Protein AF-A0A843B058-F1 (afdb_monomer)

Structure (mmCIF, N/CA/C/O backbone):
data_AF-A0A843B058-F1
#
_entry.id   AF-A0A843B058-F1
#
loop_
_atom_site.group_PDB
_atom_site.id
_atom_site.type_symbol
_atom_site.label_atom_id
_atom_site.label_alt_id
_atom_site.label_comp_id
_atom_site.label_asym_id
_atom_site.label_entity_id
_atom_site.label_seq_id
_atom_site.pdbx_PDB_ins_code
_atom_site.Cartn_x
_atom_site.Cartn_y
_atom_site.Cartn_z
_atom_site.occupancy
_atom_site.B_iso_or_equiv
_atom_site.auth_seq_id
_atom_site.auth_comp_id
_atom_site.auth_asym_id
_atom_site.auth_atom_id
_atom_site.pdbx_PDB_model_num
ATOM 1 N N . MET A 1 1 ? 20.732 -17.973 43.701 1.00 37.78 1 MET A N 1
ATOM 2 C CA . MET A 1 1 ? 19.652 -16.962 43.756 1.00 37.78 1 MET A CA 1
ATOM 3 C C . MET A 1 1 ? 18.628 -17.320 42.679 1.00 37.78 1 MET A C 1
ATOM 5 O O . MET A 1 1 ? 18.814 -16.982 41.520 1.00 37.78 1 MET A O 1
ATOM 9 N N . ALA A 1 2 ? 17.636 -18.146 43.020 1.00 30.83 2 ALA A N 1
ATOM 10 C CA . ALA A 1 2 ? 16.636 -18.644 42.074 1.00 30.83 2 ALA A CA 1
ATOM 11 C C . ALA A 1 2 ? 15.428 -17.695 42.064 1.00 30.83 2 ALA A C 1
ATOM 13 O O . ALA A 1 2 ? 14.747 -17.548 43.079 1.00 30.83 2 ALA A O 1
ATOM 14 N N . LEU A 1 3 ? 15.179 -17.025 40.937 1.00 30.27 3 LEU A N 1
ATOM 15 C CA . LEU A 1 3 ? 14.015 -16.157 40.757 1.00 30.27 3 LEU A CA 1
ATOM 16 C C . LEU A 1 3 ? 12.768 -17.015 40.505 1.00 30.27 3 LEU A C 1
ATOM 18 O O . LEU A 1 3 ? 12.606 -17.637 39.458 1.00 30.27 3 LEU A O 1
ATOM 22 N N . LYS A 1 4 ? 11.895 -17.051 41.512 1.00 29.11 4 LYS A N 1
ATOM 23 C CA . LYS A 1 4 ? 10.604 -17.743 41.533 1.00 29.11 4 LYS A CA 1
ATOM 24 C C . LYS A 1 4 ? 9.594 -16.925 40.712 1.00 29.11 4 LYS A C 1
ATOM 26 O O . LYS A 1 4 ? 9.182 -15.852 41.142 1.00 29.11 4 LYS A O 1
ATOM 31 N N . MET A 1 5 ? 9.208 -17.401 39.526 1.00 30.97 5 MET A N 1
ATOM 32 C CA . MET A 1 5 ? 8.118 -16.790 38.752 1.00 30.97 5 MET A CA 1
ATOM 33 C C . MET A 1 5 ? 6.757 -17.077 39.419 1.00 30.97 5 MET A C 1
ATOM 35 O O . MET A 1 5 ? 6.505 -18.220 39.808 1.00 30.97 5 MET A O 1
ATOM 39 N N . PRO A 1 6 ? 5.854 -16.087 39.544 1.00 30.77 6 PRO A N 1
ATOM 40 C CA . PRO A 1 6 ? 4.521 -16.306 40.089 1.00 30.77 6 PRO A CA 1
ATOM 41 C C . PRO A 1 6 ? 3.609 -17.002 39.067 1.00 30.77 6 PRO A C 1
ATOM 43 O O . PRO A 1 6 ? 3.379 -16.515 37.960 1.00 30.77 6 PRO A O 1
ATOM 46 N N . SER A 1 7 ? 3.049 -18.142 39.474 1.00 36.59 7 SER A N 1
ATOM 47 C CA . SER A 1 7 ? 1.992 -18.861 38.759 1.00 36.59 7 SER A CA 1
ATOM 48 C C . SER A 1 7 ? 0.708 -18.022 38.778 1.00 36.59 7 SER A C 1
ATOM 50 O O . SER A 1 7 ? 0.020 -17.949 39.798 1.00 36.59 7 SER A O 1
ATOM 52 N N . THR A 1 8 ? 0.359 -17.410 37.650 1.00 32.38 8 THR A N 1
ATOM 53 C CA . THR A 1 8 ? -0.983 -16.863 37.422 1.00 32.38 8 THR A CA 1
ATOM 54 C C . THR A 1 8 ? -1.744 -17.827 36.517 1.00 32.38 8 THR A C 1
ATOM 56 O O . THR A 1 8 ? -1.399 -18.039 35.357 1.00 32.38 8 THR A O 1
ATOM 59 N N . LYS A 1 9 ? -2.767 -18.477 37.083 1.00 32.38 9 LYS A N 1
ATOM 60 C CA . LYS A 1 9 ? -3.688 -19.356 36.354 1.00 32.38 9 LYS A CA 1
ATOM 61 C C . LYS A 1 9 ? -4.374 -18.543 35.249 1.00 32.38 9 LYS A C 1
ATOM 63 O O . LYS A 1 9 ? -5.150 -17.639 35.552 1.00 32.38 9 LYS A O 1
ATOM 68 N N . LEU A 1 10 ? -4.109 -18.863 33.979 1.00 31.98 10 LEU A N 1
ATOM 69 C CA . LEU A 1 10 ? -4.914 -18.354 32.867 1.00 31.98 10 LEU A CA 1
ATOM 70 C C . LEU A 1 10 ? -6.336 -18.933 32.973 1.00 31.98 10 LEU A C 1
ATOM 72 O O . LEU A 1 10 ? -6.476 -20.156 33.052 1.00 31.98 10 LEU A O 1
ATOM 76 N N . PRO A 1 11 ? -7.400 -18.112 32.926 1.00 30.22 11 PRO A N 1
ATOM 77 C CA . PRO A 1 11 ? -8.748 -18.629 32.764 1.00 30.22 11 PRO A CA 1
ATOM 78 C C . PRO A 1 11 ? -8.888 -19.250 31.369 1.00 30.22 11 PRO A C 1
ATOM 80 O O . PRO A 1 11 ? -8.609 -18.619 30.346 1.00 30.22 11 PRO A O 1
ATOM 83 N N . SER A 1 12 ? -9.329 -20.504 31.338 1.00 32.91 12 SER A N 1
ATOM 84 C CA . SER A 1 12 ? -9.649 -21.283 30.145 1.00 32.91 12 SER A CA 1
ATOM 85 C C . SER A 1 12 ? -10.877 -20.698 29.438 1.00 32.91 12 SER A C 1
ATOM 87 O O . SER A 1 12 ? -12.007 -21.160 29.583 1.00 32.91 12 SER A O 1
ATOM 89 N N . LEU A 1 13 ? -10.664 -19.645 28.652 1.00 34.12 13 LEU A N 1
ATOM 90 C CA . LEU A 1 13 ? -11.695 -19.073 27.792 1.00 34.12 13 LEU A CA 1
ATOM 91 C C . LEU A 1 13 ? -11.947 -20.012 26.606 1.00 34.12 13 LEU A C 1
ATOM 93 O O . LEU A 1 13 ? -11.223 -19.992 25.609 1.00 34.12 13 LEU A O 1
ATOM 97 N N . LYS A 1 14 ? -13.003 -20.827 26.729 1.00 30.38 14 LYS A N 1
ATOM 98 C CA . LYS A 1 14 ? -13.666 -21.494 25.603 1.00 30.38 14 LYS A CA 1
ATOM 99 C C . LYS A 1 14 ? -13.937 -20.444 24.520 1.00 30.38 14 LYS A C 1
ATOM 101 O O . LYS A 1 14 ? -14.676 -19.486 24.735 1.00 30.38 14 LYS A O 1
ATOM 106 N N . LEU A 1 15 ? -13.290 -20.607 23.369 1.00 36.03 15 LEU A N 1
ATOM 107 C CA . LEU A 1 15 ? -13.546 -19.820 22.168 1.00 36.03 15 LEU A CA 1
ATOM 108 C C . LEU A 1 15 ? -14.943 -20.185 21.655 1.00 36.03 15 LEU A C 1
ATOM 110 O O . LEU A 1 15 ? -15.109 -21.162 20.931 1.00 36.03 15 LEU A O 1
ATOM 114 N N . GLU A 1 16 ? -15.942 -19.410 22.076 1.00 33.72 16 GLU A N 1
ATOM 115 C CA . GLU A 1 16 ? -17.298 -19.432 21.528 1.00 33.72 16 GLU A CA 1
ATOM 116 C C . GLU A 1 16 ? -17.229 -19.305 19.995 1.00 33.72 16 GLU A C 1
ATOM 118 O O . GLU A 1 16 ? -16.531 -18.441 19.450 1.00 33.72 16 GLU A O 1
ATOM 123 N N . ASN A 1 17 ? -17.932 -20.204 19.307 1.00 34.47 17 ASN A N 1
ATOM 124 C CA . ASN A 1 17 ? -17.961 -20.341 17.856 1.00 34.47 17 ASN A CA 1
ATOM 125 C C . ASN A 1 17 ? -18.239 -19.002 17.152 1.00 34.47 17 ASN A C 1
ATOM 127 O O . ASN A 1 17 ? -19.355 -18.484 17.159 1.00 34.47 17 ASN A O 1
ATOM 131 N N . ILE A 1 18 ? -17.226 -18.462 16.472 1.00 42.47 18 ILE A N 1
ATOM 132 C CA . ILE A 1 18 ? -17.398 -17.330 15.559 1.00 42.47 18 ILE A CA 1
ATOM 133 C C . ILE A 1 18 ? -18.214 -17.836 14.357 1.00 42.47 18 ILE A C 1
ATOM 135 O O . ILE A 1 18 ? -17.800 -18.815 13.727 1.00 42.47 18 ILE A O 1
ATOM 139 N N . PRO A 1 19 ? -19.348 -17.203 14.000 1.00 32.72 19 PRO A N 1
ATOM 140 C CA . PRO A 1 19 ? -20.155 -17.650 12.874 1.00 32.72 19 PRO A CA 1
ATOM 141 C C . PRO A 1 19 ? -19.333 -17.593 11.581 1.00 32.72 19 PRO A C 1
ATOM 143 O O . PRO A 1 19 ? -18.819 -16.541 11.189 1.00 32.72 19 PRO A O 1
ATOM 146 N N . ARG A 1 20 ? -19.198 -18.760 10.942 1.00 43.31 20 ARG A N 1
ATOM 147 C CA . ARG A 1 20 ? -18.582 -18.942 9.623 1.00 43.31 20 ARG A CA 1
ATOM 148 C C . ARG A 1 20 ? -19.364 -18.114 8.590 1.00 43.31 20 ARG A C 1
ATOM 150 O O . ARG A 1 20 ? -20.591 -18.064 8.682 1.00 43.31 20 ARG A O 1
ATOM 157 N N . PRO A 1 21 ? -18.727 -17.504 7.577 1.00 40.53 21 PRO A N 1
ATOM 158 C CA . PRO A 1 21 ? -19.438 -17.249 6.334 1.00 40.53 21 PRO A CA 1
ATOM 159 C C . PRO A 1 21 ? -19.817 -18.618 5.758 1.00 40.53 21 PRO A C 1
ATOM 161 O O . PRO A 1 21 ? -18.942 -19.410 5.409 1.00 40.53 21 PRO A O 1
ATOM 164 N N . ASP A 1 22 ? -21.110 -18.928 5.768 1.00 32.41 22 ASP A N 1
ATOM 165 C CA . ASP A 1 22 ? -21.640 -20.171 5.221 1.00 32.41 22 ASP A CA 1
ATOM 166 C C . ASP A 1 22 ? -21.353 -20.212 3.712 1.00 32.41 22 ASP A C 1
ATOM 168 O O . ASP A 1 22 ? -21.915 -19.448 2.929 1.00 32.41 22 ASP A O 1
ATOM 172 N N . LEU A 1 23 ? -20.382 -21.044 3.336 1.00 47.81 23 LEU A N 1
ATOM 173 C CA . LEU A 1 23 ? -19.928 -21.287 1.965 1.00 47.81 23 LEU A CA 1
ATOM 174 C C . LEU A 1 23 ? -20.524 -22.592 1.411 1.00 47.81 23 LEU A C 1
ATOM 176 O O . LEU A 1 23 ? -20.001 -23.158 0.453 1.00 47.81 23 LEU A O 1
ATOM 180 N N . LYS A 1 24 ? -21.634 -23.081 1.981 1.00 33.00 24 LYS A N 1
ATOM 181 C CA . LYS A 1 24 ? -22.455 -24.107 1.332 1.00 33.00 24 LYS A CA 1
ATOM 182 C C . LYS A 1 24 ? -23.258 -23.469 0.203 1.00 33.00 24 LYS A C 1
ATOM 184 O O . LYS A 1 24 ? -24.364 -22.979 0.403 1.00 33.00 24 LYS A O 1
ATOM 189 N N . GLY A 1 25 ? -22.678 -23.458 -0.993 1.00 33.28 25 GLY A N 1
ATOM 190 C CA . GLY A 1 25 ? -23.405 -23.069 -2.198 1.00 33.28 25 GLY A CA 1
ATOM 191 C C . GLY A 1 25 ? -22.531 -22.552 -3.327 1.00 33.28 25 GLY A C 1
ATOM 192 O O . GLY A 1 25 ? -22.839 -21.503 -3.885 1.00 33.28 25 GLY A O 1
ATOM 193 N N . LEU A 1 26 ? -21.479 -23.279 -3.713 1.00 38.06 26 LEU A N 1
ATOM 194 C CA . LEU A 1 26 ? -20.882 -23.089 -5.037 1.00 38.06 26 LEU A CA 1
ATOM 195 C C . LEU A 1 26 ? -21.740 -23.829 -6.080 1.00 38.06 26 LEU A C 1
ATOM 197 O O . LEU A 1 26 ? -21.311 -24.793 -6.698 1.00 38.06 26 LEU A O 1
ATOM 201 N N . SER A 1 27 ? -22.998 -23.399 -6.213 1.00 29.09 27 SER A N 1
ATOM 202 C CA . SER A 1 27 ? -23.833 -23.747 -7.363 1.00 29.09 27 SER A CA 1
ATOM 203 C C . SER A 1 27 ? -23.566 -22.704 -8.446 1.00 29.09 27 SER A C 1
ATOM 205 O O . SER A 1 27 ? -23.838 -21.513 -8.259 1.00 29.09 27 SER A O 1
ATOM 207 N N . LEU A 1 28 ? -22.960 -23.133 -9.556 1.00 43.72 28 LEU A N 1
ATOM 208 C CA . LEU A 1 28 ? -22.901 -22.337 -10.778 1.00 43.72 28 LEU A CA 1
ATOM 209 C C . LEU A 1 28 ? -24.342 -22.158 -11.278 1.00 43.72 28 LEU A C 1
ATOM 211 O O . LEU A 1 28 ? -24.912 -23.069 -11.866 1.00 43.72 28 LEU A O 1
ATOM 215 N N . GLY A 1 29 ? -24.953 -21.011 -10.967 1.00 40.41 29 GLY A N 1
ATOM 216 C CA . GLY A 1 29 ? -26.335 -20.702 -11.357 1.00 40.41 29 GLY A CA 1
ATOM 217 C C . GLY A 1 29 ? -27.088 -19.696 -10.475 1.00 40.41 29 GLY A C 1
ATOM 218 O O . GLY A 1 29 ? -28.210 -19.325 -10.803 1.00 40.41 29 GLY A O 1
ATOM 219 N N . GLY A 1 30 ? -26.514 -19.214 -9.367 1.00 38.16 30 GLY A N 1
ATOM 220 C CA . GLY A 1 30 ? -27.161 -18.233 -8.483 1.00 38.16 30 GLY A CA 1
ATOM 221 C C . GLY A 1 30 ? -26.564 -16.825 -8.575 1.00 38.16 30 GLY A C 1
ATOM 222 O O . GLY A 1 30 ? -25.346 -16.673 -8.642 1.00 38.16 30 GLY A O 1
ATOM 223 N N . ARG A 1 31 ? -27.410 -15.779 -8.501 1.00 37.28 31 ARG A N 1
ATOM 224 C CA . ARG A 1 31 ? -26.993 -14.372 -8.287 1.00 37.28 31 ARG A CA 1
ATOM 225 C C . ARG A 1 31 ? -25.873 -14.322 -7.242 1.00 37.28 31 ARG A C 1
ATOM 227 O O . ARG A 1 31 ? -26.122 -14.647 -6.080 1.00 37.28 31 ARG A O 1
ATOM 234 N N . ILE A 1 32 ? -24.676 -13.884 -7.638 1.00 46.25 32 ILE A N 1
ATOM 235 C CA . ILE A 1 32 ? -23.515 -13.741 -6.748 1.00 46.25 32 ILE A CA 1
ATOM 236 C C . ILE A 1 32 ? -23.903 -12.797 -5.600 1.00 46.25 32 ILE A C 1
ATOM 238 O O . ILE A 1 32 ? -23.944 -11.574 -5.756 1.00 46.25 32 ILE A O 1
ATOM 242 N N . LYS A 1 33 ? -24.239 -13.354 -4.430 1.00 46.12 33 LYS A N 1
ATOM 243 C CA . LYS A 1 33 ? -24.532 -12.565 -3.230 1.00 46.12 33 LYS A CA 1
ATOM 244 C C . LYS A 1 33 ? -23.212 -12.025 -2.694 1.00 46.12 33 LYS A C 1
ATOM 246 O O . LYS A 1 33 ? -22.510 -12.695 -1.943 1.00 46.12 33 LYS A O 1
ATOM 251 N N . VAL A 1 34 ? -22.877 -10.797 -3.083 1.00 60.69 34 VAL A N 1
ATOM 252 C CA . VAL A 1 34 ? -21.697 -10.089 -2.575 1.00 60.69 34 VAL A CA 1
ATOM 253 C C . VAL A 1 34 ? -21.789 -9.991 -1.042 1.00 60.69 34 VAL A C 1
ATOM 255 O O . VAL A 1 34 ? -22.788 -9.470 -0.529 1.00 60.69 34 VAL A O 1
ATOM 258 N N . PRO A 1 35 ? -20.778 -10.457 -0.280 1.00 68.44 35 PRO A N 1
ATOM 259 C CA . PRO A 1 35 ? -20.802 -10.388 1.177 1.00 68.44 35 PRO A CA 1
ATOM 260 C C . PRO A 1 35 ? -21.017 -8.950 1.665 1.00 68.44 35 PRO A C 1
ATOM 262 O O . PRO A 1 35 ? -20.436 -8.007 1.124 1.00 68.44 35 PRO A O 1
ATOM 265 N N . LYS A 1 36 ? -21.801 -8.758 2.737 1.00 72.31 36 LYS A N 1
ATOM 266 C CA . LYS A 1 36 ? -22.089 -7.419 3.304 1.00 72.31 36 LYS A CA 1
ATOM 267 C C . LYS A 1 36 ? -20.815 -6.617 3.615 1.00 72.31 36 LYS A C 1
ATOM 269 O O . LYS A 1 36 ? -20.813 -5.397 3.477 1.00 72.31 36 LYS A O 1
ATOM 274 N N . VAL A 1 37 ? -19.738 -7.308 3.995 1.00 67.62 37 VAL A N 1
ATOM 275 C CA . VAL A 1 37 ? -18.406 -6.730 4.240 1.00 67.62 37 VAL A CA 1
ATOM 276 C C . VAL A 1 37 ? -17.805 -6.141 2.960 1.00 67.62 37 VAL A C 1
ATOM 278 O O . VAL A 1 37 ? -17.282 -5.030 2.984 1.00 67.62 37 VAL A O 1
ATOM 281 N N . VAL A 1 38 ? -17.939 -6.842 1.830 1.00 74.00 38 VAL A N 1
ATOM 282 C CA . VAL A 1 38 ? -17.443 -6.372 0.530 1.00 74.00 38 VAL A CA 1
ATOM 283 C C . VAL A 1 38 ? -18.220 -5.141 0.076 1.00 74.00 38 VAL A C 1
ATOM 285 O O . VAL A 1 38 ? -17.619 -4.133 -0.285 1.00 74.00 38 VAL A O 1
ATOM 288 N N . LYS A 1 39 ? -19.552 -5.171 0.208 1.00 78.69 39 LYS A N 1
ATOM 289 C CA . LYS A 1 39 ? -20.419 -4.032 -0.131 1.00 78.69 39 LYS A CA 1
ATOM 290 C C . LYS A 1 39 ? -20.086 -2.780 0.688 1.00 78.69 39 LYS A C 1
ATOM 292 O O . LYS A 1 39 ? -20.092 -1.677 0.154 1.00 78.69 39 LYS A O 1
ATOM 297 N N . ARG A 1 40 ? -19.768 -2.939 1.976 1.00 82.12 40 ARG A N 1
ATOM 298 C CA . ARG A 1 40 ? -19.435 -1.817 2.867 1.00 82.12 40 ARG A CA 1
ATOM 299 C C . ARG A 1 40 ? -18.070 -1.186 2.574 1.00 82.12 40 ARG A C 1
ATOM 301 O O . ARG A 1 40 ? -17.856 -0.020 2.878 1.00 82.12 40 ARG A O 1
ATOM 308 N N . ASN A 1 41 ? -17.168 -1.950 1.967 1.00 85.44 41 ASN A N 1
ATOM 309 C CA . ASN A 1 41 ? -15.817 -1.528 1.607 1.00 85.44 41 ASN A CA 1
ATOM 310 C C . ASN A 1 41 ? -15.647 -1.388 0.085 1.00 85.44 41 ASN A C 1
ATOM 312 O O . ASN A 1 41 ? -14.527 -1.495 -0.412 1.00 85.44 41 ASN A O 1
ATOM 316 N N . ILE A 1 42 ? -16.734 -1.145 -0.658 1.00 88.06 42 ILE A N 1
ATOM 317 C CA . ILE A 1 42 ? -16.718 -1.154 -2.127 1.00 88.06 42 ILE A CA 1
ATOM 318 C C . ILE A 1 42 ? -15.692 -0.178 -2.710 1.00 88.06 42 ILE A C 1
ATOM 320 O O . ILE A 1 42 ? -14.943 -0.552 -3.602 1.00 88.06 42 ILE A O 1
ATOM 324 N N . GLU A 1 43 ? -15.560 1.020 -2.134 1.00 88.81 43 GLU A N 1
ATOM 325 C CA . GLU A 1 43 ? -14.571 2.018 -2.563 1.00 88.81 43 GLU A CA 1
ATOM 326 C C . GLU A 1 43 ? -13.132 1.494 -2.481 1.00 88.81 43 GLU A C 1
ATOM 328 O O . GLU A 1 43 ? -12.298 1.803 -3.330 1.00 88.81 43 GLU A O 1
ATOM 333 N N . ARG A 1 44 ? -12.828 0.676 -1.465 1.00 90.88 44 ARG A N 1
ATOM 334 C CA . ARG A 1 44 ? -11.506 0.068 -1.309 1.00 90.88 44 ARG A CA 1
ATOM 335 C C . ARG A 1 44 ? -11.255 -0.944 -2.422 1.00 90.88 44 ARG A C 1
ATOM 337 O O . ARG A 1 44 ? -10.193 -0.896 -3.027 1.00 90.88 44 ARG A O 1
ATOM 344 N N . TYR A 1 45 ? -12.199 -1.848 -2.681 1.00 90.00 45 TYR A N 1
ATOM 345 C CA . TYR A 1 45 ? -12.010 -2.887 -3.698 1.00 90.00 45 TYR A CA 1
ATOM 346 C C . TYR A 1 45 ? -12.021 -2.318 -5.115 1.00 90.00 45 TYR A C 1
ATOM 348 O O . TYR A 1 45 ? -11.193 -2.730 -5.917 1.00 90.00 45 TYR A O 1
ATOM 356 N N . LEU A 1 46 ? -12.870 -1.325 -5.399 1.00 91.19 46 LEU A N 1
ATOM 357 C CA . LEU A 1 46 ? -12.827 -0.586 -6.663 1.00 91.19 46 LEU A CA 1
ATOM 358 C C . LEU A 1 46 ? -11.470 0.086 -6.865 1.00 91.19 46 LEU A C 1
ATOM 360 O O . LEU A 1 46 ? -10.921 0.017 -7.957 1.00 91.19 46 LEU A O 1
ATOM 364 N N . GLY A 1 47 ? -10.894 0.666 -5.808 1.00 92.69 47 GLY A N 1
ATOM 365 C CA . GLY A 1 47 ? -9.528 1.179 -5.851 1.00 92.69 47 GLY A CA 1
ATOM 366 C C . GLY A 1 47 ? -8.505 0.093 -6.193 1.00 92.69 47 GLY A C 1
ATOM 367 O O . GLY A 1 47 ? -7.642 0.321 -7.032 1.00 92.69 47 GLY A O 1
ATOM 368 N N . LEU A 1 48 ? -8.598 -1.090 -5.575 1.00 92.12 48 LEU A N 1
ATOM 369 C CA . LEU A 1 48 ? -7.629 -2.168 -5.806 1.00 92.12 48 LEU A CA 1
ATOM 370 C C . LEU A 1 48 ? -7.712 -2.698 -7.244 1.00 92.12 48 LEU A C 1
ATOM 372 O O . LEU A 1 48 ? -6.680 -2.968 -7.850 1.00 92.12 48 LEU A O 1
ATOM 376 N N . VAL A 1 49 ? -8.926 -2.790 -7.795 1.00 91.44 49 VAL A N 1
ATOM 377 C CA . VAL A 1 49 ? -9.153 -3.139 -9.203 1.00 91.44 49 VAL A CA 1
ATOM 378 C C . VAL A 1 49 ? -8.616 -2.041 -10.118 1.00 91.44 49 VAL A C 1
ATOM 380 O O . VAL A 1 49 ? -7.861 -2.334 -11.036 1.00 91.44 49 VAL A O 1
ATOM 383 N N . ALA A 1 50 ? -8.925 -0.771 -9.842 1.00 91.75 50 ALA A N 1
ATOM 384 C CA . ALA A 1 50 ? -8.388 0.352 -10.609 1.00 91.75 50 ALA A CA 1
ATOM 385 C C . ALA A 1 50 ? -6.852 0.374 -10.584 1.00 91.75 50 ALA A C 1
ATOM 387 O O . ALA A 1 50 ? -6.225 0.612 -11.607 1.00 91.75 50 ALA A O 1
ATOM 388 N N . GLY A 1 51 ? -6.243 0.064 -9.438 1.00 89.25 51 GLY A N 1
ATOM 389 C CA . GLY A 1 51 ? -4.798 -0.050 -9.285 1.00 89.25 51 GLY A CA 1
ATOM 390 C C . GLY A 1 51 ? -4.170 -1.149 -10.145 1.00 89.25 51 GLY A C 1
ATOM 391 O O . GLY A 1 51 ? -3.070 -0.957 -10.653 1.00 89.25 51 GLY A O 1
ATOM 392 N N . PHE A 1 52 ? -4.872 -2.264 -10.366 1.00 89.44 52 PHE A N 1
ATOM 393 C CA . PHE A 1 52 ? -4.425 -3.300 -11.298 1.00 89.44 52 PHE A CA 1
ATOM 394 C C . PHE A 1 52 ? -4.299 -2.746 -12.723 1.00 89.44 52 PHE A C 1
ATOM 396 O O . PHE A 1 52 ? -3.213 -2.780 -13.287 1.00 89.44 52 PHE A O 1
ATOM 403 N N . PHE A 1 53 ? -5.356 -2.136 -13.264 1.00 88.88 53 PHE A N 1
ATOM 404 C CA . PHE A 1 53 ? -5.327 -1.557 -14.616 1.00 88.88 53 PHE A CA 1
ATOM 405 C C . PHE A 1 53 ? -4.385 -0.353 -14.743 1.00 88.88 53 PHE A C 1
ATOM 407 O O . PHE A 1 53 ? -3.826 -0.096 -15.806 1.00 88.88 53 PHE A O 1
ATOM 414 N N . LEU A 1 54 ? -4.203 0.398 -13.657 1.00 86.94 54 LEU A N 1
ATOM 415 C CA . LEU A 1 54 ? -3.364 1.588 -13.657 1.00 86.94 54 LEU A CA 1
ATOM 416 C C . LEU A 1 54 ? -1.870 1.248 -13.716 1.00 86.94 54 LEU A C 1
ATOM 418 O O . LEU A 1 54 ? -1.114 1.993 -14.335 1.00 86.94 54 LEU A O 1
ATOM 422 N N . PHE A 1 55 ? -1.449 0.157 -13.069 1.00 85.75 55 PHE A N 1
ATOM 423 C CA . PHE A 1 55 ? -0.030 -0.151 -12.885 1.00 85.75 55 PHE A CA 1
ATOM 424 C C . PHE A 1 55 ? 0.439 -1.443 -13.560 1.00 85.75 55 PHE A C 1
ATOM 426 O O . PHE A 1 55 ? 1.622 -1.525 -13.849 1.00 85.75 55 PHE A O 1
ATOM 433 N N . VAL A 1 56 ? -0.420 -2.438 -13.806 1.00 85.19 56 VAL A N 1
ATOM 434 C CA . VAL A 1 56 ? -0.011 -3.769 -14.302 1.00 85.19 56 VAL A CA 1
ATOM 435 C C . VAL A 1 56 ? -0.149 -3.856 -15.828 1.00 85.19 56 VAL A C 1
ATOM 437 O O . VAL A 1 56 ? -1.185 -3.478 -16.382 1.00 85.19 56 VAL A O 1
ATOM 440 N N . ALA A 1 57 ? 0.878 -4.374 -16.508 1.00 81.19 57 ALA A N 1
ATOM 441 C CA . ALA A 1 57 ? 0.849 -4.654 -17.946 1.00 81.19 57 ALA A CA 1
ATOM 442 C C . ALA A 1 57 ? -0.195 -5.746 -18.276 1.00 81.19 57 ALA A C 1
ATOM 444 O O . ALA A 1 57 ? -0.424 -6.632 -17.450 1.00 81.19 57 ALA A O 1
ATOM 445 N N . PRO A 1 58 ? -0.878 -5.711 -19.434 1.00 74.75 58 PRO A N 1
ATOM 446 C CA . PRO A 1 58 ? -0.625 -4.855 -20.599 1.00 74.75 58 PRO A CA 1
ATOM 447 C C . PRO A 1 58 ? -1.229 -3.444 -20.506 1.00 74.75 58 PRO A C 1
ATOM 449 O O . PRO A 1 58 ? -1.006 -2.626 -21.388 1.00 74.75 58 PRO A O 1
ATOM 452 N N . PHE A 1 59 ? -2.018 -3.148 -19.468 1.00 81.62 59 PHE A N 1
ATOM 453 C CA . PHE A 1 59 ? -2.753 -1.884 -19.386 1.00 81.62 59 PHE A CA 1
ATOM 454 C C . PHE A 1 59 ? -1.871 -0.731 -18.925 1.00 81.62 59 PHE A C 1
ATOM 456 O O . PHE A 1 59 ? -1.903 0.323 -19.548 1.00 81.62 59 PHE A O 1
ATOM 463 N N . ALA A 1 60 ? -1.145 -0.943 -17.818 1.00 80.94 60 ALA A N 1
ATOM 464 C CA . ALA A 1 60 ? -0.113 -0.090 -17.222 1.00 80.94 60 ALA A CA 1
ATOM 465 C C . ALA A 1 60 ? -0.277 1.430 -17.449 1.00 80.94 60 ALA A C 1
ATOM 467 O O . ALA A 1 60 ? 0.708 2.148 -17.632 1.00 80.94 60 ALA A O 1
ATOM 468 N N . VAL A 1 61 ? -1.521 1.929 -17.388 1.00 83.75 61 VAL A N 1
ATOM 469 C CA . VAL A 1 61 ? -1.929 3.220 -17.972 1.00 83.75 61 VAL A CA 1
ATOM 470 C C . VAL A 1 61 ? -1.120 4.382 -17.408 1.00 83.75 61 VAL A C 1
ATOM 472 O O . VAL A 1 61 ? -0.743 5.298 -18.135 1.00 83.75 61 VAL A O 1
ATOM 475 N N . PHE A 1 62 ? -0.826 4.349 -16.107 1.00 82.88 62 PHE A N 1
ATOM 476 C CA . PHE A 1 62 ? -0.017 5.381 -15.466 1.00 82.88 62 PHE A CA 1
ATOM 477 C C . PHE A 1 62 ? 1.404 5.407 -16.018 1.00 82.88 62 PHE A C 1
ATOM 479 O O . PHE A 1 62 ? 1.930 6.480 -16.305 1.00 82.88 62 PHE A O 1
ATOM 486 N N . THR A 1 63 ? 2.012 4.230 -16.164 1.00 76.44 63 THR A N 1
ATOM 487 C CA . THR A 1 63 ? 3.385 4.114 -16.649 1.00 76.44 63 THR A CA 1
ATOM 488 C C . THR A 1 63 ? 3.457 4.552 -18.110 1.00 76.44 63 THR A C 1
ATOM 490 O O . THR A 1 63 ? 4.279 5.400 -18.432 1.00 76.44 63 THR A O 1
ATOM 493 N N . SER A 1 64 ? 2.520 4.119 -18.961 1.00 78.62 64 SER A N 1
ATOM 494 C CA . SER A 1 64 ? 2.471 4.498 -20.378 1.00 78.62 64 SER A CA 1
ATOM 495 C C . SER A 1 64 ? 2.323 6.008 -20.569 1.00 78.62 64 SER A C 1
ATOM 497 O O . SER A 1 64 ? 3.030 6.598 -21.380 1.00 78.62 64 SER A O 1
ATOM 499 N N . ILE A 1 65 ? 1.459 6.661 -19.781 1.00 79.88 65 ILE A N 1
ATOM 500 C CA . ILE A 1 65 ? 1.315 8.125 -19.807 1.00 79.88 65 ILE A CA 1
ATOM 501 C C . ILE A 1 65 ? 2.597 8.810 -19.319 1.00 79.88 65 ILE A C 1
ATOM 503 O O . ILE A 1 65 ? 3.012 9.809 -19.901 1.00 79.88 65 ILE A O 1
ATOM 507 N N . ALA A 1 66 ? 3.232 8.296 -18.262 1.00 77.00 66 ALA A N 1
ATOM 508 C CA . ALA A 1 66 ? 4.467 8.872 -17.736 1.00 77.00 66 ALA A CA 1
ATOM 509 C C . ALA A 1 66 ? 5.618 8.798 -18.755 1.00 77.00 66 ALA A C 1
ATOM 511 O O . ALA A 1 66 ? 6.306 9.797 -18.953 1.00 77.00 66 ALA A O 1
ATOM 512 N N . TYR A 1 67 ? 5.780 7.662 -19.440 1.00 75.38 67 TYR A N 1
ATOM 513 C CA . TYR A 1 67 ? 6.755 7.499 -20.524 1.00 75.38 67 TYR A CA 1
ATOM 514 C C . TYR A 1 67 ? 6.460 8.431 -21.702 1.00 75.38 67 TYR A C 1
ATOM 516 O O . TYR A 1 67 ? 7.361 9.126 -22.171 1.00 75.38 67 TYR A O 1
ATOM 524 N N . PHE A 1 68 ? 5.191 8.527 -22.112 1.00 77.31 68 PHE A N 1
ATOM 525 C CA . PHE A 1 68 ? 4.763 9.430 -23.181 1.00 77.31 68 PHE A CA 1
ATOM 526 C C . PHE A 1 68 ? 5.078 10.903 -22.874 1.00 77.31 68 PHE A C 1
ATOM 528 O O . PHE A 1 68 ? 5.590 11.614 -23.731 1.00 77.31 68 PHE A O 1
ATOM 535 N N . LEU A 1 69 ? 4.819 11.365 -21.645 1.00 77.00 69 LEU A N 1
ATOM 536 C CA . LEU A 1 69 ? 5.074 12.755 -21.242 1.00 77.00 69 LEU A CA 1
ATOM 537 C C . LEU A 1 69 ? 6.562 13.118 -21.197 1.00 77.00 69 LEU A C 1
ATOM 539 O O . LEU A 1 69 ? 6.906 14.283 -21.376 1.00 77.00 69 LEU A O 1
ATOM 543 N N . VAL A 1 70 ? 7.427 12.144 -20.919 1.00 74.12 70 VAL A N 1
ATOM 544 C CA . VAL A 1 70 ? 8.880 12.345 -20.831 1.00 74.12 70 VAL A CA 1
ATOM 545 C C . VAL A 1 70 ? 9.568 12.082 -22.178 1.00 74.12 70 VAL A C 1
ATOM 547 O O . VAL A 1 70 ? 10.741 12.406 -22.333 1.00 74.12 70 VAL A O 1
ATOM 550 N N . GLY A 1 71 ? 8.844 11.552 -23.170 1.00 71.06 71 GLY A N 1
ATOM 551 C CA . GLY A 1 71 ? 9.405 11.195 -24.475 1.00 71.06 71 GLY A CA 1
ATOM 552 C C . GLY A 1 71 ? 10.423 10.056 -24.389 1.00 71.06 71 GLY A C 1
ATOM 553 O O . GLY A 1 71 ? 11.337 9.989 -25.202 1.00 71.06 71 GLY A O 1
ATOM 554 N N . ALA A 1 72 ? 10.307 9.195 -23.374 1.00 68.31 72 ALA A N 1
ATOM 555 C CA . ALA A 1 72 ? 11.227 8.087 -23.160 1.00 68.31 72 ALA A CA 1
ATOM 556 C C . ALA A 1 72 ? 10.716 6.818 -23.858 1.00 68.31 72 ALA A C 1
ATOM 558 O O . ALA A 1 72 ? 9.583 6.391 -23.630 1.00 68.31 72 ALA A O 1
ATOM 559 N N . GLU A 1 73 ? 11.571 6.195 -24.668 1.00 61.41 73 GLU A N 1
ATOM 560 C CA . GLU A 1 73 ? 11.313 4.900 -25.297 1.00 61.41 73 GLU A CA 1
ATOM 561 C C . GLU A 1 73 ? 11.668 3.778 -24.309 1.00 61.41 73 GLU A C 1
ATOM 563 O O . GLU A 1 73 ? 12.835 3.541 -23.998 1.00 61.41 73 GLU A O 1
ATOM 568 N N . GLY A 1 74 ? 10.658 3.112 -23.750 1.00 62.97 74 GLY A N 1
ATOM 569 C CA . GLY A 1 74 ? 10.847 1.998 -22.823 1.00 62.97 74 GLY A CA 1
ATOM 570 C C . GLY A 1 74 ? 9.566 1.199 -22.614 1.00 62.97 74 GLY A C 1
ATOM 571 O O . GLY A 1 74 ? 8.463 1.704 -22.826 1.00 62.97 74 GLY A O 1
ATOM 572 N N . GLU A 1 75 ? 9.703 -0.060 -22.196 1.00 64.06 75 GLU A N 1
ATOM 573 C CA . GLU A 1 75 ? 8.549 -0.908 -21.900 1.00 64.06 75 GLU A CA 1
ATOM 574 C C . GLU A 1 75 ? 7.820 -0.403 -20.642 1.00 64.06 75 GLU A C 1
ATOM 576 O O . GLU A 1 75 ? 8.376 -0.319 -19.539 1.00 64.06 75 GLU A O 1
ATOM 581 N N . ALA A 1 76 ? 6.555 -0.025 -20.824 1.00 62.59 76 ALA A N 1
ATOM 582 C CA . ALA A 1 76 ? 5.697 0.536 -19.790 1.00 62.59 76 ALA A CA 1
ATOM 583 C C . ALA A 1 76 ? 5.187 -0.569 -18.848 1.00 62.59 76 ALA A C 1
ATOM 585 O O . ALA A 1 76 ? 4.097 -1.113 -19.023 1.00 62.59 76 ALA A O 1
ATOM 586 N N . ASN A 1 77 ? 6.004 -0.891 -17.847 1.00 66.25 77 ASN A N 1
ATOM 587 C CA . ASN A 1 77 ? 5.821 -2.045 -16.974 1.00 66.25 77 ASN A CA 1
ATOM 588 C C . ASN A 1 77 ? 5.762 -1.636 -15.491 1.00 66.25 77 ASN A C 1
ATOM 590 O O . ASN A 1 77 ? 6.309 -0.609 -15.082 1.00 66.25 77 ASN A O 1
ATOM 594 N N . ILE A 1 78 ? 5.126 -2.449 -14.633 1.00 65.44 78 ILE A N 1
ATOM 595 C CA . ILE A 1 78 ? 5.058 -2.132 -13.192 1.00 65.44 78 ILE A CA 1
ATOM 596 C C . ILE A 1 78 ? 6.446 -2.205 -12.552 1.00 65.44 78 ILE A C 1
ATOM 598 O O . ILE A 1 78 ? 6.709 -1.542 -11.546 1.00 65.44 78 ILE A O 1
ATOM 602 N N . HIS A 1 79 ? 7.333 -3.019 -13.131 1.00 64.75 79 HIS A N 1
ATOM 603 C CA . HIS A 1 79 ? 8.697 -3.183 -12.659 1.00 64.75 79 HIS A CA 1
ATOM 604 C C . HIS A 1 79 ? 9.551 -1.920 -12.828 1.00 64.75 79 HIS A C 1
ATOM 606 O O . HIS A 1 79 ? 10.318 -1.598 -11.922 1.00 64.75 79 HIS A O 1
ATOM 612 N N . SER A 1 80 ? 9.390 -1.164 -13.918 1.00 62.22 80 SER A N 1
ATOM 613 C CA . SER A 1 80 ? 10.232 0.012 -14.184 1.00 62.22 80 SER A CA 1
ATOM 614 C C . SER A 1 80 ? 9.960 1.177 -13.226 1.00 62.22 80 SER A C 1
ATOM 616 O O . SER A 1 80 ? 10.858 1.956 -12.919 1.00 62.22 80 SER A O 1
ATOM 618 N N . ILE A 1 81 ? 8.745 1.248 -12.672 1.00 66.88 81 ILE A N 1
ATOM 619 C CA . ILE A 1 81 ? 8.344 2.221 -11.637 1.00 66.88 81 ILE A CA 1
ATOM 620 C C . ILE A 1 81 ? 8.375 1.586 -10.230 1.00 66.88 81 ILE A C 1
ATOM 622 O O . ILE A 1 81 ? 8.034 2.209 -9.219 1.00 66.88 81 ILE A O 1
ATOM 626 N N . CYS A 1 82 ? 8.804 0.325 -10.120 1.00 69.56 82 CYS A N 1
ATOM 627 C CA . CYS A 1 82 ? 8.851 -0.369 -8.845 1.00 69.56 82 CYS A CA 1
ATOM 628 C C . CYS A 1 82 ? 9.898 0.265 -7.925 1.00 69.56 82 CYS A C 1
ATOM 630 O O . CYS A 1 82 ? 11.053 0.466 -8.289 1.00 69.56 82 CYS A O 1
ATOM 632 N N . TYR A 1 83 ? 9.494 0.501 -6.677 1.00 66.69 83 TYR A N 1
ATOM 633 C CA . TYR A 1 83 ? 10.295 1.129 -5.622 1.00 66.69 83 TYR A CA 1
ATOM 634 C C . TYR A 1 83 ? 11.648 0.458 -5.341 1.00 66.69 83 TYR A C 1
ATOM 636 O O . TYR A 1 83 ? 12.485 1.059 -4.673 1.00 66.69 83 TYR A O 1
ATOM 644 N N . LYS A 1 84 ? 11.847 -0.785 -5.797 1.00 67.50 84 LYS A N 1
ATOM 645 C CA . LYS A 1 84 ? 13.096 -1.524 -5.624 1.00 67.50 84 LYS A CA 1
ATOM 646 C C . LYS A 1 84 ? 14.264 -0.804 -6.298 1.00 67.50 84 LYS A C 1
ATOM 648 O O . LYS A 1 84 ? 15.302 -0.677 -5.667 1.00 67.50 84 LYS A O 1
ATOM 653 N N . LEU A 1 85 ? 14.073 -0.319 -7.525 1.00 65.69 85 LEU A N 1
ATOM 654 C CA . LEU A 1 85 ? 15.127 0.331 -8.307 1.00 65.69 85 LEU A CA 1
ATOM 655 C C . LEU A 1 85 ? 15.547 1.680 -7.684 1.00 65.69 85 LEU A C 1
ATOM 657 O O . LEU A 1 85 ? 16.726 1.834 -7.390 1.00 65.69 85 LEU A O 1
ATOM 661 N N . PRO A 1 86 ? 14.626 2.605 -7.329 1.00 64.12 86 PRO A N 1
ATOM 662 C CA . PRO A 1 86 ? 14.979 3.819 -6.587 1.00 64.12 86 PRO A CA 1
ATOM 663 C C . PRO A 1 86 ? 15.651 3.580 -5.240 1.00 64.12 86 PRO A C 1
ATOM 665 O O . PRO A 1 86 ? 16.491 4.376 -4.831 1.00 64.12 86 PRO A O 1
ATOM 668 N N . LEU A 1 87 ? 15.246 2.532 -4.519 1.00 65.31 87 LEU A N 1
ATOM 669 C CA . LEU A 1 87 ? 15.832 2.218 -3.220 1.00 65.31 87 LEU A CA 1
ATOM 670 C C . LEU A 1 87 ? 17.253 1.667 -3.376 1.00 65.31 87 LEU A C 1
ATOM 672 O O . LEU A 1 87 ? 18.115 2.033 -2.590 1.00 65.31 87 LEU A O 1
ATOM 676 N N . ASP A 1 88 ? 17.490 0.850 -4.402 1.00 64.38 88 ASP A N 1
ATOM 677 C CA . ASP A 1 88 ? 18.823 0.384 -4.783 1.00 64.38 88 ASP A CA 1
ATOM 678 C C . ASP A 1 88 ? 19.720 1.564 -5.176 1.00 64.38 88 ASP A C 1
ATOM 680 O O . ASP A 1 88 ? 20.754 1.758 -4.555 1.00 64.38 88 ASP A O 1
ATOM 684 N N . TRP A 1 89 ? 19.265 2.453 -6.067 1.00 67.69 89 TRP A N 1
ATOM 685 C CA . TRP A 1 89 ? 20.013 3.657 -6.465 1.00 67.69 89 TRP A CA 1
ATOM 686 C C . TRP A 1 89 ? 20.339 4.593 -5.301 1.00 67.69 89 TRP A C 1
ATOM 688 O O . TRP A 1 89 ? 21.404 5.206 -5.273 1.00 67.69 89 TRP A O 1
ATOM 698 N N . LEU A 1 90 ? 19.428 4.723 -4.331 1.00 64.25 90 LEU A N 1
ATOM 699 C CA . LEU A 1 90 ? 19.678 5.511 -3.126 1.00 64.25 90 LEU A CA 1
ATOM 700 C C . LEU A 1 90 ? 20.755 4.868 -2.237 1.00 64.25 90 LEU A C 1
ATOM 702 O O . LEU A 1 90 ? 21.493 5.587 -1.571 1.00 64.25 90 LEU A O 1
ATOM 706 N N . ILE A 1 91 ? 20.835 3.535 -2.216 1.00 63.28 91 ILE A N 1
ATOM 707 C CA . ILE A 1 91 ? 21.822 2.780 -1.435 1.00 63.28 91 ILE A CA 1
ATOM 708 C C . ILE A 1 91 ? 23.181 2.742 -2.153 1.00 63.28 91 ILE A C 1
ATOM 710 O O . ILE A 1 91 ? 24.209 2.884 -1.495 1.00 63.28 91 ILE A O 1
ATOM 714 N N . THR A 1 92 ? 23.198 2.585 -3.480 1.00 63.09 92 THR A N 1
ATOM 715 C CA . THR A 1 92 ? 24.414 2.462 -4.303 1.00 63.09 92 THR A CA 1
ATOM 716 C C . THR A 1 92 ? 25.000 3.807 -4.736 1.00 63.09 92 THR A C 1
ATOM 718 O O . THR A 1 92 ? 26.165 3.869 -5.118 1.00 63.09 92 THR A O 1
ATOM 721 N N . GLY A 1 93 ? 24.212 4.887 -4.714 1.00 61.91 93 GLY A N 1
ATOM 722 C CA . GLY A 1 93 ? 24.625 6.211 -5.187 1.00 61.91 93 GLY A CA 1
ATOM 723 C C . GLY A 1 93 ? 24.687 6.356 -6.715 1.00 61.91 93 GLY A C 1
ATOM 724 O O . GLY A 1 93 ? 25.109 7.403 -7.203 1.00 61.91 93 GLY A O 1
ATOM 725 N N . SER A 1 94 ? 24.256 5.348 -7.482 1.00 62.88 94 SER A N 1
ATOM 726 C CA . SER A 1 94 ? 24.224 5.374 -8.948 1.00 62.88 94 SER A CA 1
ATOM 727 C C . SER A 1 94 ? 22.801 5.626 -9.452 1.00 62.88 94 SER A C 1
ATOM 729 O O . SER A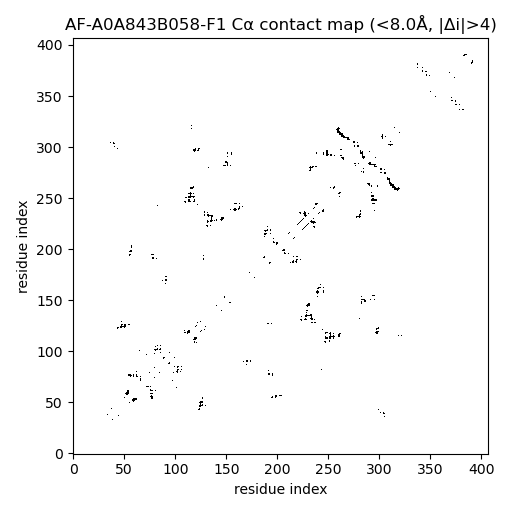 1 94 ? 21.927 4.775 -9.327 1.00 62.88 94 SER A O 1
ATOM 731 N N . THR A 1 95 ? 22.532 6.802 -10.025 1.00 57.88 95 THR A N 1
ATOM 732 C CA . THR A 1 95 ? 21.232 7.116 -10.642 1.00 57.88 95 THR A CA 1
ATOM 733 C C . THR A 1 95 ? 21.328 7.009 -12.170 1.00 57.88 95 THR A C 1
ATOM 735 O O . THR A 1 95 ? 21.976 7.839 -12.807 1.00 57.88 95 THR A O 1
ATOM 738 N N . PRO A 1 96 ? 20.689 6.009 -12.809 1.00 57.31 96 PRO A N 1
ATOM 739 C CA . PRO A 1 96 ? 20.589 5.959 -14.264 1.00 57.31 96 PRO A CA 1
ATOM 740 C C . PRO A 1 96 ? 19.783 7.158 -14.778 1.00 57.31 96 PRO A C 1
ATOM 742 O O . PRO A 1 96 ? 18.686 7.443 -14.289 1.00 57.31 96 PRO A O 1
ATOM 745 N N . THR A 1 97 ? 20.318 7.853 -15.777 1.00 55.59 97 THR A N 1
ATOM 746 C CA . THR A 1 97 ? 19.875 9.187 -16.217 1.00 55.59 97 THR A CA 1
ATOM 747 C C . THR A 1 97 ? 18.520 9.228 -16.936 1.00 55.59 97 THR A C 1
ATOM 749 O O . THR A 1 97 ? 17.954 10.309 -17.068 1.00 55.59 97 THR A O 1
ATOM 752 N N . THR A 1 98 ? 17.954 8.092 -17.363 1.00 57.19 98 THR A N 1
ATOM 753 C CA . THR A 1 98 ? 16.750 8.061 -18.224 1.00 57.19 98 THR A CA 1
ATOM 754 C C . THR A 1 98 ? 15.468 7.584 -17.526 1.00 57.19 98 THR A C 1
ATOM 756 O O . THR A 1 98 ? 14.417 8.193 -17.697 1.00 57.19 98 THR A O 1
ATOM 759 N N . ILE A 1 99 ? 15.528 6.537 -16.693 1.00 59.38 99 ILE A N 1
ATOM 760 C CA . ILE A 1 99 ? 14.354 5.971 -15.978 1.00 59.38 99 ILE A CA 1
ATOM 761 C C . ILE A 1 99 ? 14.307 6.441 -14.507 1.00 59.38 99 ILE A C 1
ATOM 763 O O . ILE A 1 99 ? 13.245 6.478 -13.877 1.00 59.38 99 ILE A O 1
ATOM 767 N N . GLY A 1 100 ? 15.458 6.876 -13.982 1.00 64.94 100 GLY A N 1
ATOM 768 C CA . GLY A 1 100 ? 15.689 7.322 -12.607 1.00 64.94 100 GLY A CA 1
ATOM 769 C C . GLY A 1 100 ? 14.636 8.274 -12.025 1.00 64.94 100 GLY A C 1
ATOM 770 O O . GLY A 1 100 ? 14.032 7.972 -10.988 1.00 64.94 100 GLY A O 1
ATOM 771 N N . PRO A 1 101 ? 14.380 9.421 -12.680 1.00 73.12 101 PRO A N 1
ATOM 772 C CA . PRO A 1 101 ? 13.600 10.501 -12.080 1.00 73.12 101 PRO A CA 1
ATOM 773 C C . PRO A 1 101 ? 12.127 10.155 -11.834 1.00 73.12 101 PRO A C 1
ATOM 775 O O . PRO A 1 101 ? 11.577 10.531 -10.799 1.00 73.12 101 PRO A O 1
ATOM 778 N N . ILE A 1 102 ? 11.483 9.418 -12.746 1.00 75.94 102 ILE A N 1
ATOM 779 C CA . ILE A 1 102 ? 10.051 9.083 -12.645 1.00 75.94 102 ILE A CA 1
ATOM 780 C C . ILE A 1 102 ? 9.814 8.118 -11.483 1.00 75.94 102 ILE A C 1
ATOM 782 O O . ILE A 1 102 ? 8.911 8.328 -10.669 1.00 75.94 102 ILE A O 1
ATOM 786 N N . ALA A 1 103 ? 10.638 7.075 -11.376 1.00 74.88 103 ALA A N 1
ATOM 787 C CA . ALA A 1 103 ? 10.509 6.083 -10.317 1.00 74.88 103 ALA A CA 1
ATOM 788 C C . ALA A 1 103 ? 10.803 6.697 -8.935 1.00 74.88 103 ALA A C 1
ATOM 790 O O . ALA A 1 103 ? 10.058 6.458 -7.981 1.00 74.88 103 ALA A O 1
ATOM 791 N N . VAL A 1 104 ? 11.817 7.565 -8.831 1.00 78.44 104 VAL A N 1
ATOM 792 C CA . VAL A 1 104 ? 12.104 8.326 -7.602 1.00 78.44 104 VAL A CA 1
ATOM 793 C C . VAL A 1 104 ? 10.940 9.256 -7.247 1.00 78.44 104 VAL A C 1
ATOM 795 O O . VAL A 1 104 ? 10.463 9.233 -6.110 1.00 78.44 104 VAL A O 1
ATOM 798 N N . ALA A 1 105 ? 10.420 10.023 -8.210 1.00 82.62 105 ALA A N 1
ATOM 799 C CA . ALA A 1 105 ? 9.280 10.912 -7.995 1.00 82.62 105 ALA A CA 1
ATOM 800 C C . ALA A 1 105 ? 8.029 10.144 -7.542 1.00 82.62 105 ALA A C 1
ATOM 802 O O . ALA A 1 105 ? 7.313 10.598 -6.646 1.00 82.62 105 ALA A O 1
ATOM 803 N N . PHE A 1 106 ? 7.787 8.956 -8.102 1.00 84.38 106 PHE A N 1
ATOM 804 C CA . PHE A 1 106 ? 6.692 8.087 -7.689 1.00 84.38 106 PHE A CA 1
ATOM 805 C C . PHE A 1 106 ? 6.851 7.609 -6.241 1.00 84.38 106 PHE A C 1
ATOM 807 O O . PHE A 1 106 ? 5.912 7.736 -5.453 1.00 84.38 106 PHE A O 1
ATOM 814 N N . VAL A 1 107 ? 8.032 7.108 -5.856 1.00 84.44 107 VAL A N 1
ATOM 815 C CA . VAL A 1 107 ? 8.297 6.659 -4.477 1.00 84.44 107 VAL A CA 1
ATOM 816 C C . VAL A 1 107 ? 8.141 7.812 -3.492 1.00 84.44 107 VAL A C 1
ATOM 818 O O . VAL A 1 107 ? 7.415 7.671 -2.506 1.00 84.44 107 VAL A O 1
ATOM 821 N N . ILE A 1 108 ? 8.744 8.970 -3.776 1.00 87.62 108 ILE A N 1
ATOM 822 C CA . ILE A 1 108 ? 8.595 10.174 -2.950 1.00 87.62 108 ILE A CA 1
ATOM 823 C C . ILE A 1 108 ? 7.118 10.553 -2.842 1.00 87.62 108 ILE A C 1
ATOM 825 O O . ILE A 1 108 ? 6.621 10.772 -1.738 1.00 87.62 108 ILE A O 1
ATOM 829 N N . GLY A 1 109 ? 6.384 10.553 -3.956 1.00 90.38 109 GLY A N 1
ATOM 830 C CA . GLY A 1 109 ? 4.948 10.816 -3.975 1.00 90.38 109 GLY A CA 1
ATOM 831 C C . GLY A 1 109 ? 4.167 9.864 -3.067 1.00 90.38 109 GLY A C 1
ATOM 832 O O . GLY A 1 109 ? 3.353 10.310 -2.258 1.00 90.38 109 GLY A O 1
ATOM 833 N N . VAL A 1 110 ? 4.448 8.559 -3.127 1.00 91.31 110 VAL A N 1
ATOM 834 C CA . VAL A 1 110 ? 3.819 7.555 -2.255 1.00 91.31 110 VAL A CA 1
ATOM 835 C C . VAL A 1 110 ? 4.145 7.806 -0.780 1.00 91.31 110 VAL A C 1
ATOM 837 O O . VAL A 1 110 ? 3.238 7.721 0.050 1.00 91.31 110 VAL A O 1
ATOM 840 N N . LEU A 1 111 ? 5.392 8.143 -0.437 1.00 92.88 111 LEU A N 1
ATOM 841 C CA . LEU A 1 111 ? 5.803 8.432 0.944 1.00 92.88 111 LEU A CA 1
ATOM 842 C C . LEU A 1 111 ? 5.184 9.733 1.474 1.00 92.88 111 LEU A C 1
ATOM 844 O O . LEU A 1 111 ? 4.708 9.767 2.609 1.00 92.88 111 LEU A O 1
ATOM 848 N N . VAL A 1 112 ? 5.107 10.780 0.650 1.00 92.69 112 VAL A N 1
ATOM 849 C CA . VAL A 1 112 ? 4.443 12.046 0.997 1.00 92.69 112 VAL A CA 1
ATOM 850 C C . VAL A 1 112 ? 2.946 11.825 1.213 1.00 92.69 112 VAL A C 1
ATOM 852 O O . VAL A 1 112 ? 2.387 12.280 2.213 1.00 92.69 112 VAL A O 1
ATOM 855 N N . ILE A 1 113 ? 2.286 11.067 0.332 1.00 92.56 113 ILE A N 1
ATOM 856 C CA . ILE A 1 113 ? 0.880 10.688 0.516 1.00 92.56 113 ILE A CA 1
ATOM 857 C C . ILE A 1 113 ? 0.718 9.867 1.799 1.00 92.56 113 ILE A C 1
ATOM 859 O O . ILE A 1 113 ? -0.221 10.116 2.558 1.00 92.56 113 ILE A O 1
ATOM 863 N N . ALA A 1 114 ? 1.635 8.933 2.071 1.00 94.56 114 ALA A N 1
ATOM 864 C CA . ALA A 1 114 ? 1.630 8.128 3.288 1.00 94.56 114 ALA A CA 1
ATOM 865 C C . ALA A 1 114 ? 1.762 8.978 4.557 1.00 94.56 114 ALA A C 1
ATOM 867 O O . ALA A 1 114 ? 1.076 8.719 5.545 1.00 94.56 114 ALA A O 1
ATOM 868 N N . LEU A 1 115 ? 2.585 10.023 4.508 1.00 94.56 115 LEU A N 1
ATOM 869 C CA . LEU A 1 115 ? 2.770 10.972 5.596 1.00 94.56 115 LEU A CA 1
ATOM 870 C C . LEU A 1 115 ? 1.510 11.814 5.844 1.00 94.56 115 LEU A C 1
ATOM 872 O O . LEU A 1 115 ? 1.082 11.957 6.986 1.00 94.56 115 LEU A O 1
ATOM 876 N N . VAL A 1 116 ? 0.875 12.340 4.793 1.00 91.44 116 VAL A N 1
ATOM 877 C CA . VAL A 1 116 ? -0.259 13.273 4.938 1.00 91.44 116 VAL A CA 1
ATOM 878 C C . VAL A 1 116 ? -1.595 12.562 5.163 1.00 91.44 116 VAL A C 1
ATOM 880 O O . VAL A 1 116 ? -2.384 12.968 6.017 1.00 91.44 116 VAL A O 1
ATOM 883 N N . PHE A 1 117 ? -1.877 11.512 4.391 1.00 90.44 117 PHE A N 1
ATOM 884 C CA . PHE A 1 117 ? -3.186 10.851 4.340 1.00 90.44 117 PHE A CA 1
ATOM 885 C C . PHE A 1 117 ? -3.166 9.402 4.843 1.00 90.44 117 PHE A C 1
ATOM 887 O O . PHE A 1 117 ? -4.193 8.717 4.797 1.00 90.44 117 PHE A O 1
ATOM 894 N N . GLY A 1 118 ? -2.016 8.929 5.321 1.00 92.25 118 GLY A N 1
ATOM 895 C CA . GLY A 1 118 ? -1.764 7.515 5.576 1.00 92.25 118 GLY A CA 1
ATOM 896 C C . GLY A 1 118 ? -1.457 6.735 4.295 1.00 92.25 118 GLY A C 1
ATOM 897 O O . GLY A 1 118 ? -1.596 7.286 3.201 1.00 92.25 118 GLY A O 1
ATOM 898 N N . PRO A 1 119 ? -1.040 5.455 4.388 1.00 94.31 119 PRO A N 1
ATOM 899 C CA . PRO A 1 119 ? -0.507 4.677 3.261 1.00 94.31 119 PRO A CA 1
ATOM 900 C C . PRO A 1 119 ? -1.582 4.258 2.241 1.00 94.31 119 PRO A C 1
ATOM 902 O O . PRO A 1 119 ? -1.812 3.075 1.997 1.00 94.31 119 PRO A O 1
ATOM 905 N N . LEU A 1 120 ? -2.267 5.231 1.630 1.00 91.69 120 LEU A N 1
ATOM 906 C CA . LEU A 1 120 ? -3.409 5.036 0.739 1.00 91.69 120 LEU A CA 1
ATOM 907 C C . LEU A 1 120 ? -3.062 4.155 -0.456 1.00 91.69 120 LEU A C 1
ATOM 909 O O . LEU A 1 120 ? -3.894 3.344 -0.856 1.00 91.69 120 LEU A O 1
ATOM 913 N N . PHE A 1 121 ? -1.843 4.276 -0.982 1.00 92.81 121 PHE A N 1
ATOM 914 C CA . PHE A 1 121 ? -1.372 3.449 -2.084 1.00 92.81 121 PHE A CA 1
ATOM 915 C C . PHE A 1 121 ? -1.402 1.959 -1.714 1.00 92.81 121 PHE A C 1
ATOM 917 O O . PHE A 1 121 ? -2.149 1.188 -2.312 1.00 92.81 121 PHE A O 1
ATOM 924 N N . CYS A 1 122 ? -0.692 1.551 -0.658 1.00 92.00 122 CYS A N 1
ATOM 925 C CA . CYS A 1 122 ? -0.734 0.173 -0.155 1.00 92.00 122 CYS A CA 1
ATOM 926 C C . CYS A 1 122 ? -2.162 -0.234 0.255 1.00 92.00 122 CYS A C 1
ATOM 928 O O . CYS A 1 122 ? -2.590 -1.361 0.002 1.00 92.00 122 CYS A O 1
ATOM 930 N N . GLY A 1 123 ? -2.894 0.719 0.844 1.00 92.12 123 GLY A N 1
ATOM 931 C CA . GLY A 1 123 ? -4.286 0.691 1.291 1.00 92.12 123 GLY A CA 1
ATOM 932 C C . GLY A 1 123 ? -5.314 0.227 0.261 1.00 92.12 123 GLY A C 1
ATOM 933 O O . GLY A 1 123 ? -6.187 -0.602 0.555 1.00 92.12 123 GLY A O 1
ATOM 934 N N . ARG A 1 124 ? -5.243 0.871 -0.908 1.00 93.31 124 ARG A N 1
ATOM 935 C CA . ARG A 1 124 ? -6.333 0.984 -1.880 1.00 93.31 124 ARG A CA 1
ATOM 936 C C . ARG A 1 124 ? -5.903 0.860 -3.336 1.00 93.31 124 ARG A C 1
ATOM 938 O O . ARG A 1 124 ? -6.800 0.740 -4.142 1.00 93.31 124 ARG A O 1
ATOM 945 N N . LEU A 1 125 ? -4.619 0.912 -3.691 1.00 92.31 125 LEU A N 1
ATOM 946 C CA . LEU A 1 125 ? -4.176 0.918 -5.098 1.00 92.31 125 LEU A CA 1
ATOM 947 C C . LEU A 1 125 ? -3.126 -0.148 -5.426 1.00 92.31 125 LEU A C 1
ATOM 949 O O . LEU A 1 125 ? -2.993 -0.522 -6.579 1.00 92.31 125 LEU A O 1
ATOM 953 N N . CYS A 1 126 ? -2.370 -0.648 -4.449 1.00 92.31 126 CYS A N 1
ATOM 954 C CA . CYS A 1 126 ? -1.284 -1.590 -4.707 1.00 92.31 126 CYS A CA 1
ATOM 955 C C . CYS A 1 126 ? -1.823 -2.961 -5.174 1.00 92.31 126 CYS A C 1
ATOM 957 O O . CYS A 1 126 ? -2.450 -3.658 -4.363 1.00 92.31 126 CYS A O 1
ATOM 959 N N . PRO A 1 127 ? -1.538 -3.390 -6.421 1.00 91.88 127 PRO A N 1
ATOM 960 C CA . PRO A 1 127 ? -2.079 -4.634 -6.969 1.00 91.88 127 PRO A CA 1
ATOM 961 C C . PRO A 1 127 ? -1.404 -5.880 -6.373 1.00 91.88 127 PRO A C 1
ATOM 963 O O . PRO A 1 127 ? -2.074 -6.876 -6.109 1.00 91.88 127 PRO A O 1
ATOM 966 N N . VAL A 1 128 ? -0.114 -5.797 -6.025 1.00 90.62 128 VAL A N 1
ATOM 967 C CA . VAL A 1 128 ? 0.635 -6.886 -5.365 1.00 90.62 128 VAL A CA 1
ATOM 968 C C . VAL A 1 128 ? -0.018 -7.284 -4.034 1.00 90.62 128 VAL A C 1
ATOM 970 O O . VAL A 1 128 ? -0.242 -8.458 -3.753 1.00 90.62 128 VAL A O 1
ATOM 973 N N . GLY A 1 129 ? -0.381 -6.301 -3.207 1.00 91.88 129 GLY A N 1
ATOM 974 C CA . GLY A 1 129 ? -1.087 -6.572 -1.953 1.00 91.88 129 GLY A CA 1
ATOM 975 C C . GLY A 1 129 ? -2.564 -6.927 -2.148 1.00 91.88 129 GLY A C 1
ATOM 976 O O . GLY A 1 129 ? -3.156 -7.565 -1.280 1.00 91.88 129 GLY A O 1
ATOM 977 N N . ALA A 1 130 ? -3.178 -6.498 -3.257 1.00 92.56 130 ALA A N 1
ATOM 978 C CA . ALA A 1 130 ? -4.558 -6.846 -3.587 1.00 92.56 130 ALA A CA 1
ATOM 979 C C . ALA A 1 130 ? -4.701 -8.343 -3.867 1.00 92.56 130 ALA A C 1
ATOM 981 O O . ALA A 1 130 ? -5.622 -8.973 -3.355 1.00 92.56 130 ALA A O 1
ATOM 982 N N . ILE A 1 131 ? -3.775 -8.909 -4.641 1.00 92.56 131 ILE A N 1
ATOM 983 C CA . ILE A 1 131 ? -3.853 -10.299 -5.095 1.00 92.56 131 ILE A CA 1
ATOM 984 C C . ILE A 1 131 ? -3.595 -11.263 -3.950 1.00 92.56 131 ILE A C 1
ATOM 986 O O . ILE A 1 131 ? -4.388 -12.178 -3.753 1.00 92.56 131 ILE A O 1
ATOM 990 N N . SER A 1 132 ? -2.575 -11.024 -3.124 1.00 92.12 132 SER A N 1
ATOM 991 C CA . SER A 1 132 ? -2.335 -11.868 -1.948 1.00 92.12 132 SER A CA 1
ATOM 992 C C . SER A 1 132 ? -3.521 -11.842 -0.967 1.00 92.12 132 SER A C 1
ATOM 994 O O . SER A 1 132 ? -3.909 -12.877 -0.420 1.00 92.12 132 SER A O 1
ATOM 996 N N . GLU A 1 133 ? -4.163 -10.681 -0.791 1.00 91.56 133 GLU A N 1
ATOM 997 C CA . GLU A 1 133 ? -5.364 -10.547 0.040 1.00 91.56 133 GLU A CA 1
ATOM 998 C C . GLU A 1 133 ? -6.579 -11.246 -0.580 1.00 91.56 133 GLU A C 1
ATOM 1000 O O . GLU A 1 133 ? -7.362 -11.872 0.135 1.00 91.56 133 GLU A O 1
ATOM 1005 N N . PHE A 1 134 ? -6.743 -11.152 -1.897 1.00 90.31 134 PHE A N 1
ATOM 1006 C CA . PHE A 1 134 ? -7.817 -11.807 -2.636 1.00 90.31 134 PHE A CA 1
ATOM 1007 C C . PHE A 1 134 ? -7.692 -13.332 -2.572 1.00 90.31 134 PHE A C 1
ATOM 1009 O O . PHE A 1 134 ? -8.647 -14.010 -2.192 1.00 90.31 134 PHE A O 1
ATOM 1016 N N . VAL A 1 135 ? -6.493 -13.863 -2.822 1.00 90.00 135 VAL A N 1
ATOM 1017 C CA . VAL A 1 135 ? -6.190 -15.297 -2.728 1.00 90.00 135 VAL A CA 1
ATOM 1018 C C . VAL A 1 135 ? -6.468 -15.820 -1.312 1.00 90.00 135 VAL A C 1
ATOM 1020 O O . VAL A 1 135 ? -7.157 -16.823 -1.155 1.00 90.00 135 VAL A O 1
ATOM 1023 N N . SER A 1 136 ? -6.054 -15.100 -0.262 1.00 88.25 136 SER A N 1
ATOM 1024 C CA . SER A 1 136 ? -6.331 -15.472 1.142 1.00 88.25 136 SER A CA 1
ATOM 1025 C C . SER A 1 136 ? -7.827 -15.532 1.500 1.00 88.25 136 SER A C 1
ATOM 1027 O O . SER A 1 136 ? -8.235 -16.226 2.442 1.00 88.25 136 SER A O 1
ATOM 1029 N N . ARG A 1 137 ? -8.664 -14.780 0.772 1.00 85.19 137 ARG A N 1
ATOM 1030 C CA . ARG A 1 137 ? -10.123 -14.741 0.959 1.00 85.19 137 ARG A CA 1
ATOM 1031 C C . ARG A 1 137 ? -10.851 -15.817 0.158 1.00 85.19 137 ARG A C 1
ATOM 1033 O O . ARG A 1 137 ? -11.900 -16.261 0.614 1.00 85.19 137 ARG A O 1
ATOM 1040 N N . ILE A 1 138 ? -10.319 -16.218 -0.997 1.00 86.44 138 ILE A N 1
ATOM 1041 C CA . ILE A 1 138 ? -10.891 -17.291 -1.821 1.00 86.44 138 ILE A CA 1
ATOM 1042 C C . ILE A 1 138 ? -10.522 -18.661 -1.270 1.00 86.44 138 ILE A C 1
ATOM 1044 O O . ILE A 1 138 ? -11.377 -19.537 -1.199 1.00 86.44 138 ILE A O 1
ATOM 1048 N N . VAL A 1 139 ? -9.259 -18.854 -0.884 1.00 85.69 139 VAL A N 1
ATOM 1049 C CA . VAL A 1 139 ? -8.770 -20.163 -0.453 1.00 85.69 139 VAL A CA 1
ATOM 1050 C C . VAL A 1 139 ? -9.375 -20.512 0.917 1.00 85.69 139 VAL A C 1
ATOM 1052 O O . VAL A 1 139 ? -9.101 -19.812 1.905 1.00 85.69 139 VAL A O 1
ATOM 1055 N N . PRO A 1 140 ? -10.176 -21.593 1.024 1.00 76.00 140 PRO A N 1
ATOM 1056 C CA . PRO A 1 140 ? -10.864 -21.976 2.254 1.00 76.00 140 PRO A CA 1
ATOM 1057 C C . PRO A 1 140 ? -9.909 -22.699 3.216 1.00 76.00 140 PRO A C 1
ATOM 1059 O O . PRO A 1 140 ? -10.106 -23.856 3.576 1.00 76.00 140 PRO A O 1
ATOM 1062 N N . LEU A 1 141 ? -8.842 -22.016 3.639 1.00 79.94 141 LEU A N 1
ATOM 1063 C CA . LEU A 1 141 ? -7.880 -22.567 4.589 1.00 79.94 141 LEU A CA 1
ATOM 1064 C C . LEU A 1 141 ? -8.444 -22.512 6.025 1.00 79.94 141 LEU A C 1
ATOM 1066 O O . LEU A 1 141 ? -8.801 -21.413 6.480 1.00 79.94 141 LEU A O 1
ATOM 1070 N N . PRO A 1 142 ? -8.489 -23.639 6.768 1.00 78.50 142 PRO A N 1
ATOM 1071 C CA . PRO A 1 142 ? -8.936 -23.661 8.159 1.00 78.50 142 PRO A CA 1
ATOM 1072 C C . PRO A 1 142 ? -8.128 -22.705 9.048 1.00 78.50 142 PRO A C 1
ATOM 1074 O O . PRO A 1 142 ? -6.907 -22.621 8.928 1.00 78.50 142 PRO A O 1
ATOM 1077 N N . HIS A 1 143 ? -8.785 -22.033 10.003 1.00 75.94 143 HIS A N 1
ATOM 1078 C CA . HIS A 1 143 ? -8.139 -21.031 10.870 1.00 75.94 143 HIS A CA 1
ATOM 1079 C C . HIS A 1 143 ? -6.940 -21.587 11.662 1.00 75.94 143 HIS A C 1
ATOM 1081 O O . HIS A 1 143 ? -6.012 -20.842 11.950 1.00 75.94 143 HIS A O 1
ATOM 1087 N N . ARG A 1 144 ? -6.908 -22.890 11.980 1.00 79.62 144 ARG A N 1
ATOM 1088 C CA . ARG A 1 144 ? -5.764 -23.536 12.661 1.00 79.62 144 ARG A CA 1
ATOM 1089 C C . ARG A 1 144 ? -4.448 -23.456 11.880 1.00 79.62 144 ARG A C 1
ATOM 1091 O O . ARG A 1 144 ? -3.391 -23.499 12.490 1.00 79.62 144 ARG A O 1
ATOM 1098 N N . PHE A 1 145 ? -4.518 -23.355 10.553 1.00 83.06 145 PHE A N 1
ATOM 1099 C CA . PHE A 1 145 ? -3.346 -23.227 9.686 1.00 83.06 145 PHE A CA 1
ATOM 1100 C C . PHE A 1 145 ? -3.025 -21.769 9.360 1.00 83.06 145 PHE A C 1
ATOM 1102 O O . PHE A 1 145 ? -2.016 -21.491 8.716 1.00 83.06 145 PHE A O 1
ATOM 1109 N N . ARG A 1 146 ? -3.879 -20.831 9.794 1.00 84.56 146 ARG A N 1
ATOM 1110 C CA . ARG A 1 146 ? -3.634 -19.410 9.600 1.00 84.56 146 ARG A CA 1
ATOM 1111 C C . ARG A 1 146 ? -2.801 -18.871 10.753 1.00 84.56 146 ARG A C 1
ATOM 1113 O O . ARG A 1 146 ? -3.234 -18.868 11.903 1.00 84.56 146 ARG A O 1
ATOM 1120 N N . MET A 1 147 ? -1.617 -18.378 10.430 1.00 87.88 147 MET A N 1
ATOM 1121 C CA . MET A 1 147 ? -0.721 -17.741 11.380 1.00 87.88 147 MET A CA 1
ATOM 1122 C C . MET A 1 147 ? -1.157 -16.298 11.623 1.00 87.88 147 MET A C 1
ATOM 1124 O O . MET A 1 147 ? -1.539 -15.576 10.695 1.00 87.88 147 MET A O 1
ATOM 1128 N N . ARG A 1 148 ? -1.088 -15.877 12.887 1.00 88.62 148 ARG A N 1
ATOM 1129 C CA . ARG A 1 148 ? -1.279 -14.490 13.302 1.00 88.62 148 ARG A CA 1
ATOM 1130 C C . ARG A 1 148 ? -0.483 -14.209 14.563 1.00 88.62 148 ARG A C 1
ATOM 1132 O O . ARG A 1 148 ? -0.662 -14.882 15.574 1.00 88.62 148 ARG A O 1
ATOM 1139 N N . ILE A 1 149 ? 0.328 -13.161 14.513 1.00 88.88 149 ILE A N 1
ATOM 1140 C CA . ILE A 1 149 ? 1.007 -12.614 15.686 1.00 88.88 149 ILE A CA 1
ATOM 1141 C C . ILE A 1 149 ? 0.083 -11.552 16.283 1.00 88.88 149 ILE A C 1
ATOM 1143 O O . ILE A 1 149 ? -0.372 -10.654 15.575 1.00 88.88 149 ILE A O 1
ATOM 1147 N N . ARG A 1 150 ? -0.264 -11.684 17.569 1.00 85.81 150 ARG A N 1
ATOM 1148 C CA . ARG A 1 150 ? -1.222 -10.772 18.216 1.00 85.81 150 ARG A CA 1
ATOM 1149 C C . ARG A 1 150 ? -0.588 -9.448 18.634 1.00 85.81 150 ARG A C 1
ATOM 1151 O O . ARG A 1 150 ? -1.237 -8.418 18.523 1.00 85.81 150 ARG A O 1
ATOM 1158 N N . SER A 1 151 ? 0.670 -9.488 19.068 1.00 91.56 151 SER A N 1
ATOM 1159 C CA . SER A 1 151 ? 1.395 -8.298 19.504 1.00 91.56 151 SER A CA 1
ATOM 1160 C C . SER A 1 151 ? 1.837 -7.451 18.311 1.00 91.56 151 SER A C 1
ATOM 1162 O O . SER A 1 151 ? 2.594 -7.908 17.443 1.00 91.56 151 SER A O 1
ATOM 1164 N N . THR A 1 152 ? 1.410 -6.190 18.302 1.00 92.62 152 THR A N 1
ATOM 1165 C CA . THR A 1 152 ? 1.849 -5.194 17.315 1.00 92.62 152 THR A CA 1
ATOM 1166 C C . THR A 1 152 ? 3.336 -4.894 17.447 1.00 92.62 152 THR A C 1
ATOM 1168 O O . THR A 1 152 ? 4.004 -4.747 16.430 1.00 92.62 152 THR A O 1
ATOM 1171 N N . ARG A 1 153 ? 3.885 -4.890 18.670 1.00 93.38 153 ARG A N 1
ATOM 1172 C CA . ARG A 1 153 ? 5.320 -4.679 18.918 1.00 93.38 153 ARG A CA 1
ATOM 1173 C C . ARG A 1 153 ? 6.183 -5.715 18.209 1.00 93.38 153 ARG A C 1
ATOM 1175 O O . ARG A 1 153 ? 7.048 -5.335 17.432 1.00 93.38 153 ARG A O 1
ATOM 1182 N N . ILE A 1 154 ? 5.897 -7.005 18.397 1.00 93.44 154 ILE A N 1
ATOM 1183 C CA . ILE A 1 154 ? 6.646 -8.089 17.734 1.00 93.44 154 ILE A CA 1
ATOM 1184 C C . ILE A 1 154 ? 6.509 -7.977 16.212 1.00 93.44 154 ILE A C 1
ATOM 1186 O O . ILE A 1 154 ? 7.491 -8.067 15.480 1.00 93.44 154 ILE A O 1
ATOM 1190 N N . THR A 1 155 ? 5.290 -7.731 15.731 1.00 93.62 155 THR A N 1
ATOM 1191 C CA . THR A 1 155 ? 5.014 -7.600 14.296 1.00 93.62 155 THR A CA 1
ATOM 1192 C C . THR A 1 155 ? 5.772 -6.418 13.675 1.00 93.62 155 THR A C 1
ATOM 1194 O O . THR A 1 155 ? 6.356 -6.556 12.600 1.00 93.62 155 THR A O 1
ATOM 1197 N N . ALA A 1 156 ? 5.814 -5.273 14.361 1.00 94.44 156 ALA A N 1
ATOM 1198 C CA . ALA A 1 156 ? 6.579 -4.101 13.950 1.00 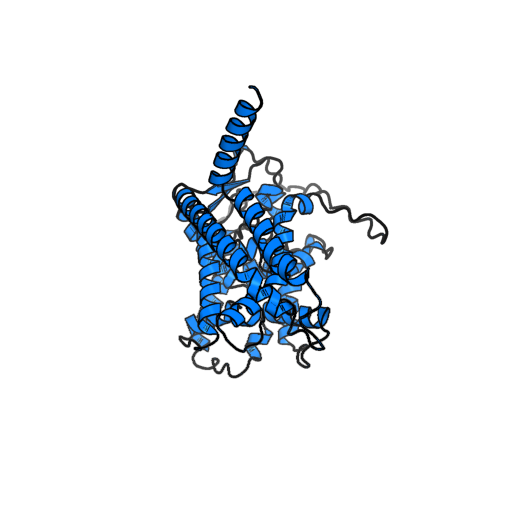94.44 156 ALA A CA 1
ATOM 1199 C C . ALA A 1 156 ? 8.086 -4.376 13.977 1.00 94.44 156 ALA A C 1
ATOM 1201 O O . ALA A 1 156 ? 8.771 -4.058 13.008 1.00 94.44 156 ALA A O 1
ATOM 1202 N N . SER A 1 157 ? 8.601 -5.027 15.024 1.00 95.12 157 SER A N 1
ATOM 1203 C CA . SER A 1 157 ? 10.014 -5.405 15.113 1.00 95.12 157 SER A CA 1
ATOM 1204 C C . SER A 1 157 ? 10.446 -6.312 13.963 1.00 95.12 157 SER A C 1
ATOM 1206 O O . SER A 1 157 ? 11.485 -6.061 13.367 1.00 95.12 157 SER A O 1
ATOM 1208 N N . LEU A 1 158 ? 9.645 -7.316 13.590 1.00 94.31 158 LEU A N 1
ATOM 1209 C CA . LEU A 1 158 ? 9.955 -8.191 12.452 1.00 94.31 158 LEU A CA 1
ATOM 1210 C C . LEU A 1 158 ? 9.954 -7.429 11.121 1.00 94.31 158 LEU A C 1
ATOM 1212 O O . LEU A 1 158 ? 10.866 -7.591 10.314 1.00 94.31 158 LEU A O 1
ATOM 1216 N N . ARG A 1 159 ? 8.959 -6.563 10.906 1.00 94.31 159 ARG A N 1
ATOM 1217 C CA . ARG A 1 159 ? 8.868 -5.715 9.709 1.00 94.31 159 ARG A CA 1
ATOM 1218 C C . ARG A 1 159 ? 10.081 -4.800 9.559 1.00 94.31 159 ARG A C 1
ATOM 1220 O O . ARG A 1 159 ? 10.653 -4.697 8.476 1.00 94.31 159 ARG A O 1
ATOM 1227 N N . TYR A 1 160 ? 10.448 -4.107 10.633 1.00 95.12 160 TYR A N 1
ATOM 1228 C CA . TYR A 1 160 ? 11.548 -3.147 10.607 1.00 95.12 160 TYR A CA 1
ATOM 1229 C C . TYR A 1 160 ? 12.918 -3.818 10.678 1.00 95.12 160 TYR A C 1
ATOM 1231 O O . TYR A 1 160 ? 13.854 -3.310 10.071 1.00 95.12 160 TYR A O 1
ATOM 1239 N N . GLY A 1 161 ? 13.019 -4.989 11.308 1.00 94.12 161 GLY A N 1
ATOM 1240 C CA . GLY A 1 161 ? 14.200 -5.844 11.243 1.00 94.12 161 GLY A CA 1
ATOM 1241 C C . GLY A 1 161 ? 14.475 -6.323 9.819 1.00 94.12 161 GLY A C 1
ATOM 1242 O O . GLY A 1 161 ? 15.605 -6.217 9.355 1.00 94.12 161 GLY A O 1
ATOM 1243 N N . PHE A 1 162 ? 13.442 -6.755 9.084 1.00 90.56 162 PHE A N 1
ATOM 1244 C CA . PHE A 1 162 ? 13.592 -7.111 7.670 1.00 90.56 162 PHE A CA 1
ATOM 1245 C C . PHE A 1 162 ? 14.002 -5.907 6.812 1.00 90.56 162 PHE A C 1
ATOM 1247 O O . PHE A 1 162 ? 14.903 -6.031 5.989 1.00 90.56 162 PHE A O 1
ATOM 1254 N N . LEU A 1 163 ? 13.389 -4.733 7.017 1.00 88.75 163 LEU A N 1
ATOM 1255 C CA . LEU A 1 163 ? 13.792 -3.509 6.316 1.00 88.75 163 LEU A CA 1
ATOM 1256 C C . LEU A 1 163 ? 15.261 -3.153 6.598 1.00 88.75 163 LEU A C 1
ATOM 1258 O O . LEU A 1 163 ? 15.993 -2.843 5.664 1.00 88.75 163 LEU A O 1
ATOM 1262 N N . ALA A 1 164 ? 15.697 -3.219 7.858 1.00 90.44 164 ALA A N 1
ATOM 1263 C CA . ALA A 1 164 ? 17.085 -2.960 8.229 1.00 90.44 164 ALA A CA 1
ATOM 1264 C C . ALA A 1 164 ? 18.036 -3.966 7.566 1.00 90.44 164 ALA A C 1
ATOM 1266 O O . ALA A 1 164 ? 19.022 -3.559 6.961 1.00 90.44 164 ALA A O 1
ATOM 1267 N N . GLY A 1 165 ? 17.703 -5.260 7.599 1.00 86.62 165 GLY A N 1
ATOM 1268 C CA . GLY A 1 165 ? 18.466 -6.299 6.908 1.00 86.62 165 GLY A CA 1
ATOM 1269 C C . GLY A 1 165 ? 18.539 -6.068 5.398 1.00 86.62 165 GLY A C 1
ATOM 1270 O O . GLY A 1 165 ? 19.612 -6.186 4.821 1.00 86.62 165 GLY A O 1
ATOM 1271 N N . PHE A 1 166 ? 17.434 -5.665 4.764 1.00 81.31 166 PHE A N 1
ATOM 1272 C CA . PHE A 1 166 ? 17.399 -5.323 3.340 1.00 81.31 166 PHE A CA 1
ATOM 1273 C C . PHE A 1 166 ? 18.351 -4.164 3.006 1.00 81.31 166 PHE A C 1
ATOM 1275 O O . PHE A 1 166 ? 19.098 -4.253 2.037 1.00 81.31 166 PHE A O 1
ATOM 1282 N N . VAL A 1 167 ? 18.360 -3.102 3.819 1.00 81.25 167 VAL A N 1
ATOM 1283 C CA . VAL A 1 167 ? 19.248 -1.943 3.622 1.00 81.25 167 VAL A CA 1
ATOM 1284 C C . VAL A 1 167 ? 20.715 -2.314 3.860 1.00 81.25 167 VAL A C 1
ATOM 1286 O O . VAL A 1 167 ? 21.562 -1.975 3.040 1.00 81.25 167 VAL A O 1
ATOM 1289 N N . ILE A 1 168 ? 21.015 -3.044 4.940 1.00 83.31 168 ILE A N 1
ATOM 1290 C CA . ILE A 1 168 ? 22.381 -3.477 5.277 1.00 83.31 168 ILE A CA 1
ATOM 1291 C C . ILE A 1 168 ? 22.932 -4.404 4.194 1.00 83.31 168 ILE A C 1
ATOM 1293 O O . ILE A 1 168 ? 24.048 -4.202 3.730 1.00 83.31 168 ILE A O 1
ATOM 1297 N N . MET A 1 169 ? 22.148 -5.394 3.758 1.00 77.56 169 MET A N 1
ATOM 1298 C CA . MET A 1 169 ? 22.565 -6.309 2.697 1.00 77.56 169 MET A CA 1
ATOM 1299 C C . MET A 1 169 ? 22.751 -5.583 1.369 1.00 77.56 169 MET A C 1
ATOM 1301 O O . MET A 1 169 ? 23.724 -5.867 0.685 1.00 77.56 169 MET A O 1
ATOM 1305 N N . GLY A 1 170 ? 21.871 -4.638 1.020 1.00 73.38 170 GLY A N 1
ATOM 1306 C CA . GLY A 1 170 ? 22.046 -3.804 -0.172 1.00 73.38 170 GLY A CA 1
ATOM 1307 C C . GLY A 1 170 ? 23.358 -3.018 -0.139 1.00 73.38 170 GLY A C 1
ATOM 1308 O O . GLY A 1 170 ? 24.097 -3.020 -1.117 1.00 73.38 170 GLY A O 1
ATOM 1309 N N . TRP A 1 171 ? 23.689 -2.427 1.010 1.00 73.38 171 TRP A N 1
ATOM 1310 C CA . TRP A 1 171 ? 24.917 -1.651 1.198 1.00 73.38 171 TRP A CA 1
ATOM 1311 C C . TRP A 1 171 ? 26.193 -2.511 1.236 1.00 73.38 171 TRP A C 1
ATOM 1313 O O . TRP A 1 171 ? 27.225 -2.124 0.703 1.00 73.38 171 TRP A O 1
ATOM 1323 N N . LEU A 1 172 ? 26.144 -3.706 1.832 1.00 73.56 172 LEU A N 1
ATOM 1324 C CA . LEU A 1 172 ? 27.275 -4.645 1.813 1.00 73.56 172 LEU A CA 1
ATOM 1325 C C . LEU A 1 172 ? 27.489 -5.249 0.415 1.00 73.56 172 LEU A C 1
ATOM 1327 O O . LEU A 1 172 ? 28.621 -5.489 0.001 1.00 73.56 172 LEU A O 1
ATOM 1331 N N . ALA A 1 173 ? 26.402 -5.492 -0.320 1.00 68.56 173 ALA A N 1
ATOM 1332 C CA . ALA A 1 173 ? 26.424 -6.064 -1.662 1.00 68.56 173 ALA A CA 1
ATOM 1333 C C . ALA A 1 173 ? 26.850 -5.064 -2.750 1.00 68.56 173 ALA A C 1
ATOM 1335 O O . ALA A 1 173 ? 27.345 -5.487 -3.798 1.00 68.56 173 ALA A O 1
ATOM 1336 N N . SER A 1 174 ? 26.693 -3.754 -2.521 1.00 59.09 174 SER A N 1
ATOM 1337 C CA . SER A 1 174 ? 26.941 -2.704 -3.520 1.00 59.09 174 SER A CA 1
ATOM 1338 C C . SER A 1 174 ? 28.404 -2.554 -3.958 1.00 59.09 174 SER A C 1
ATOM 1340 O O . SER A 1 174 ? 28.674 -1.787 -4.875 1.00 59.09 174 SER A O 1
ATOM 1342 N N . GLY A 1 175 ? 29.343 -3.298 -3.360 1.00 52.69 175 GLY A N 1
ATOM 1343 C CA . GLY A 1 175 ? 30.733 -3.391 -3.825 1.00 52.69 175 GLY A CA 1
ATOM 1344 C C . GLY A 1 175 ? 31.011 -4.500 -4.852 1.00 52.69 175 GLY A C 1
ATOM 1345 O O . GLY A 1 175 ? 31.986 -4.396 -5.587 1.00 52.69 175 GLY A O 1
ATOM 1346 N N . HIS A 1 176 ? 30.179 -5.551 -4.930 1.00 49.12 176 HIS A N 1
ATOM 1347 C CA . HIS A 1 176 ? 30.496 -6.761 -5.718 1.00 49.12 176 HIS A CA 1
ATOM 1348 C C . HIS A 1 176 ? 29.299 -7.439 -6.411 1.00 49.12 176 HIS A C 1
ATOM 1350 O O . HIS A 1 176 ? 29.480 -8.446 -7.087 1.00 49.12 176 HIS A O 1
ATOM 1356 N N . ILE A 1 177 ? 28.076 -6.924 -6.250 1.00 49.56 177 ILE A N 1
ATOM 1357 C CA . ILE A 1 177 ? 26.847 -7.535 -6.804 1.00 49.56 177 ILE A CA 1
ATOM 1358 C C . ILE A 1 177 ? 26.065 -6.529 -7.678 1.00 49.56 177 ILE A C 1
ATOM 1360 O O . ILE A 1 177 ? 25.010 -6.843 -8.220 1.00 49.56 177 ILE A O 1
ATOM 1364 N N . ALA A 1 178 ? 26.595 -5.314 -7.850 1.00 43.59 178 ALA A N 1
ATOM 1365 C CA . ALA A 1 178 ? 25.943 -4.206 -8.551 1.00 43.59 178 ALA A CA 1
ATOM 1366 C C . ALA A 1 178 ? 26.273 -4.118 -10.054 1.00 43.59 178 ALA A C 1
ATOM 1368 O O . ALA A 1 178 ? 25.992 -3.098 -10.682 1.00 43.59 178 ALA A O 1
ATOM 1369 N N . GLU A 1 179 ? 26.803 -5.178 -10.670 1.00 42.12 179 GLU A N 1
ATOM 1370 C CA . GLU A 1 179 ? 26.763 -5.305 -12.132 1.00 42.12 179 GLU A CA 1
ATOM 1371 C C . GLU A 1 179 ? 25.369 -5.779 -12.554 1.00 42.12 179 GLU A C 1
ATOM 1373 O O . GLU A 1 179 ? 25.121 -6.907 -12.971 1.00 42.12 179 GLU A O 1
ATOM 1378 N N . CYS A 1 180 ? 24.421 -4.854 -12.421 1.00 47.31 180 CYS A N 1
ATOM 1379 C CA . CYS A 1 180 ? 23.059 -4.933 -12.928 1.00 47.31 180 CYS A CA 1
ATOM 1380 C C . CYS A 1 180 ? 23.023 -4.690 -14.447 1.00 47.31 180 CYS A C 1
ATOM 1382 O O . CYS A 1 180 ? 22.183 -3.942 -14.947 1.00 47.31 180 CYS A O 1
ATOM 1384 N N . THR A 1 181 ? 23.918 -5.325 -15.201 1.00 35.94 181 THR A N 1
ATOM 1385 C CA . THR A 1 181 ? 23.839 -5.356 -16.662 1.00 35.94 181 THR A CA 1
ATOM 1386 C C . THR A 1 181 ? 22.869 -6.484 -17.019 1.00 35.94 181 THR A C 1
ATOM 1388 O O . THR A 1 181 ? 23.248 -7.641 -17.123 1.00 35.94 181 THR A O 1
ATOM 1391 N N . TYR A 1 182 ? 21.581 -6.137 -17.124 1.00 34.53 182 TYR A N 1
ATOM 1392 C CA . TYR A 1 182 ? 20.443 -7.017 -17.443 1.00 34.53 182 TYR A CA 1
ATOM 1393 C C . TYR A 1 182 ? 20.000 -8.019 -16.348 1.00 34.53 182 TYR A C 1
ATOM 1395 O O . TYR A 1 182 ? 20.254 -9.214 -16.387 1.00 34.53 182 TYR A O 1
ATOM 1403 N N . GLY A 1 183 ? 19.172 -7.544 -15.413 1.00 43.59 183 GLY A N 1
ATOM 1404 C CA . GLY A 1 183 ? 17.803 -8.066 -15.256 1.00 43.59 183 GLY A CA 1
ATOM 1405 C C . GLY A 1 183 ? 17.503 -9.444 -14.638 1.00 43.59 183 GLY A C 1
ATOM 1406 O O . GLY A 1 183 ? 16.322 -9.671 -14.381 1.00 43.59 183 GLY A O 1
ATOM 1407 N N . VAL A 1 184 ? 18.446 -10.357 -14.359 1.00 41.97 184 VAL A N 1
ATOM 1408 C CA . VAL A 1 184 ? 18.027 -11.757 -14.090 1.00 41.97 184 VAL A CA 1
ATOM 1409 C C . VAL A 1 184 ? 18.150 -12.280 -12.656 1.00 41.97 184 VAL A C 1
ATOM 1411 O O . VAL A 1 184 ? 17.311 -13.090 -12.318 1.00 41.97 184 VAL A O 1
ATOM 1414 N N . GLU A 1 185 ? 19.026 -11.848 -11.743 1.00 45.69 185 GLU A N 1
ATOM 1415 C CA . GLU A 1 185 ? 19.128 -12.584 -10.451 1.00 45.69 185 GLU A CA 1
ATOM 1416 C C . GLU A 1 185 ? 18.282 -12.010 -9.308 1.00 45.69 185 GLU A C 1
ATOM 1418 O O . GLU A 1 185 ? 17.513 -12.730 -8.670 1.00 45.69 185 GLU A O 1
ATOM 1423 N N . LEU A 1 186 ? 18.294 -10.693 -9.094 1.00 50.81 186 LEU A N 1
ATOM 1424 C CA . LEU A 1 186 ? 17.411 -10.073 -8.099 1.00 50.81 186 LEU A CA 1
ATOM 1425 C C . LEU A 1 186 ? 15.988 -9.824 -8.637 1.00 50.81 186 LEU A C 1
ATOM 1427 O O . LEU A 1 186 ? 15.047 -9.708 -7.846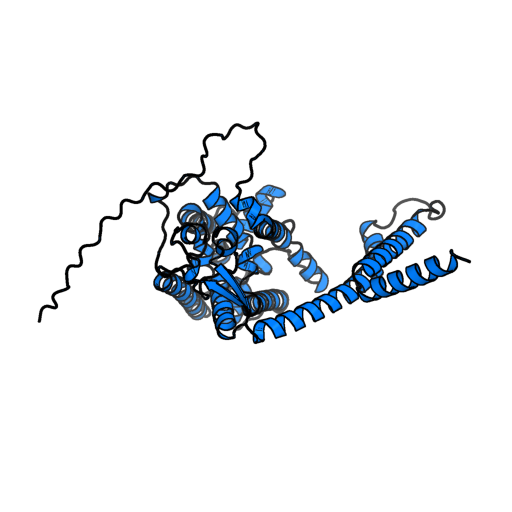 1.00 50.81 186 LEU A O 1
ATOM 1431 N N . GLY A 1 187 ? 15.805 -9.741 -9.959 1.00 54.09 187 GLY A N 1
ATOM 1432 C CA . GLY A 1 187 ? 14.490 -9.639 -10.608 1.00 54.09 187 GLY A CA 1
ATOM 1433 C C . GLY A 1 187 ? 13.628 -10.890 -10.395 1.00 54.09 187 GLY A C 1
ATOM 1434 O O . GLY A 1 187 ? 12.419 -10.777 -10.189 1.00 54.09 187 GLY A O 1
ATOM 1435 N N . ARG A 1 188 ? 14.265 -12.068 -10.301 1.00 58.91 188 ARG A N 1
ATOM 1436 C CA . ARG A 1 188 ? 13.608 -13.359 -10.018 1.00 58.91 188 ARG A CA 1
ATOM 1437 C C . ARG A 1 188 ? 12.896 -13.414 -8.672 1.00 58.91 188 ARG A C 1
ATOM 1439 O O . ARG A 1 188 ? 11.965 -14.199 -8.532 1.00 58.91 188 ARG A O 1
ATOM 1446 N N . TYR A 1 189 ? 13.309 -12.588 -7.708 1.00 68.69 189 TYR A N 1
ATOM 1447 C CA . TYR A 1 189 ? 12.717 -12.536 -6.367 1.00 68.69 189 TYR A CA 1
ATOM 1448 C C . TYR A 1 189 ? 11.666 -11.423 -6.195 1.00 68.69 189 TYR A C 1
ATOM 1450 O O . TYR A 1 189 ? 11.326 -11.029 -5.077 1.00 68.69 189 TYR A O 1
ATOM 1458 N N . CYS A 1 190 ? 11.180 -10.848 -7.301 1.00 76.81 190 CYS A N 1
ATOM 1459 C CA . CYS A 1 190 ? 10.290 -9.694 -7.284 1.00 76.81 190 CYS A CA 1
ATOM 1460 C C . CYS A 1 190 ? 8.822 -10.090 -7.492 1.00 76.81 190 CYS A C 1
ATOM 1462 O O . CYS A 1 190 ? 8.423 -10.542 -8.565 1.00 76.81 190 CYS A O 1
ATOM 1464 N N . SER A 1 191 ? 7.978 -9.838 -6.487 1.00 81.44 191 SER A N 1
ATOM 1465 C CA . SER A 1 191 ? 6.538 -10.113 -6.577 1.00 81.44 191 SER A CA 1
ATOM 1466 C C . SER A 1 191 ? 5.803 -9.231 -7.592 1.00 81.44 191 SER A C 1
ATOM 1468 O O . SER A 1 191 ? 4.788 -9.662 -8.134 1.00 81.44 191 SER A O 1
ATOM 1470 N N . SER A 1 192 ? 6.301 -8.024 -7.898 1.00 81.88 192 SER A N 1
ATOM 1471 C CA . SER A 1 192 ? 5.712 -7.190 -8.954 1.00 81.88 192 SER A CA 1
ATOM 1472 C C . SER A 1 192 ? 6.017 -7.726 -10.351 1.00 81.88 192 SER A C 1
ATOM 1474 O O . SER A 1 192 ? 5.119 -7.718 -11.181 1.00 81.88 192 SER A O 1
ATOM 1476 N N . SER A 1 193 ? 7.225 -8.251 -10.590 1.00 79.19 193 SER A N 1
ATOM 1477 C CA . SER A 1 193 ? 7.577 -8.889 -11.869 1.00 79.19 193 SER A CA 1
ATOM 1478 C C . SER A 1 193 ? 6.793 -10.180 -12.082 1.00 79.19 193 SER A C 1
ATOM 1480 O O . SER A 1 193 ? 6.232 -10.388 -13.149 1.00 79.19 193 SER A O 1
ATOM 1482 N N . LEU A 1 194 ? 6.673 -11.014 -11.041 1.00 83.62 194 LEU A N 1
ATOM 1483 C CA . LEU A 1 194 ? 5.846 -12.220 -11.106 1.00 83.62 194 LEU A CA 1
ATOM 1484 C C . LEU A 1 194 ? 4.391 -11.879 -11.458 1.00 83.62 194 LEU A C 1
ATOM 1486 O O . LEU A 1 194 ? 3.804 -12.512 -12.328 1.00 83.62 194 LEU A O 1
ATOM 1490 N N . LEU A 1 195 ? 3.821 -10.858 -10.811 1.00 86.19 195 LEU A N 1
ATOM 1491 C CA . LEU A 1 195 ? 2.474 -10.394 -11.125 1.00 86.19 195 LEU A CA 1
ATOM 1492 C C . LEU A 1 195 ? 2.340 -9.924 -12.580 1.00 86.19 195 LEU A C 1
ATOM 1494 O O . LEU A 1 195 ? 1.350 -10.219 -13.243 1.00 86.19 195 LEU A O 1
ATOM 1498 N N . GLU A 1 196 ? 3.319 -9.175 -13.065 1.00 83.75 196 GLU A N 1
ATOM 1499 C CA . GLU A 1 196 ? 3.330 -8.669 -14.431 1.00 83.75 196 GLU A CA 1
ATOM 1500 C C . GLU A 1 196 ? 3.315 -9.808 -15.452 1.00 83.75 196 GLU A C 1
ATOM 1502 O O . GLU A 1 196 ? 2.437 -9.852 -16.309 1.00 83.75 196 GLU A O 1
ATOM 1507 N N . PHE A 1 197 ? 4.202 -10.789 -15.292 1.00 83.44 197 PHE A N 1
ATOM 1508 C CA . PHE A 1 197 ? 4.250 -11.961 -16.160 1.00 83.44 197 PHE A CA 1
ATOM 1509 C C . PHE A 1 197 ? 2.985 -12.823 -16.067 1.00 83.44 197 PHE A C 1
ATOM 1511 O O . PHE A 1 197 ? 2.503 -13.306 -17.089 1.00 83.44 197 PHE A O 1
ATOM 1518 N N . MET A 1 198 ? 2.395 -12.973 -14.873 1.00 84.06 198 MET A N 1
ATOM 1519 C CA . MET A 1 198 ? 1.092 -13.635 -14.721 1.00 84.06 198 MET A CA 1
ATOM 1520 C C . MET A 1 198 ? -0.013 -12.897 -15.488 1.00 84.06 198 MET A C 1
ATOM 1522 O O . MET A 1 198 ? -0.880 -13.535 -16.077 1.00 84.06 198 MET A O 1
ATOM 1526 N N . SER A 1 199 ? 0.008 -11.562 -15.482 1.00 85.81 199 SER A N 1
ATOM 1527 C CA . SER A 1 199 ? -0.965 -10.731 -16.194 1.00 85.81 199 SER A CA 1
ATOM 1528 C C . SER A 1 199 ? -0.774 -10.804 -17.711 1.00 85.81 199 SER A C 1
ATOM 1530 O O . SER A 1 199 ? -1.738 -11.042 -18.435 1.00 85.81 199 SER A O 1
ATOM 1532 N N . LEU A 1 200 ? 0.462 -10.683 -18.201 1.00 84.38 200 LEU A N 1
ATOM 1533 C CA . LEU A 1 200 ? 0.783 -10.835 -19.622 1.00 84.38 200 LEU A CA 1
ATOM 1534 C C . LEU A 1 200 ? 0.392 -12.229 -20.131 1.00 84.38 200 LEU A C 1
ATOM 1536 O O . LEU A 1 200 ? -0.345 -12.348 -21.107 1.00 84.38 200 LEU A O 1
ATOM 1540 N N . GLY A 1 201 ? 0.751 -13.287 -19.403 1.00 84.06 201 GLY A N 1
ATOM 1541 C CA . GLY A 1 201 ? 0.324 -14.644 -19.742 1.00 84.06 201 GLY A CA 1
ATOM 1542 C C . GLY A 1 201 ? -1.195 -14.820 -19.772 1.00 84.06 201 GLY A C 1
ATOM 1543 O O . GLY A 1 201 ? -1.709 -15.496 -20.658 1.00 84.06 201 GLY A O 1
ATOM 1544 N N . ALA A 1 202 ? -1.923 -14.185 -18.850 1.00 85.50 202 ALA A N 1
ATOM 1545 C CA . ALA A 1 202 ? -3.379 -14.289 -18.780 1.00 85.50 202 ALA A CA 1
ATOM 1546 C C . ALA A 1 202 ? -4.120 -13.489 -19.869 1.00 85.50 202 ALA A C 1
ATOM 1548 O O . ALA A 1 202 ? -5.174 -13.933 -20.318 1.00 85.50 202 ALA A O 1
ATOM 1549 N N . PHE A 1 203 ? -3.615 -12.315 -20.266 1.00 84.00 203 PHE A N 1
ATOM 1550 C CA . PHE A 1 203 ? -4.331 -11.398 -21.166 1.00 84.00 203 PHE A CA 1
ATOM 1551 C C . PHE A 1 203 ? -3.804 -11.373 -22.602 1.00 84.00 203 PHE A C 1
ATOM 1553 O O . PHE A 1 203 ? -4.586 -11.119 -23.514 1.00 84.00 203 PHE A O 1
ATOM 1560 N N . THR A 1 204 ? -2.510 -11.610 -22.821 1.00 82.56 204 THR A N 1
ATOM 1561 C CA . THR A 1 204 ? -1.889 -11.554 -24.156 1.00 82.56 204 THR A CA 1
ATOM 1562 C C . THR A 1 204 ? -1.294 -12.889 -24.594 1.00 82.56 204 THR A C 1
ATOM 1564 O O . THR A 1 204 ? -0.941 -13.039 -25.759 1.00 82.56 204 THR A O 1
ATOM 1567 N N . GLY A 1 205 ? -1.159 -13.858 -23.681 1.00 79.19 205 GLY A N 1
ATOM 1568 C CA . GLY A 1 205 ? -0.453 -15.115 -23.940 1.00 79.19 205 GLY A CA 1
ATOM 1569 C C . GLY A 1 205 ? 1.065 -14.947 -24.085 1.00 79.19 205 GLY A C 1
ATOM 1570 O O . GLY A 1 205 ? 1.768 -15.929 -24.313 1.00 79.19 205 GLY A O 1
ATOM 1571 N N . ALA A 1 206 ? 1.587 -13.726 -23.926 1.00 75.62 206 ALA A N 1
ATOM 1572 C CA . ALA A 1 206 ? 3.010 -13.435 -24.012 1.00 75.62 206 ALA A CA 1
ATOM 1573 C C . ALA A 1 206 ? 3.674 -13.740 -22.664 1.00 75.62 206 ALA A C 1
ATOM 1575 O O . ALA A 1 206 ? 3.653 -12.928 -21.740 1.00 75.62 206 ALA A O 1
ATOM 1576 N N . VAL A 1 207 ? 4.250 -14.935 -22.543 1.00 73.38 207 VAL A N 1
ATOM 1577 C CA . VAL A 1 207 ? 5.046 -15.334 -21.379 1.00 73.38 207 VAL A CA 1
ATOM 1578 C C . VAL A 1 207 ? 6.498 -15.509 -21.826 1.00 73.38 207 VAL A C 1
ATOM 1580 O O . VAL A 1 207 ? 6.740 -16.273 -22.761 1.00 73.38 207 VAL A O 1
ATOM 1583 N N . PRO A 1 208 ? 7.475 -14.837 -21.190 1.00 70.81 208 PRO A N 1
ATOM 1584 C CA . PRO A 1 208 ? 8.886 -15.056 -21.495 1.00 70.81 208 PRO A CA 1
ATOM 1585 C C . PRO A 1 208 ? 9.266 -16.534 -21.329 1.00 70.81 208 PRO A C 1
ATOM 1587 O O . PRO A 1 208 ? 8.843 -17.181 -20.370 1.00 70.81 208 PRO A O 1
ATOM 1590 N N . ALA A 1 209 ? 10.098 -17.077 -22.223 1.00 67.06 209 ALA A N 1
ATOM 1591 C CA . ALA A 1 209 ? 10.495 -18.493 -22.194 1.00 67.06 209 ALA A CA 1
ATOM 1592 C C . ALA A 1 209 ? 11.178 -18.915 -20.872 1.00 67.06 209 ALA A C 1
ATOM 1594 O O . ALA A 1 209 ? 11.125 -20.075 -20.473 1.00 67.06 209 ALA A O 1
ATOM 1595 N N . ASN A 1 210 ? 11.777 -17.961 -20.158 1.00 66.50 210 ASN A N 1
ATOM 1596 C CA . ASN A 1 210 ? 12.434 -18.122 -18.861 1.00 66.50 210 ASN A CA 1
ATOM 1597 C C . ASN A 1 210 ? 11.520 -17.849 -17.649 1.00 66.50 210 ASN A C 1
ATOM 1599 O O . ASN A 1 210 ? 12.016 -17.740 -16.530 1.00 66.50 210 ASN A O 1
ATOM 1603 N N . TYR A 1 211 ? 10.201 -17.748 -17.838 1.00 66.62 211 TYR A N 1
ATOM 1604 C CA . TYR A 1 211 ? 9.243 -17.470 -16.761 1.00 66.62 211 TYR A CA 1
ATOM 1605 C C . TYR A 1 211 ? 9.255 -18.518 -15.635 1.00 66.62 211 TYR A C 1
ATOM 1607 O O . TYR A 1 211 ? 9.060 -18.193 -14.464 1.00 66.62 211 TYR A O 1
ATOM 1615 N N . TRP A 1 212 ? 9.518 -19.784 -15.954 1.00 68.94 212 TRP A N 1
ATOM 1616 C CA . TRP A 1 212 ? 9.594 -20.852 -14.958 1.00 68.94 212 TRP A CA 1
ATOM 1617 C C . TRP A 1 212 ? 11.026 -21.053 -14.468 1.00 68.94 212 TRP A C 1
ATOM 1619 O O . TRP A 1 212 ? 11.680 -22.040 -14.788 1.00 68.94 212 TRP A O 1
ATOM 1629 N N . ASN A 1 213 ? 11.517 -20.115 -13.659 1.00 74.31 213 ASN A N 1
ATOM 1630 C CA . ASN A 1 213 ? 12.782 -20.271 -12.945 1.00 74.31 213 ASN A CA 1
ATOM 1631 C C . ASN A 1 213 ? 12.560 -20.505 -11.439 1.00 74.31 213 ASN A C 1
ATOM 1633 O O . ASN A 1 213 ? 11.556 -20.088 -10.854 1.00 74.31 213 ASN A O 1
ATOM 1637 N N . SER A 1 214 ? 13.546 -21.123 -10.782 1.00 77.81 214 SER A N 1
ATOM 1638 C CA . SER A 1 214 ? 13.507 -21.461 -9.348 1.00 77.81 214 SER A CA 1
ATOM 1639 C C . SER A 1 214 ? 13.181 -20.257 -8.452 1.00 77.81 214 SER A C 1
ATOM 1641 O O . SER A 1 214 ? 12.323 -20.351 -7.577 1.00 77.81 214 SER A O 1
ATOM 1643 N N . GLY A 1 215 ? 13.795 -19.097 -8.705 1.00 75.50 215 GLY A N 1
ATOM 1644 C CA . GLY A 1 215 ? 13.518 -17.866 -7.952 1.00 75.50 215 GLY A CA 1
ATOM 1645 C C . GLY A 1 215 ? 12.074 -17.341 -8.057 1.00 75.50 215 GLY A C 1
ATOM 1646 O O . GLY A 1 215 ? 11.521 -16.893 -7.050 1.00 75.50 215 GLY A O 1
ATOM 1647 N N . LEU A 1 216 ? 11.414 -17.453 -9.218 1.00 76.31 216 LEU A N 1
ATOM 1648 C CA . LEU A 1 216 ? 10.016 -17.027 -9.377 1.00 76.31 216 LEU A CA 1
ATOM 1649 C C . LEU A 1 216 ? 9.064 -17.992 -8.667 1.00 76.31 216 LEU A C 1
ATOM 1651 O O . LEU A 1 216 ? 8.129 -17.543 -8.004 1.00 76.31 216 LEU A O 1
ATOM 1655 N N . LEU A 1 217 ? 9.346 -19.299 -8.711 1.00 83.44 217 LEU A N 1
ATOM 1656 C CA . LEU A 1 217 ? 8.618 -20.303 -7.929 1.00 83.44 217 LEU A CA 1
ATOM 1657 C C . LEU A 1 217 ? 8.744 -20.040 -6.422 1.00 83.44 217 LEU A C 1
ATOM 1659 O O . LEU A 1 217 ? 7.737 -20.015 -5.715 1.00 83.44 217 LEU A O 1
ATOM 1663 N N . MET A 1 218 ? 9.957 -19.764 -5.933 1.00 84.31 218 MET A N 1
ATOM 1664 C CA . MET A 1 218 ? 10.174 -19.383 -4.533 1.00 84.31 218 MET A CA 1
ATOM 1665 C C . MET A 1 218 ? 9.401 -18.114 -4.171 1.00 84.31 218 MET A C 1
ATOM 1667 O O . MET A 1 218 ? 8.728 -18.069 -3.142 1.00 84.31 218 MET A O 1
ATOM 1671 N N . THR A 1 219 ? 9.422 -17.102 -5.039 1.00 85.94 219 THR A N 1
ATOM 1672 C CA . THR A 1 219 ? 8.657 -15.864 -4.837 1.00 85.94 219 THR A CA 1
ATOM 1673 C C . THR A 1 219 ? 7.164 -16.123 -4.779 1.00 85.94 219 THR A C 1
ATOM 1675 O O . THR A 1 219 ? 6.498 -15.584 -3.902 1.00 85.94 219 THR A O 1
ATOM 1678 N N . LEU A 1 220 ? 6.627 -16.963 -5.664 1.00 88.19 220 LEU A N 1
ATOM 1679 C CA . LEU A 1 220 ? 5.216 -17.336 -5.673 1.00 88.19 220 LEU A CA 1
ATOM 1680 C C . LEU A 1 220 ? 4.817 -17.980 -4.343 1.00 88.19 220 LEU A C 1
ATOM 1682 O O . LEU A 1 220 ? 3.817 -17.584 -3.737 1.00 88.19 220 LEU A O 1
ATOM 1686 N N . VAL A 1 221 ? 5.629 -18.919 -3.852 1.00 89.94 221 VAL A N 1
ATOM 1687 C CA . VAL A 1 221 ? 5.407 -19.587 -2.565 1.00 89.94 221 VAL A CA 1
ATOM 1688 C C . VAL A 1 221 ? 5.481 -18.582 -1.413 1.00 89.94 221 VAL A C 1
ATOM 1690 O O . VAL A 1 221 ? 4.564 -18.504 -0.598 1.00 89.94 221 VAL A O 1
ATOM 1693 N N . VAL A 1 222 ? 6.517 -17.748 -1.336 1.00 89.19 222 VAL A N 1
ATOM 1694 C CA . VAL A 1 222 ? 6.656 -16.793 -0.225 1.00 89.19 222 VAL A CA 1
ATOM 1695 C C . VAL A 1 222 ? 5.577 -15.704 -0.277 1.00 89.19 222 VAL A C 1
ATOM 1697 O O . VAL A 1 222 ? 5.010 -15.340 0.754 1.00 89.19 222 VAL A O 1
ATOM 1700 N N . TRP A 1 223 ? 5.241 -15.189 -1.458 1.00 91.38 223 TRP A N 1
ATOM 1701 C CA . TRP A 1 223 ? 4.283 -14.096 -1.618 1.00 91.38 223 TRP A CA 1
ATOM 1702 C C . TRP A 1 223 ? 2.829 -14.554 -1.483 1.00 91.38 223 TRP A C 1
ATOM 1704 O O . TRP A 1 223 ? 2.098 -14.006 -0.653 1.00 91.38 223 TRP A O 1
ATOM 1714 N N . LEU A 1 224 ? 2.396 -15.538 -2.278 1.00 90.94 224 LEU A N 1
ATOM 1715 C CA . LEU A 1 224 ? 0.992 -15.953 -2.336 1.00 90.94 224 LEU A CA 1
ATOM 1716 C C . LEU A 1 224 ? 0.666 -17.021 -1.301 1.00 90.94 224 LEU A C 1
ATOM 1718 O O . LEU A 1 224 ? -0.380 -16.931 -0.658 1.00 90.94 224 LEU A O 1
ATOM 1722 N N . PHE A 1 225 ? 1.545 -18.002 -1.096 1.00 90.25 225 PHE A N 1
ATOM 1723 C CA . PHE A 1 225 ? 1.269 -19.076 -0.148 1.00 90.25 225 PHE A CA 1
ATOM 1724 C C . PHE A 1 225 ? 1.550 -18.636 1.294 1.00 90.25 225 PHE A C 1
ATOM 1726 O O . PHE A 1 225 ? 0.612 -18.519 2.087 1.00 90.25 225 PHE A O 1
ATOM 1733 N N . LEU A 1 226 ? 2.798 -18.297 1.629 1.00 89.88 226 LEU A N 1
ATOM 1734 C CA . LEU A 1 226 ? 3.172 -17.896 2.987 1.00 89.88 226 LEU A CA 1
ATOM 1735 C C . LEU A 1 226 ? 2.591 -16.520 3.351 1.00 89.88 226 LEU A C 1
ATOM 1737 O O . LEU A 1 226 ? 1.931 -16.372 4.376 1.00 89.88 226 LEU A O 1
ATOM 1741 N N . GLY A 1 227 ? 2.792 -15.514 2.497 1.00 86.00 227 GLY A N 1
ATOM 1742 C CA . GLY A 1 227 ? 2.336 -14.141 2.724 1.00 86.00 227 GLY A CA 1
ATOM 1743 C C . GLY A 1 227 ? 0.843 -13.904 2.462 1.00 86.00 227 GLY A C 1
ATOM 1744 O O . GLY A 1 227 ? 0.278 -12.943 2.989 1.00 86.00 227 GLY A O 1
ATOM 1745 N N . GLY A 1 228 ? 0.192 -14.754 1.669 1.00 88.94 228 GLY A N 1
ATOM 1746 C CA . GLY A 1 228 ? -1.227 -14.644 1.328 1.00 88.94 228 GLY A CA 1
ATOM 1747 C C . GLY A 1 228 ? -2.087 -15.651 2.090 1.00 88.94 228 GLY A C 1
ATOM 1748 O O . GLY A 1 228 ? -2.801 -15.302 3.029 1.00 88.94 228 GLY A O 1
ATOM 1749 N N . VAL A 1 229 ? -2.040 -16.913 1.674 1.00 89.00 229 VAL A N 1
ATOM 1750 C CA . VAL A 1 229 ? -2.937 -17.979 2.148 1.00 89.00 229 VAL A CA 1
ATOM 1751 C C . VAL A 1 229 ? -2.746 -18.291 3.634 1.00 89.00 229 VAL A C 1
ATOM 1753 O O . VAL A 1 229 ? -3.731 -18.384 4.370 1.00 89.00 229 VAL A O 1
ATOM 1756 N N . MET A 1 230 ? -1.499 -18.428 4.092 1.00 89.25 230 MET A N 1
ATOM 1757 C CA . MET A 1 230 ? -1.202 -18.823 5.472 1.00 89.25 230 MET A CA 1
ATOM 1758 C C . MET A 1 230 ? -1.384 -17.695 6.489 1.00 89.25 230 MET A C 1
ATOM 1760 O O . MET A 1 230 ? -1.549 -17.969 7.672 1.00 89.25 230 MET A O 1
ATOM 1764 N N . MET A 1 231 ? -1.360 -16.427 6.084 1.00 89.00 231 MET A N 1
ATOM 1765 C CA . MET A 1 231 ? -1.485 -15.306 7.019 1.00 89.00 231 MET A CA 1
ATOM 1766 C C . MET A 1 231 ? -2.910 -14.754 7.050 1.00 89.00 231 MET A C 1
ATOM 1768 O O . MET A 1 231 ? -3.541 -14.514 6.018 1.00 89.00 231 MET A O 1
ATOM 1772 N N . VAL A 1 232 ? -3.433 -14.508 8.256 1.00 87.62 232 VAL A N 1
ATOM 1773 C CA . VAL A 1 232 ? -4.756 -13.893 8.441 1.00 87.62 232 VAL A CA 1
ATOM 1774 C C . VAL A 1 232 ? -4.831 -12.550 7.703 1.00 87.62 232 VAL A C 1
ATOM 1776 O O . VAL A 1 232 ? -4.107 -11.615 8.025 1.00 87.62 232 VAL A O 1
ATOM 1779 N N . GLY A 1 233 ? -5.734 -12.448 6.725 1.00 84.94 233 GLY A N 1
ATOM 1780 C CA . GLY A 1 233 ? -5.972 -11.223 5.954 1.00 84.94 233 GLY A CA 1
ATOM 1781 C C . GLY A 1 233 ? -5.089 -11.049 4.713 1.00 84.94 233 GLY A C 1
ATOM 1782 O O . GLY A 1 233 ? -5.292 -10.091 3.970 1.00 84.94 233 GLY A O 1
ATOM 1783 N N . GLY A 1 234 ? -4.152 -11.969 4.458 1.00 88.25 234 GLY A N 1
ATOM 1784 C CA . GLY A 1 234 ? -3.447 -12.104 3.181 1.00 88.25 234 GLY A CA 1
ATOM 1785 C C . GLY A 1 234 ? -2.523 -10.964 2.774 1.00 88.25 234 GLY A C 1
ATOM 1786 O O . GLY A 1 234 ? -2.228 -10.811 1.592 1.00 88.25 234 GLY A O 1
ATOM 1787 N N . ARG A 1 235 ? -2.057 -10.144 3.722 1.00 92.56 235 ARG A N 1
ATOM 1788 C CA . ARG A 1 235 ? -1.057 -9.092 3.460 1.00 92.56 235 ARG A CA 1
ATOM 1789 C C . ARG A 1 235 ? 0.277 -9.331 4.151 1.00 92.56 235 ARG A C 1
ATOM 1791 O O . ARG A 1 235 ? 1.021 -8.387 4.388 1.00 92.56 235 ARG A O 1
ATOM 1798 N N . GLY A 1 236 ? 0.614 -10.589 4.401 1.00 92.38 236 GLY A N 1
ATOM 1799 C CA . GLY A 1 236 ? 1.877 -11.005 5.002 1.00 92.38 236 GLY A CA 1
ATOM 1800 C C . GLY A 1 236 ? 3.114 -10.495 4.270 1.00 92.38 236 GLY A C 1
ATOM 1801 O O . GLY A 1 236 ? 4.038 -9.993 4.902 1.00 92.38 236 GLY A O 1
ATOM 1802 N N . TRP A 1 237 ? 3.104 -10.513 2.933 1.00 90.94 237 TRP A N 1
ATOM 1803 C CA . TRP A 1 237 ? 4.193 -9.932 2.139 1.00 90.94 237 TRP A CA 1
ATOM 1804 C C . TRP A 1 237 ? 4.352 -8.429 2.383 1.00 90.94 237 TRP A C 1
ATOM 1806 O O . TRP A 1 237 ? 5.448 -7.941 2.639 1.00 90.94 237 TRP A O 1
ATOM 1816 N N . CYS A 1 238 ? 3.246 -7.680 2.362 1.00 91.06 238 CYS A N 1
ATOM 1817 C CA . CYS A 1 238 ? 3.257 -6.245 2.651 1.00 91.06 238 CYS A CA 1
ATOM 1818 C C . CYS A 1 238 ? 3.626 -5.936 4.111 1.00 91.06 238 CYS A C 1
ATOM 1820 O O . CYS A 1 238 ? 4.127 -4.845 4.402 1.00 91.06 238 CYS A O 1
ATOM 1822 N N . LEU A 1 239 ? 3.330 -6.866 5.019 1.00 92.94 239 LEU A N 1
ATOM 1823 C CA . LEU A 1 239 ? 3.580 -6.748 6.446 1.00 92.94 239 LEU A CA 1
ATOM 1824 C C . LEU A 1 239 ? 5.059 -6.955 6.774 1.00 92.94 239 LEU A C 1
ATOM 1826 O O . LEU A 1 239 ? 5.614 -6.102 7.454 1.00 92.94 239 LEU A O 1
ATOM 1830 N N . PHE A 1 240 ? 5.696 -8.004 6.247 1.00 91.25 240 PHE A N 1
ATOM 1831 C CA . PHE A 1 240 ? 7.063 -8.381 6.625 1.00 91.25 240 PHE A CA 1
ATOM 1832 C C . PHE A 1 240 ? 8.118 -8.090 5.555 1.00 91.25 240 PHE A C 1
ATOM 1834 O O . PHE A 1 240 ? 9.170 -7.556 5.880 1.00 91.25 240 PHE A O 1
ATOM 1841 N N . PHE A 1 241 ? 7.837 -8.400 4.288 1.00 88.06 241 PHE A N 1
ATOM 1842 C CA . PHE A 1 241 ? 8.864 -8.495 3.241 1.00 88.06 241 PHE A CA 1
ATOM 1843 C C . PHE A 1 241 ? 8.929 -7.295 2.293 1.00 88.06 241 PHE A C 1
ATOM 1845 O O . PHE A 1 241 ? 9.821 -7.225 1.460 1.00 88.06 241 PHE A O 1
ATOM 1852 N N . CYS A 1 242 ? 7.978 -6.362 2.357 1.00 88.88 242 CYS A N 1
ATOM 1853 C CA . CYS A 1 242 ? 7.891 -5.245 1.415 1.00 88.88 242 CYS A CA 1
ATOM 1854 C C . CYS A 1 242 ? 8.530 -3.960 1.983 1.00 88.88 242 CYS A C 1
ATOM 1856 O O . CYS A 1 242 ? 7.890 -3.308 2.821 1.00 88.88 242 CYS A O 1
ATOM 1858 N N . PRO A 1 243 ? 9.715 -3.526 1.496 1.00 87.69 243 PRO A N 1
ATOM 1859 C CA . PRO A 1 243 ? 10.347 -2.280 1.924 1.00 87.69 243 PRO A CA 1
ATOM 1860 C C . PRO A 1 243 ? 9.450 -1.054 1.761 1.00 87.69 243 PRO A C 1
ATOM 1862 O O . PRO A 1 243 ? 9.342 -0.254 2.686 1.00 87.69 243 PRO A O 1
ATOM 1865 N N . LEU A 1 244 ? 8.727 -0.922 0.639 1.00 87.62 244 LEU A N 1
ATOM 1866 C CA . LEU A 1 244 ? 7.796 0.199 0.434 1.00 87.62 244 LEU A CA 1
ATOM 1867 C C . LEU A 1 244 ? 6.686 0.226 1.487 1.00 87.62 244 LEU A C 1
ATOM 1869 O O . LEU A 1 244 ? 6.280 1.289 1.958 1.00 87.62 244 LEU A O 1
ATOM 1873 N N . GLY A 1 245 ? 6.194 -0.950 1.877 1.00 91.12 245 GLY A N 1
ATOM 1874 C CA . GLY A 1 245 ? 5.214 -1.081 2.947 1.00 91.12 245 GLY A CA 1
ATOM 1875 C C . GLY A 1 245 ? 5.771 -0.605 4.288 1.00 91.12 245 GLY A C 1
ATOM 1876 O O . GLY A 1 245 ? 5.071 0.095 5.020 1.00 91.12 245 GLY A O 1
ATOM 1877 N N . ALA A 1 246 ? 7.013 -0.969 4.607 1.00 92.94 246 ALA A N 1
ATOM 1878 C CA . ALA A 1 246 ? 7.681 -0.561 5.838 1.00 92.94 246 ALA A CA 1
ATOM 1879 C C . ALA A 1 246 ? 7.982 0.949 5.855 1.00 92.94 246 ALA A C 1
ATOM 1881 O O . ALA A 1 246 ? 7.615 1.625 6.816 1.00 92.94 246 ALA A O 1
ATOM 1882 N N . MET A 1 247 ? 8.545 1.494 4.769 1.00 92.31 247 MET A N 1
ATOM 1883 C CA . MET A 1 247 ? 8.829 2.926 4.619 1.00 92.31 247 MET A CA 1
ATOM 1884 C C . MET A 1 247 ? 7.555 3.771 4.680 1.00 92.31 247 MET A C 1
ATOM 1886 O O . MET A 1 247 ? 7.493 4.728 5.443 1.00 92.31 247 MET A O 1
ATOM 1890 N N . SER A 1 248 ? 6.495 3.385 3.962 1.00 93.81 248 SER A N 1
ATOM 1891 C CA . SER A 1 248 ? 5.208 4.092 4.049 1.00 93.81 248 SER A CA 1
ATOM 1892 C C . SER A 1 248 ? 4.573 3.990 5.440 1.00 93.81 248 SER A C 1
ATOM 1894 O O . SER A 1 248 ? 3.927 4.938 5.887 1.00 93.81 248 SER A O 1
ATOM 1896 N N . GLY A 1 249 ? 4.794 2.883 6.157 1.00 94.81 249 GLY A N 1
ATOM 1897 C CA . GLY A 1 249 ? 4.443 2.745 7.571 1.00 94.81 249 GLY A CA 1
ATOM 1898 C C . GLY A 1 249 ? 5.193 3.737 8.465 1.00 94.81 249 GLY A C 1
ATOM 1899 O O . GLY A 1 249 ? 4.571 4.374 9.312 1.00 94.81 249 GLY A O 1
ATOM 1900 N N . ILE A 1 250 ? 6.497 3.935 8.238 1.00 95.44 250 ILE A N 1
ATOM 1901 C CA . ILE A 1 250 ? 7.307 4.951 8.938 1.00 95.44 250 ILE A CA 1
ATOM 1902 C C . ILE A 1 250 ? 6.788 6.354 8.621 1.00 95.44 250 ILE A C 1
ATOM 1904 O O . ILE A 1 250 ? 6.513 7.122 9.542 1.00 95.44 250 ILE A O 1
ATOM 1908 N N . SER A 1 251 ? 6.581 6.680 7.341 1.00 95.38 251 SER A N 1
ATOM 1909 C CA . SER A 1 251 ? 6.035 7.974 6.917 1.00 95.38 251 SER A CA 1
ATOM 1910 C C . SER A 1 251 ? 4.695 8.265 7.588 1.00 95.38 251 SER A C 1
ATOM 1912 O O . SER A 1 251 ? 4.482 9.362 8.100 1.00 95.38 251 SER A O 1
ATOM 1914 N N . HIS A 1 252 ? 3.808 7.271 7.656 1.00 95.94 252 HIS A N 1
ATOM 1915 C CA . HIS A 1 252 ? 2.532 7.401 8.351 1.00 95.94 252 HIS A CA 1
ATOM 1916 C C . HIS A 1 252 ? 2.687 7.508 9.870 1.00 95.94 252 HIS A C 1
ATOM 1918 O O . HIS A 1 252 ? 1.983 8.303 10.487 1.00 95.94 252 HIS A O 1
ATOM 1924 N N . ALA A 1 253 ? 3.613 6.774 10.491 1.00 95.62 253 ALA A N 1
ATOM 1925 C CA . ALA A 1 253 ? 3.892 6.915 11.916 1.00 95.62 253 ALA A CA 1
ATOM 1926 C C . ALA A 1 253 ? 4.354 8.341 12.248 1.00 95.62 253 ALA A C 1
ATOM 1928 O O . ALA A 1 253 ? 3.811 8.962 13.165 1.00 95.62 253 ALA A O 1
ATOM 1929 N N . ILE A 1 254 ? 5.264 8.903 11.450 1.00 95.88 254 ILE A N 1
ATOM 1930 C CA . ILE A 1 254 ? 5.711 10.296 11.568 1.00 95.88 254 ILE A CA 1
ATOM 1931 C C . ILE A 1 254 ? 4.527 11.252 11.370 1.00 95.88 254 ILE A C 1
ATOM 1933 O O . ILE A 1 254 ? 4.251 12.083 12.235 1.00 95.88 254 ILE A O 1
ATOM 1937 N N . GLY A 1 255 ? 3.760 11.092 10.289 1.00 93.44 255 GLY A N 1
ATOM 1938 C CA . GLY A 1 255 ? 2.585 11.919 10.009 1.00 93.44 255 GLY A CA 1
ATOM 1939 C C . GLY A 1 255 ? 1.514 11.865 11.104 1.00 93.44 255 GLY A C 1
ATOM 1940 O O . GLY A 1 255 ? 0.904 12.882 11.442 1.00 93.44 255 GLY A O 1
ATOM 1941 N N . SER A 1 256 ? 1.323 10.701 11.724 1.00 93.06 256 SER A N 1
ATOM 1942 C CA . SER A 1 256 ? 0.379 10.510 12.826 1.00 93.06 256 SER A CA 1
ATOM 1943 C C . SER A 1 256 ? 0.808 11.256 14.094 1.00 93.06 256 SER A C 1
ATOM 1945 O O . SER A 1 256 ? -0.040 11.857 14.755 1.00 93.06 256 SER A O 1
ATOM 1947 N N . ARG A 1 257 ? 2.117 11.296 14.392 1.00 92.56 257 ARG A N 1
ATOM 1948 C CA . ARG A 1 257 ? 2.695 12.076 15.501 1.00 92.56 257 ARG A CA 1
ATOM 1949 C C . ARG A 1 257 ? 2.585 13.582 15.261 1.00 92.56 257 ARG A C 1
ATOM 1951 O O . ARG A 1 257 ? 2.321 14.325 16.196 1.00 92.56 257 ARG A O 1
ATOM 1958 N N . LEU A 1 258 ? 2.691 14.018 14.006 1.00 92.25 258 LEU A N 1
ATOM 1959 C CA . LEU A 1 258 ? 2.485 15.414 13.590 1.00 92.25 258 LEU A CA 1
ATOM 1960 C C . LEU A 1 258 ? 1.002 15.840 13.560 1.00 92.25 258 LEU A C 1
ATOM 1962 O O . LEU A 1 258 ? 0.686 16.991 13.238 1.00 92.25 258 LEU A O 1
ATOM 1966 N N . GLY A 1 259 ? 0.078 14.928 13.881 1.00 90.00 259 GLY A N 1
ATOM 1967 C CA . GLY A 1 259 ? -1.358 15.191 13.896 1.00 90.00 259 GLY A CA 1
ATOM 1968 C C . GLY A 1 259 ? -1.968 15.344 12.501 1.00 90.00 259 GLY A C 1
ATOM 1969 O O . GLY A 1 259 ? -2.924 16.104 12.338 1.00 90.00 259 GLY A O 1
ATOM 1970 N N . LEU A 1 260 ? -1.422 14.668 11.484 1.00 90.81 260 LEU A N 1
ATOM 1971 C CA . LEU A 1 260 ? -1.947 14.714 10.117 1.00 90.81 260 LEU A CA 1
ATOM 1972 C C . LEU A 1 260 ? -3.148 13.786 9.958 1.00 90.81 260 LEU A C 1
ATOM 1974 O O . LEU A 1 260 ? -4.284 14.252 9.924 1.00 90.81 260 LEU A O 1
ATOM 1978 N N . TYR A 1 261 ? -2.917 12.478 9.923 1.00 93.19 261 TYR A N 1
ATOM 1979 C CA . TYR A 1 261 ? -3.969 11.475 9.825 1.00 93.19 261 TYR A CA 1
ATOM 1980 C C . TYR A 1 261 ? -3.627 10.263 10.687 1.00 93.19 261 TYR A C 1
ATOM 1982 O O . TYR A 1 261 ? -2.491 9.797 10.683 1.00 93.19 261 TYR A O 1
ATOM 1990 N N . ARG A 1 262 ? -4.618 9.744 11.419 1.00 93.25 262 ARG A N 1
ATOM 1991 C CA . ARG A 1 262 ? -4.536 8.456 12.121 1.00 93.25 262 ARG A CA 1
ATOM 1992 C C . ARG A 1 262 ? -5.917 7.842 12.306 1.00 93.25 262 ARG A C 1
ATOM 1994 O O . ARG A 1 262 ? -6.931 8.530 12.209 1.00 93.25 262 ARG A O 1
ATOM 2001 N N . ILE A 1 263 ? -5.979 6.546 12.589 1.00 93.94 263 ILE A N 1
ATOM 2002 C CA . ILE A 1 263 ? -7.223 5.901 13.026 1.00 93.94 263 ILE A CA 1
ATOM 2003 C C . ILE A 1 263 ? -7.216 5.878 14.551 1.00 93.94 263 ILE A C 1
ATOM 2005 O O . ILE A 1 263 ? -6.289 5.349 15.152 1.00 93.94 263 ILE A O 1
ATOM 2009 N N . GLU A 1 264 ? -8.245 6.453 15.162 1.00 92.81 264 GLU A N 1
ATOM 2010 C CA . GLU A 1 264 ? -8.431 6.452 16.609 1.00 92.81 264 GLU A CA 1
ATOM 2011 C C . GLU A 1 264 ? -9.456 5.413 17.032 1.00 92.81 264 GLU A C 1
ATOM 2013 O O . GLU A 1 264 ? -10.438 5.162 16.325 1.00 92.81 264 GLU A O 1
ATOM 2018 N N . HIS A 1 265 ? -9.207 4.848 18.208 1.00 94.62 265 HIS A N 1
ATOM 2019 C CA . HIS A 1 265 ? -10.096 3.935 18.900 1.00 94.62 265 HIS A CA 1
ATOM 2020 C C . HIS A 1 265 ? -10.725 4.646 20.102 1.00 94.62 265 HIS A C 1
ATOM 2022 O O . HIS A 1 265 ? -10.018 5.211 20.933 1.00 94.62 265 HIS A O 1
ATOM 2028 N N . ASP A 1 266 ? -12.051 4.605 20.187 1.00 94.00 266 ASP A N 1
ATOM 2029 C CA . ASP A 1 266 ? -12.837 5.107 21.309 1.00 94.00 266 ASP A CA 1
ATOM 2030 C C . ASP A 1 266 ? -13.282 3.926 22.182 1.00 94.00 266 ASP A C 1
ATOM 2032 O O . ASP A 1 266 ? -14.181 3.159 21.818 1.00 94.00 266 ASP A O 1
ATOM 2036 N N . GLY A 1 267 ? -12.629 3.774 23.338 1.00 91.25 267 GLY A N 1
ATOM 2037 C CA . GLY A 1 267 ? -12.893 2.685 24.279 1.00 91.25 267 GLY A CA 1
ATOM 2038 C C . GLY A 1 267 ? -14.319 2.684 24.828 1.00 91.25 267 GLY A C 1
ATOM 2039 O O . GLY A 1 267 ? -14.866 1.611 25.064 1.00 91.25 267 GLY A O 1
ATOM 2040 N N . SER A 1 268 ? -14.962 3.852 24.936 1.00 92.50 268 SER A N 1
ATOM 2041 C CA . SER A 1 268 ? -16.317 3.977 25.496 1.00 92.50 268 SER A CA 1
ATOM 2042 C C . SER A 1 268 ? -17.384 3.286 24.639 1.00 92.50 268 SER A C 1
ATOM 2044 O O . SER A 1 268 ? -18.376 2.768 25.149 1.00 92.50 268 SER A O 1
ATOM 2046 N N . LYS A 1 269 ? -17.162 3.225 23.322 1.00 93.00 269 LYS A N 1
ATOM 2047 C CA . LYS A 1 269 ? -18.083 2.614 22.351 1.00 93.00 269 LYS A CA 1
ATOM 2048 C C . LYS A 1 269 ? -17.755 1.150 22.065 1.00 93.00 269 LYS A C 1
ATOM 2050 O O . LYS A 1 269 ? -18.502 0.467 21.362 1.00 93.00 269 LYS A O 1
ATOM 2055 N N . CYS A 1 270 ? -16.623 0.652 22.554 1.00 92.31 270 CYS A N 1
ATOM 2056 C CA . CYS A 1 270 ? -16.132 -0.674 22.217 1.00 92.31 270 CYS A CA 1
ATOM 2057 C C . CYS A 1 270 ? -16.738 -1.749 23.128 1.00 92.31 270 CYS A C 1
ATOM 2059 O O . CYS A 1 270 ? -16.496 -1.775 24.327 1.00 92.31 270 CYS A O 1
ATOM 2061 N N . ARG A 1 271 ? -17.464 -2.714 22.545 1.00 90.38 271 ARG A N 1
ATOM 2062 C CA . ARG A 1 271 ? -17.987 -3.898 23.264 1.00 90.38 271 ARG A CA 1
ATOM 2063 C C . ARG A 1 271 ? -17.100 -5.148 23.153 1.00 90.38 271 ARG A C 1
ATOM 2065 O O . ARG A 1 271 ? -17.592 -6.264 23.251 1.00 90.38 271 ARG A O 1
ATOM 2072 N N . ASN A 1 272 ? -15.808 -4.983 22.861 1.00 89.44 272 ASN A N 1
ATOM 2073 C CA . ASN A 1 272 ? -14.810 -6.067 22.808 1.00 89.44 272 ASN A CA 1
ATOM 2074 C C . ASN A 1 272 ? -15.183 -7.296 21.933 1.00 89.44 272 ASN A C 1
ATOM 2076 O O . ASN A 1 272 ? -14.809 -8.427 22.227 1.00 89.44 272 ASN A O 1
ATOM 2080 N N . CYS A 1 273 ? -15.887 -7.087 20.814 1.00 89.44 273 CYS A N 1
ATOM 2081 C CA . CYS A 1 273 ? -16.376 -8.173 19.946 1.00 89.44 273 CYS A CA 1
ATOM 2082 C C . CYS A 1 273 ? -15.305 -8.879 19.083 1.00 89.44 273 CY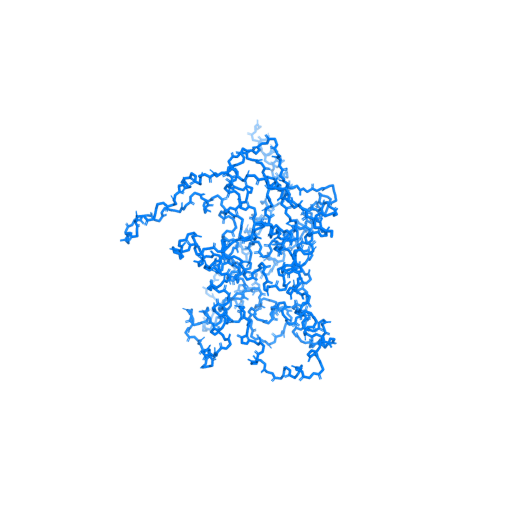S A C 1
ATOM 2084 O O . CYS A 1 273 ? -15.646 -9.782 18.323 1.00 89.44 273 CYS A O 1
ATOM 2086 N N . ARG A 1 274 ? -14.039 -8.429 19.116 1.00 87.38 274 ARG A N 1
ATOM 2087 C CA . ARG A 1 274 ? -12.880 -8.989 18.376 1.00 87.38 274 ARG A CA 1
ATOM 2088 C C . ARG A 1 274 ? -12.991 -9.070 16.844 1.00 87.38 274 ARG A C 1
ATOM 2090 O O . ARG A 1 274 ? -12.049 -9.493 16.185 1.00 87.38 274 ARG A O 1
ATOM 2097 N N . LYS A 1 275 ? -14.072 -8.587 16.227 1.00 86.81 275 LYS A N 1
ATOM 2098 C CA . LYS A 1 275 ? -14.234 -8.602 14.758 1.00 86.81 275 LYS A CA 1
ATOM 2099 C C . LYS A 1 275 ? -13.195 -7.744 14.026 1.00 86.81 275 LYS A C 1
ATOM 2101 O O . LYS A 1 275 ? -12.773 -8.098 12.928 1.00 86.81 275 LYS A O 1
ATOM 2106 N N . CYS A 1 276 ? -12.771 -6.633 14.634 1.00 87.94 276 CYS A N 1
ATOM 2107 C CA . CYS A 1 276 ? -11.785 -5.725 14.046 1.00 87.94 276 CYS A CA 1
ATOM 2108 C C . CYS A 1 276 ? -10.417 -6.394 13.848 1.00 87.94 276 CYS A C 1
ATOM 2110 O O . CYS A 1 276 ? -9.778 -6.168 12.822 1.00 87.94 276 CYS A O 1
ATOM 2112 N N . GLU A 1 277 ? -10.021 -7.261 14.781 1.00 85.94 277 GLU A N 1
ATOM 2113 C CA . GLU A 1 277 ? -8.763 -8.005 14.752 1.00 85.94 277 GLU A CA 1
ATOM 2114 C C . GLU A 1 277 ? -8.652 -8.911 13.523 1.00 85.94 277 GLU A C 1
ATOM 2116 O O . GLU A 1 277 ? -7.635 -8.902 12.838 1.00 85.94 277 GLU A O 1
ATOM 2121 N N . VAL A 1 278 ? -9.714 -9.663 13.221 1.00 82.31 278 VAL A N 1
ATOM 2122 C CA . VAL A 1 278 ? -9.743 -10.585 12.075 1.00 82.31 278 VAL A CA 1
ATOM 2123 C C . VAL A 1 278 ? -9.894 -9.823 10.756 1.00 82.31 278 VAL A C 1
ATOM 2125 O O . VAL A 1 278 ? -9.371 -10.249 9.731 1.00 82.31 278 VAL A O 1
ATOM 2128 N N . SER A 1 279 ? -10.576 -8.672 10.769 1.00 86.69 279 SER A N 1
ATOM 2129 C CA . SER A 1 279 ? -10.722 -7.833 9.573 1.00 86.69 279 SER A CA 1
ATOM 2130 C C . SER A 1 279 ? -9.480 -7.016 9.217 1.00 86.69 279 SER A C 1
ATOM 2132 O O . SER A 1 279 ? -9.415 -6.470 8.124 1.00 86.69 279 SER A O 1
ATOM 2134 N N . CYS A 1 280 ? -8.514 -6.853 10.127 1.00 91.31 280 CYS A N 1
ATOM 2135 C CA . CYS A 1 280 ? -7.327 -6.052 9.851 1.00 91.31 280 CYS A CA 1
ATOM 2136 C C . CYS A 1 280 ? -6.294 -6.897 9.087 1.00 91.31 280 CYS A C 1
ATOM 2138 O O . CYS A 1 280 ? -5.687 -7.781 9.692 1.00 91.31 280 CYS A O 1
ATOM 2140 N N . PRO A 1 281 ? -6.013 -6.611 7.801 1.00 90.69 281 PRO A N 1
ATOM 2141 C CA . PRO A 1 281 ? -5.088 -7.434 7.027 1.00 90.69 281 PRO A CA 1
ATOM 2142 C C . PRO A 1 281 ? -3.612 -7.252 7.419 1.00 90.69 281 PRO A C 1
ATOM 2144 O O . PRO A 1 281 ? -2.788 -8.075 7.049 1.00 90.69 281 PRO A O 1
ATOM 2147 N N . MET A 1 282 ? -3.277 -6.185 8.154 1.00 92.94 282 MET A N 1
ATOM 2148 C CA . MET A 1 282 ? -1.900 -5.836 8.555 1.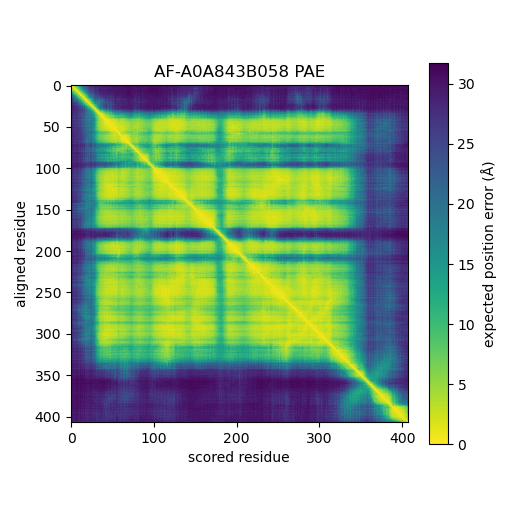00 92.94 282 MET A CA 1
ATOM 2149 C C . MET A 1 282 ? -1.605 -6.106 10.035 1.00 92.94 282 MET A C 1
ATOM 2151 O O . MET A 1 282 ? -0.562 -5.693 10.524 1.00 92.94 282 MET A O 1
ATOM 2155 N N . TRP A 1 283 ? -2.550 -6.699 10.772 1.00 93.00 283 TRP A N 1
ATOM 2156 C CA . TRP A 1 283 ? -2.440 -6.936 12.223 1.00 93.00 283 TRP A CA 1
ATOM 2157 C C . TRP A 1 283 ? -2.031 -5.692 13.027 1.00 93.00 283 TRP A C 1
ATOM 2159 O O . TRP A 1 283 ? -1.332 -5.774 14.027 1.00 93.00 283 TRP A O 1
ATOM 2169 N N . ALA A 1 284 ? -2.507 -4.524 12.597 1.00 94.06 284 ALA A N 1
ATOM 2170 C CA . ALA A 1 284 ? -2.169 -3.239 13.201 1.00 94.06 284 ALA A CA 1
ATOM 2171 C C . ALA A 1 284 ? -3.006 -2.908 14.453 1.00 94.06 284 ALA A C 1
ATOM 2173 O O . ALA A 1 284 ? -2.958 -1.775 14.915 1.00 94.06 284 ALA A O 1
ATOM 2174 N N . ILE A 1 285 ? -3.827 -3.839 14.950 1.00 93.69 285 ILE A N 1
ATOM 2175 C CA . ILE A 1 285 ? -4.684 -3.641 16.128 1.00 93.69 285 ILE A CA 1
ATOM 2176 C C . ILE A 1 285 ? -4.100 -4.456 17.272 1.00 93.69 285 ILE A C 1
ATOM 2178 O O . ILE A 1 285 ? -4.050 -5.684 17.160 1.00 93.69 285 ILE A O 1
ATOM 2182 N N . ASP A 1 286 ? -3.692 -3.774 18.337 1.00 91.12 286 ASP A N 1
ATOM 2183 C CA . ASP A 1 286 ? -3.100 -4.409 19.512 1.00 91.12 286 ASP A CA 1
ATOM 2184 C C . ASP A 1 286 ? -4.174 -4.982 20.455 1.00 91.12 286 ASP A C 1
ATOM 2186 O O . ASP A 1 286 ? -5.387 -4.864 20.223 1.00 91.12 286 ASP A O 1
ATOM 2190 N N . GLU A 1 287 ? -3.736 -5.645 21.524 1.00 86.44 287 GLU A N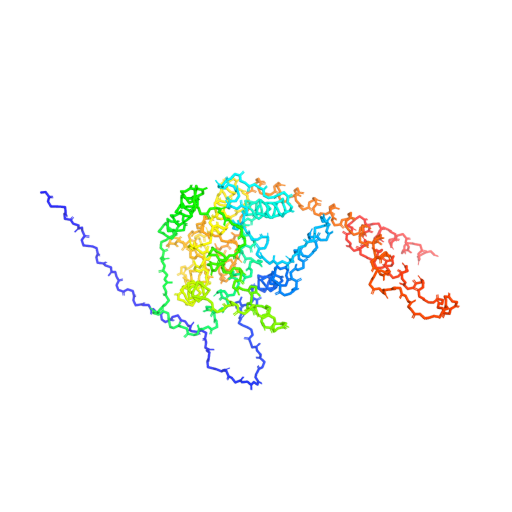 1
ATOM 2191 C CA . GLU A 1 287 ? -4.617 -6.280 22.510 1.00 86.44 287 GLU A CA 1
ATOM 2192 C C . GLU A 1 287 ? -5.564 -5.285 23.202 1.00 86.44 287 GLU A C 1
ATOM 2194 O O . GLU A 1 287 ? -6.712 -5.626 23.501 1.00 86.44 287 GLU A O 1
ATOM 2199 N N . ASP A 1 288 ? -5.113 -4.040 23.373 1.00 88.62 288 ASP A N 1
ATOM 2200 C CA . ASP A 1 288 ? -5.860 -2.913 23.945 1.00 88.62 288 ASP A CA 1
ATOM 2201 C C . ASP A 1 288 ? -6.817 -2.228 22.946 1.00 88.62 288 ASP A C 1
ATOM 2203 O O . ASP A 1 288 ? -7.475 -1.243 23.283 1.00 88.62 288 ASP A O 1
ATOM 2207 N N . ARG A 1 289 ? -6.938 -2.770 21.722 1.00 91.94 289 ARG A N 1
ATOM 2208 C CA . ARG A 1 289 ? -7.749 -2.257 20.599 1.00 91.94 289 ARG A CA 1
ATOM 2209 C C . ARG A 1 289 ? -7.221 -0.992 19.937 1.00 91.94 289 ARG A C 1
ATOM 2211 O O . ARG A 1 289 ? -7.854 -0.537 18.972 1.00 91.94 289 ARG A O 1
ATOM 2218 N N . THR A 1 290 ? -6.098 -0.451 20.393 1.00 92.69 290 THR A N 1
ATOM 2219 C CA . THR A 1 290 ? -5.463 0.694 19.748 1.00 92.69 290 THR A CA 1
ATOM 2220 C C . THR A 1 290 ? -4.861 0.284 18.408 1.00 92.69 290 THR A C 1
ATOM 2222 O O . THR A 1 290 ? -4.614 -0.893 18.130 1.00 92.69 290 THR A O 1
ATOM 2225 N N . VAL A 1 291 ? -4.727 1.264 17.515 1.00 94.75 291 VAL A N 1
ATOM 2226 C CA . VAL A 1 291 ? -4.183 1.046 16.176 1.00 94.75 291 VAL A CA 1
ATOM 2227 C C . VAL A 1 291 ? -2.752 1.547 16.152 1.00 94.75 291 VAL A C 1
ATOM 2229 O O . VAL A 1 291 ? -2.526 2.741 16.329 1.00 94.75 291 VAL A O 1
ATOM 2232 N N . GLU A 1 292 ? -1.817 0.653 15.860 1.00 95.31 292 GLU A N 1
ATOM 2233 C CA . GLU A 1 292 ? -0.402 0.970 15.717 1.00 95.31 292 GLU A CA 1
ATOM 2234 C C . GLU A 1 292 ? -0.153 1.656 14.353 1.00 95.31 292 GLU A C 1
ATOM 2236 O O . GLU A 1 292 ? -0.309 1.018 13.298 1.00 95.31 292 GLU A O 1
ATOM 2241 N N . PRO A 1 293 ? 0.207 2.957 14.314 1.00 94.56 293 PRO A N 1
ATOM 2242 C CA . PRO A 1 293 ? 0.327 3.702 13.060 1.00 94.56 293 PRO A CA 1
ATOM 2243 C C . PRO A 1 293 ? 1.423 3.165 12.135 1.00 94.56 293 PRO A C 1
ATOM 2245 O O . PRO A 1 293 ? 1.261 3.217 10.917 1.00 94.56 293 PRO A O 1
ATOM 2248 N N . SER A 1 294 ? 2.495 2.609 12.702 1.00 94.56 294 SER A N 1
ATOM 2249 C CA . SER A 1 294 ? 3.637 2.058 11.961 1.00 94.56 294 SER A CA 1
ATOM 2250 C C . SER A 1 294 ? 3.275 0.825 11.110 1.00 94.56 294 SER A C 1
ATOM 2252 O O . SER A 1 294 ? 3.847 0.587 10.042 1.00 94.56 294 SER A O 1
ATOM 2254 N N . LEU A 1 295 ? 2.243 0.075 11.514 1.00 95.06 295 LEU A N 1
ATOM 2255 C CA . LEU A 1 295 ? 1.709 -1.082 10.783 1.00 95.06 295 LEU A CA 1
ATOM 2256 C C . LEU A 1 295 ? 0.482 -0.739 9.925 1.00 95.06 295 LEU A C 1
ATOM 2258 O O . LEU A 1 295 ? 0.197 -1.400 8.922 1.00 95.06 295 LEU A O 1
ATOM 2262 N N . CYS A 1 296 ? -0.274 0.289 10.310 1.00 94.50 296 CYS A N 1
ATOM 2263 C CA . CYS A 1 296 ? -1.544 0.623 9.681 1.00 94.50 296 CYS A CA 1
ATOM 2264 C C . CYS A 1 296 ? -1.379 1.147 8.244 1.00 94.50 296 CYS A C 1
ATOM 2266 O O . CYS A 1 296 ? -0.812 2.204 7.999 1.00 94.50 296 CYS A O 1
ATOM 2268 N N . MET A 1 297 ? -1.999 0.452 7.287 1.00 93.31 297 MET A N 1
ATOM 2269 C CA . MET A 1 297 ? -2.037 0.834 5.866 1.00 93.31 297 MET A CA 1
ATOM 2270 C C . MET A 1 297 ? -3.225 1.742 5.476 1.00 93.31 297 MET A C 1
ATOM 2272 O O . MET A 1 297 ? -3.527 1.905 4.297 1.00 93.31 297 MET A O 1
ATOM 2276 N N . GLY A 1 298 ? -3.995 2.254 6.441 1.00 90.94 298 GLY A N 1
ATOM 2277 C CA . GLY A 1 298 ? -5.118 3.164 6.164 1.00 90.94 298 GLY A CA 1
ATOM 2278 C C . GLY A 1 298 ? -6.277 2.568 5.340 1.00 90.94 298 GLY A C 1
ATOM 2279 O O . GLY A 1 298 ? -7.043 3.312 4.721 1.00 90.94 298 GLY A O 1
ATOM 2280 N N . CYS A 1 299 ? -6.451 1.241 5.329 1.00 92.25 299 CYS A N 1
ATOM 2281 C CA . CYS A 1 299 ? -7.488 0.542 4.550 1.00 92.25 299 CYS A CA 1
ATOM 2282 C C . CYS A 1 299 ? -8.930 0.816 5.016 1.00 92.25 299 CYS A C 1
ATOM 2284 O O . CYS A 1 299 ? -9.858 0.707 4.219 1.00 92.25 299 CYS A O 1
ATOM 2286 N N . ARG A 1 300 ? -9.109 1.217 6.284 1.00 92.19 300 ARG A N 1
ATOM 2287 C CA . ARG A 1 300 ? -10.397 1.509 6.949 1.00 92.19 300 ARG A CA 1
ATOM 2288 C C . ARG A 1 300 ? -11.379 0.336 7.071 1.00 92.19 300 ARG A C 1
ATOM 2290 O O . ARG A 1 300 ? -12.539 0.568 7.396 1.00 92.19 300 ARG A O 1
ATOM 2297 N N . GLU A 1 301 ? -10.938 -0.915 6.924 1.00 91.25 301 GLU A N 1
ATOM 2298 C CA . GLU A 1 301 ? -11.831 -2.057 7.188 1.00 91.25 301 GLU A CA 1
ATOM 2299 C C . GLU A 1 301 ? -12.350 -2.069 8.630 1.00 91.25 301 GLU A C 1
ATOM 2301 O O . GLU A 1 301 ? -13.524 -2.347 8.847 1.00 91.25 301 GLU A O 1
ATOM 2306 N N . CYS A 1 302 ? -11.515 -1.705 9.609 1.00 91.62 302 CYS A N 1
ATOM 2307 C CA . CYS A 1 302 ? -11.920 -1.630 11.013 1.00 91.62 302 CYS A CA 1
ATOM 2308 C C . CYS A 1 302 ? -13.011 -0.577 11.264 1.00 91.62 302 CYS A C 1
ATOM 2310 O O . CYS A 1 302 ? -13.946 -0.843 12.015 1.00 91.62 302 CYS A O 1
ATOM 2312 N N . VAL A 1 303 ? -12.922 0.583 10.604 1.00 92.31 303 VAL A N 1
ATOM 2313 C CA . VAL A 1 303 ? -13.912 1.671 10.695 1.00 92.31 303 VAL A CA 1
ATOM 2314 C C . VAL A 1 303 ? -15.241 1.210 10.115 1.00 92.31 303 VAL A C 1
ATOM 2316 O O . VAL A 1 303 ? -16.274 1.303 10.770 1.00 92.31 303 VAL A O 1
ATOM 2319 N N . ASN A 1 304 ? -15.205 0.641 8.915 1.00 90.31 304 ASN A N 1
ATOM 2320 C CA . ASN A 1 304 ? -16.414 0.256 8.208 1.00 90.31 304 ASN A CA 1
ATOM 2321 C C . ASN A 1 304 ? -17.063 -0.987 8.837 1.00 90.31 304 ASN A C 1
ATOM 2323 O O . ASN A 1 304 ? -18.280 -1.050 8.986 1.00 90.31 304 ASN A O 1
ATOM 2327 N N . ASN A 1 305 ? -16.292 -1.982 9.274 1.00 88.56 305 ASN A N 1
ATOM 2328 C CA . ASN A 1 305 ? -16.851 -3.215 9.838 1.00 88.56 305 ASN A CA 1
ATOM 2329 C C . ASN A 1 305 ? -17.316 -3.073 11.297 1.00 88.56 305 ASN A C 1
ATOM 2331 O O . ASN A 1 305 ? -18.106 -3.901 11.761 1.00 88.56 305 ASN A O 1
ATOM 2335 N N . CYS A 1 306 ? -16.878 -2.042 12.027 1.00 90.56 306 CYS A N 1
ATOM 2336 C CA . CYS A 1 306 ? -17.313 -1.824 13.404 1.00 90.56 306 CYS A CA 1
ATOM 2337 C C . CYS A 1 306 ? -18.800 -1.447 13.457 1.00 90.56 306 CYS A C 1
ATOM 2339 O O . CYS A 1 306 ? -19.207 -0.405 12.959 1.00 90.56 306 CYS A O 1
ATOM 2341 N N . SER A 1 307 ? -19.621 -2.281 14.102 1.00 89.25 307 SER A N 1
ATOM 2342 C CA . SER A 1 307 ? -21.064 -2.012 14.247 1.00 89.25 307 SER A CA 1
ATOM 2343 C C . SER A 1 307 ? -21.375 -0.938 15.297 1.00 89.25 307 SER A C 1
ATOM 2345 O O . SER A 1 307 ? -22.454 -0.365 15.270 1.00 89.25 307 SER A O 1
ATOM 2347 N N . PHE A 1 308 ? -20.429 -0.657 16.197 1.00 90.56 308 PHE A N 1
ATOM 2348 C CA . PHE A 1 308 ? -20.591 0.290 17.306 1.00 90.56 308 PHE A CA 1
ATOM 2349 C C . PHE A 1 308 ? -19.910 1.646 17.052 1.00 90.56 308 PHE A C 1
ATOM 2351 O O . PHE A 1 308 ? -19.960 2.527 17.903 1.00 90.56 308 PHE A O 1
ATOM 2358 N N . GLY A 1 309 ? -19.234 1.817 15.908 1.00 91.19 309 GLY A N 1
ATOM 2359 C CA . GLY A 1 309 ? -18.542 3.069 15.580 1.00 91.19 309 GLY A CA 1
ATOM 2360 C C . GLY A 1 309 ? -17.371 3.413 16.512 1.00 91.19 309 GLY A C 1
ATOM 2361 O O . GLY A 1 309 ? -17.075 4.588 16.707 1.00 91.19 309 GLY A O 1
ATOM 2362 N N . ALA A 1 310 ? -16.706 2.405 17.089 1.00 93.50 310 ALA A N 1
ATOM 2363 C CA . ALA A 1 310 ? -15.566 2.598 17.992 1.00 93.50 310 ALA A CA 1
ATOM 2364 C C . ALA A 1 310 ? -14.280 3.054 17.276 1.00 93.50 310 ALA A C 1
ATOM 2366 O O . ALA A 1 310 ? -13.360 3.534 17.926 1.00 93.50 310 ALA A O 1
ATOM 2367 N N . TYR A 1 311 ? -14.198 2.919 15.948 1.00 94.12 311 TYR A N 1
ATOM 2368 C CA . TYR A 1 311 ? -13.052 3.377 15.158 1.00 94.12 311 TYR A CA 1
ATOM 2369 C C . TYR A 1 311 ? -13.439 4.561 14.279 1.00 94.12 311 TYR A C 1
ATOM 2371 O O . TYR A 1 311 ? -14.437 4.501 13.561 1.00 94.12 311 TYR A O 1
ATOM 2379 N N . ARG A 1 312 ? -12.605 5.604 14.265 1.00 93.25 312 ARG A N 1
ATOM 2380 C CA . ARG A 1 312 ? -12.775 6.775 13.390 1.00 93.25 312 ARG A CA 1
ATOM 2381 C C . ARG A 1 312 ? -11.439 7.242 12.829 1.00 93.25 312 ARG A C 1
ATOM 2383 O O . ARG A 1 312 ? -10.411 7.135 13.487 1.00 93.25 312 ARG A O 1
ATOM 2390 N N . GLY A 1 313 ? -11.438 7.777 11.611 1.00 91.25 313 GLY A N 1
ATOM 2391 C CA . GLY A 1 313 ? -10.269 8.496 11.104 1.00 91.25 313 GLY A CA 1
ATOM 2392 C C . GLY A 1 313 ? -10.198 9.871 11.760 1.00 91.25 313 GLY A C 1
ATOM 2393 O O . GLY A 1 313 ? -11.095 10.677 11.524 1.00 91.25 313 GLY A O 1
ATOM 2394 N N . ASN A 1 314 ? -9.163 10.133 12.554 1.00 89.88 314 ASN A N 1
ATOM 2395 C CA . ASN A 1 314 ? -8.895 11.453 13.106 1.00 89.88 314 ASN A CA 1
ATOM 2396 C C . ASN A 1 314 ? -7.860 12.196 12.250 1.00 89.88 314 ASN A C 1
ATOM 2398 O O . ASN A 1 314 ? -6.902 11.611 11.740 1.00 89.88 314 ASN A O 1
ATOM 2402 N N . VAL A 1 315 ? -8.082 13.495 12.097 1.00 89.75 315 VAL A N 1
ATOM 2403 C CA . VAL A 1 315 ? -7.200 14.449 11.436 1.00 89.75 315 VAL A CA 1
ATOM 2404 C C . VAL A 1 315 ? -7.007 15.596 12.420 1.00 89.75 315 VAL A C 1
ATOM 2406 O O . VAL A 1 315 ? -7.975 16.263 12.781 1.00 89.75 315 VAL A O 1
ATOM 2409 N N . GLY A 1 316 ? -5.776 15.815 12.879 1.00 84.38 316 GLY A N 1
ATOM 2410 C CA . GLY A 1 316 ? -5.474 16.907 13.801 1.00 84.38 316 GLY A CA 1
ATOM 2411 C C . GLY A 1 316 ? -5.515 18.275 13.114 1.00 84.38 316 GLY A C 1
ATOM 2412 O O . GLY A 1 316 ? -5.749 18.396 11.910 1.00 84.38 316 GLY A O 1
ATOM 2413 N N . ARG A 1 317 ? -5.251 19.343 13.878 1.00 82.31 317 ARG A N 1
ATOM 2414 C CA . ARG A 1 317 ? -5.304 20.733 13.379 1.00 82.31 317 ARG A CA 1
ATOM 2415 C C . ARG A 1 317 ? -4.373 20.962 12.179 1.00 82.31 317 ARG A C 1
ATOM 2417 O O . ARG A 1 317 ? -4.767 21.617 11.216 1.00 82.31 317 ARG A O 1
ATOM 2424 N N . ASN A 1 318 ? -3.171 20.386 12.213 1.00 82.69 318 ASN A N 1
ATOM 2425 C CA . ASN A 1 318 ? -2.204 20.462 11.113 1.00 82.69 318 ASN A CA 1
ATOM 2426 C C . ASN A 1 318 ? -2.698 19.704 9.875 1.00 82.69 318 ASN A C 1
ATOM 2428 O O . ASN A 1 318 ? -2.665 20.241 8.767 1.00 82.69 318 ASN A O 1
ATOM 2432 N N . GLY A 1 319 ? -3.249 18.501 10.067 1.00 80.38 319 GLY A N 1
ATOM 2433 C CA . GLY A 1 319 ? -3.862 17.729 8.989 1.00 80.38 319 GLY A CA 1
ATOM 2434 C C . GLY A 1 319 ? -5.048 18.446 8.341 1.00 80.38 319 GLY A C 1
ATOM 2435 O O . GLY A 1 319 ? -5.183 18.418 7.121 1.00 80.38 319 GLY A O 1
ATOM 2436 N N . LEU A 1 320 ? -5.876 19.143 9.126 1.00 85.88 320 LEU A N 1
ATOM 2437 C CA . LEU A 1 320 ? -7.011 19.930 8.630 1.00 85.88 320 LEU A CA 1
ATOM 2438 C C . LEU A 1 320 ? -6.550 21.090 7.739 1.00 85.88 320 LEU A C 1
ATOM 2440 O O . LEU A 1 320 ? -7.104 21.272 6.655 1.00 85.88 320 LEU A O 1
ATOM 2444 N N . LYS A 1 321 ? -5.508 21.827 8.150 1.00 86.25 321 LYS A N 1
ATOM 2445 C CA . LYS A 1 321 ? -4.912 22.904 7.340 1.00 86.25 321 LYS A CA 1
ATOM 2446 C C . LYS A 1 321 ? -4.373 22.379 6.010 1.00 86.25 321 LYS A C 1
ATOM 2448 O O . LYS A 1 321 ? -4.733 22.901 4.957 1.00 86.25 321 LYS A O 1
ATOM 2453 N N . ILE A 1 322 ? -3.562 21.320 6.046 1.00 83.56 322 ILE A N 1
ATOM 2454 C CA . ILE A 1 322 ? -2.965 20.729 4.838 1.00 83.56 322 ILE A CA 1
ATOM 2455 C C . ILE A 1 322 ? -4.050 20.163 3.926 1.00 83.56 322 ILE A C 1
ATOM 2457 O O . ILE A 1 322 ? -4.035 20.402 2.724 1.00 83.56 322 ILE A O 1
ATOM 2461 N N . ARG A 1 323 ? -5.049 19.473 4.477 1.00 82.38 323 ARG A N 1
ATOM 2462 C CA . ARG A 1 323 ? -6.167 18.942 3.693 1.00 82.38 323 ARG A CA 1
ATOM 2463 C C . ARG A 1 323 ? -6.997 20.059 3.053 1.00 82.38 323 ARG A C 1
ATOM 2465 O O . ARG A 1 323 ? -7.428 19.904 1.912 1.00 82.38 323 ARG A O 1
ATOM 2472 N N . GLY A 1 324 ? -7.171 21.192 3.733 1.00 82.44 324 GLY A N 1
ATOM 2473 C CA . GLY A 1 324 ? -7.751 22.409 3.157 1.00 82.44 324 GLY A CA 1
ATOM 2474 C C . GLY A 1 324 ? -6.918 22.965 1.996 1.00 82.44 324 GLY A C 1
ATOM 2475 O O . GLY A 1 324 ? -7.446 23.224 0.918 1.00 82.44 324 GLY A O 1
ATOM 2476 N N . ALA A 1 325 ? -5.599 23.066 2.166 1.00 85.31 325 ALA A N 1
ATOM 2477 C CA . ALA A 1 325 ? -4.696 23.515 1.107 1.00 85.31 325 ALA A CA 1
ATOM 2478 C C . ALA A 1 325 ? -4.709 22.571 -0.111 1.00 85.31 325 ALA A C 1
ATOM 2480 O O . ALA A 1 325 ? -4.839 23.029 -1.244 1.00 85.31 325 ALA A O 1
ATOM 2481 N N . VAL A 1 326 ? -4.661 21.254 0.116 1.00 82.81 326 VAL A N 1
ATOM 2482 C CA . VAL A 1 326 ? -4.709 20.235 -0.944 1.00 82.81 326 VAL A CA 1
ATOM 2483 C C . VAL A 1 326 ? -6.053 20.248 -1.664 1.00 82.81 326 VAL A C 1
ATOM 2485 O O . VAL A 1 326 ? -6.083 20.177 -2.887 1.00 82.81 326 VAL A O 1
ATOM 2488 N N . THR A 1 327 ? -7.175 20.370 -0.950 1.00 82.88 327 THR A N 1
ATOM 2489 C CA . THR A 1 327 ? -8.499 20.448 -1.596 1.00 82.88 327 THR A CA 1
ATOM 2490 C C . THR A 1 327 ? -8.644 21.709 -2.445 1.00 82.88 327 THR A C 1
ATOM 2492 O O . THR A 1 327 ? -9.162 21.625 -3.559 1.00 82.88 327 THR A O 1
ATOM 2495 N N . ASN A 1 328 ? -8.110 22.844 -1.988 1.00 81.69 328 ASN A N 1
ATOM 2496 C CA . ASN A 1 328 ? -8.041 24.068 -2.785 1.00 81.69 328 ASN A CA 1
ATOM 2497 C C . ASN A 1 328 ? -7.147 23.897 -4.022 1.00 81.69 328 ASN A C 1
ATOM 2499 O O . ASN A 1 328 ? -7.557 24.260 -5.124 1.00 81.69 328 ASN A O 1
ATOM 2503 N N . LEU A 1 329 ? -5.962 23.299 -3.870 1.00 83.75 329 LEU A N 1
ATOM 2504 C CA . LEU A 1 329 ? -5.053 23.013 -4.981 1.00 83.75 329 LEU A CA 1
ATOM 2505 C C . LEU A 1 329 ? -5.692 22.067 -6.003 1.00 83.75 329 LEU A C 1
ATOM 2507 O O . LEU A 1 329 ? -5.700 22.375 -7.188 1.00 83.75 329 LEU A O 1
ATOM 2511 N N . MET A 1 330 ? -6.293 20.959 -5.563 1.00 77.44 330 MET A N 1
ATOM 2512 C CA . MET A 1 330 ? -7.019 20.037 -6.443 1.00 77.44 330 MET A CA 1
ATOM 2513 C C . MET A 1 330 ? -8.209 20.717 -7.122 1.00 77.44 330 MET A C 1
ATOM 2515 O O . MET A 1 330 ? -8.512 20.395 -8.265 1.00 77.44 330 MET A O 1
ATOM 2519 N N . GLY A 1 331 ? -8.881 21.657 -6.453 1.00 75.31 331 GLY A N 1
ATOM 2520 C CA . GLY A 1 331 ? -9.917 22.489 -7.063 1.00 75.31 331 GLY A CA 1
ATOM 2521 C C . GLY A 1 331 ? -9.370 23.351 -8.204 1.00 75.31 331 GLY A C 1
ATOM 2522 O O . GLY A 1 331 ? -9.982 23.405 -9.269 1.00 75.31 331 GLY A O 1
ATOM 2523 N N . ARG A 1 332 ? -8.188 23.957 -8.018 1.00 75.75 332 ARG A N 1
ATOM 2524 C CA . ARG A 1 332 ? -7.484 24.719 -9.064 1.00 75.75 332 ARG A CA 1
ATOM 2525 C C . ARG A 1 332 ? -7.025 23.811 -10.200 1.00 75.75 332 ARG A C 1
ATOM 2527 O O . ARG A 1 332 ? -7.350 24.098 -11.339 1.00 75.75 332 ARG A O 1
ATOM 2534 N N . ILE A 1 333 ? -6.383 22.681 -9.900 1.00 75.38 333 ILE A N 1
ATOM 2535 C CA . ILE A 1 333 ? -5.956 21.696 -10.907 1.00 75.38 333 ILE A CA 1
ATOM 2536 C C . ILE A 1 333 ? -7.156 21.147 -11.673 1.00 75.38 333 ILE A C 1
ATOM 2538 O O . ILE A 1 333 ? -7.066 20.984 -12.876 1.00 75.38 333 ILE A O 1
ATOM 2542 N N . LYS A 1 334 ? -8.300 20.888 -11.032 1.00 72.50 334 LYS A N 1
ATOM 2543 C CA . LYS A 1 334 ? -9.516 20.478 -11.749 1.00 72.50 334 LYS A CA 1
ATOM 2544 C C . LYS A 1 334 ? -10.058 21.586 -12.641 1.00 72.50 334 LYS A C 1
ATOM 2546 O O . LYS A 1 334 ? -10.540 21.274 -13.718 1.00 72.50 334 LYS A O 1
ATOM 2551 N N . ALA A 1 335 ? -9.986 22.847 -12.223 1.00 67.38 335 ALA A N 1
ATOM 2552 C CA . ALA A 1 335 ? -10.401 23.971 -13.057 1.00 67.38 335 ALA A CA 1
ATOM 2553 C C . ALA A 1 335 ? -9.464 24.148 -14.265 1.00 67.38 335 ALA A C 1
ATOM 2555 O O . ALA A 1 335 ? -9.940 24.224 -15.391 1.00 67.38 335 ALA A O 1
ATOM 2556 N N . THR A 1 336 ? -8.146 24.127 -14.048 1.00 65.44 336 THR A N 1
ATOM 2557 C CA . THR A 1 336 ? -7.131 24.243 -15.105 1.00 65.44 336 THR A CA 1
ATOM 2558 C C . THR A 1 336 ? -7.069 22.996 -15.984 1.00 65.44 336 THR A C 1
ATOM 2560 O O . THR A 1 336 ? -6.907 23.094 -17.186 1.00 65.44 336 THR A O 1
ATOM 2563 N N . GLY A 1 337 ? -7.243 21.812 -15.405 1.00 60.06 337 GLY A N 1
ATOM 2564 C CA . GLY A 1 337 ? -7.286 20.531 -16.099 1.00 60.06 337 GLY A CA 1
ATOM 2565 C C . GLY A 1 337 ? -8.565 20.374 -16.908 1.00 60.06 337 GLY A C 1
ATOM 2566 O O . GLY A 1 337 ? -8.492 19.947 -18.044 1.00 60.06 337 GLY A O 1
ATOM 2567 N N . ALA A 1 338 ? -9.727 20.790 -16.394 1.00 60.62 338 ALA A N 1
ATOM 2568 C CA . ALA A 1 338 ? -10.944 20.871 -17.203 1.00 60.62 338 ALA A CA 1
ATOM 2569 C C . ALA A 1 338 ? -10.793 21.885 -18.344 1.00 60.62 338 ALA A C 1
ATOM 2571 O O . ALA A 1 338 ? -11.309 21.641 -19.427 1.00 60.62 338 ALA A O 1
ATOM 2572 N N . PHE A 1 339 ? -10.058 22.979 -18.122 1.00 56.91 339 PHE A N 1
ATOM 2573 C CA . PHE A 1 339 ? -9.721 23.946 -19.165 1.00 56.91 339 PHE A CA 1
ATOM 2574 C C . PHE A 1 339 ? -8.789 23.335 -20.224 1.00 56.91 339 PHE A C 1
ATOM 2576 O O . PHE A 1 339 ? -9.091 23.421 -21.405 1.00 56.91 339 PHE A O 1
ATOM 2583 N N . LEU A 1 340 ? -7.732 22.627 -19.812 1.00 57.12 340 LEU A N 1
ATOM 2584 C CA . LEU A 1 340 ? -6.782 21.947 -20.700 1.00 57.12 340 LEU A CA 1
ATOM 2585 C C . LEU A 1 340 ? -7.394 20.749 -21.437 1.00 57.12 340 LEU A C 1
ATOM 2587 O O . LEU A 1 340 ? -7.112 20.565 -22.608 1.00 57.12 340 LEU A O 1
ATOM 2591 N N . PHE A 1 341 ? -8.245 19.948 -20.791 1.00 56.47 341 PHE A N 1
ATOM 2592 C CA . PHE A 1 341 ? -8.989 18.865 -21.445 1.00 56.47 341 PHE A CA 1
ATOM 2593 C C . PHE A 1 341 ? -10.040 19.422 -22.412 1.00 56.47 341 PHE A C 1
ATOM 2595 O O . PHE A 1 341 ? -10.221 18.884 -23.500 1.00 56.47 341 PHE A O 1
ATOM 2602 N N . ALA A 1 342 ? -10.712 20.525 -22.064 1.00 56.25 342 ALA A N 1
ATOM 2603 C CA . ALA A 1 342 ? -11.624 21.194 -22.987 1.00 56.25 342 ALA A CA 1
ATOM 2604 C C . ALA A 1 342 ? -10.888 21.765 -24.211 1.00 56.25 342 ALA A C 1
ATOM 2606 O O . ALA A 1 342 ? -11.443 21.724 -25.302 1.00 56.25 342 ALA A O 1
ATOM 2607 N N . THR A 1 343 ? -9.639 22.225 -24.069 1.00 56.25 343 THR A N 1
ATOM 2608 C CA . THR A 1 343 ? -8.834 22.709 -25.203 1.00 56.25 343 THR A CA 1
ATOM 2609 C C . THR A 1 343 ? -8.082 21.601 -25.952 1.00 56.25 343 THR A C 1
ATOM 2611 O O . THR A 1 343 ? -7.812 21.763 -27.138 1.00 56.25 343 THR A O 1
ATOM 2614 N N . SER A 1 344 ? -7.784 20.457 -25.320 1.00 53.78 344 SER A N 1
ATOM 2615 C CA . SER A 1 344 ? -7.059 19.330 -25.935 1.00 53.78 344 SER A CA 1
ATOM 2616 C C . SER A 1 344 ? -7.951 18.254 -26.563 1.00 53.78 344 SER A C 1
ATOM 2618 O O . SER A 1 344 ? -7.458 17.409 -27.308 1.00 53.78 344 SER A O 1
ATOM 2620 N N . THR A 1 345 ? -9.266 18.288 -26.335 1.00 54.78 345 THR A N 1
ATOM 2621 C CA . THR A 1 345 ? -10.215 17.387 -27.022 1.00 54.78 345 THR A CA 1
ATOM 2622 C C . THR A 1 345 ? -10.179 17.531 -28.546 1.00 54.78 345 THR A C 1
ATOM 2624 O O . THR A 1 345 ? -10.337 16.528 -29.234 1.00 54.78 345 THR A O 1
ATOM 2627 N N . ALA A 1 346 ? -9.889 18.724 -29.078 1.00 47.56 346 ALA A N 1
ATOM 2628 C CA . ALA A 1 346 ? -9.738 18.946 -30.517 1.00 47.56 346 ALA A CA 1
ATOM 2629 C C . ALA A 1 346 ? -8.527 18.193 -31.131 1.00 47.56 346 ALA A C 1
ATOM 2631 O O . ALA A 1 346 ? -8.732 17.427 -32.072 1.00 47.56 346 ALA A O 1
ATOM 2632 N N . PRO A 1 347 ? -7.288 18.314 -30.608 1.00 53.41 347 PRO A N 1
ATOM 2633 C CA . PRO A 1 347 ? -6.145 17.561 -31.137 1.00 53.41 347 PRO A CA 1
ATOM 2634 C C . PRO A 1 347 ? -6.179 16.061 -30.807 1.00 53.41 347 PRO A C 1
ATOM 2636 O O . PRO A 1 347 ? -5.770 15.251 -31.632 1.00 53.41 347 PRO A O 1
ATOM 2639 N N . VAL A 1 348 ? -6.704 15.650 -29.646 1.00 50.34 348 VAL A N 1
ATOM 2640 C CA . VAL A 1 348 ? -6.785 14.220 -29.281 1.00 50.34 348 VAL A CA 1
ATOM 2641 C C . VAL A 1 348 ? -7.814 13.476 -30.143 1.00 50.34 348 VAL A C 1
ATOM 2643 O O . VAL A 1 348 ? -7.563 12.339 -30.535 1.00 50.34 348 VAL A O 1
ATOM 2646 N N . ALA A 1 349 ? -8.929 14.116 -30.517 1.00 48.53 349 ALA A N 1
ATOM 2647 C CA . ALA A 1 349 ? -9.878 13.548 -31.479 1.00 48.53 349 ALA A CA 1
ATOM 2648 C C . ALA A 1 349 ? -9.264 13.393 -32.883 1.00 48.53 349 ALA A C 1
ATOM 2650 O O . ALA A 1 349 ? -9.518 12.389 -33.543 1.00 48.53 349 ALA A O 1
ATOM 2651 N N . ALA A 1 350 ? -8.413 14.334 -33.308 1.00 47.31 350 ALA A N 1
ATOM 2652 C CA . ALA A 1 350 ? -7.693 14.254 -34.581 1.00 47.31 350 ALA A CA 1
ATOM 2653 C C . ALA A 1 350 ? -6.635 13.130 -34.610 1.00 47.31 350 ALA A C 1
ATOM 2655 O O . ALA A 1 350 ? -6.408 12.531 -35.655 1.00 47.31 350 ALA A O 1
ATOM 2656 N N . ILE A 1 351 ? -6.019 12.808 -33.466 1.00 52.00 351 ILE A N 1
ATOM 2657 C CA . ILE A 1 351 ? -5.021 11.730 -33.348 1.00 52.00 351 ILE A CA 1
ATOM 2658 C C . ILE A 1 351 ? -5.692 10.348 -33.258 1.00 52.00 351 ILE A C 1
ATOM 2660 O O . ILE A 1 351 ? -5.220 9.400 -33.879 1.00 52.00 351 ILE A O 1
ATOM 2664 N N . ILE A 1 352 ? -6.808 10.223 -32.527 1.00 47.25 352 ILE A N 1
ATOM 2665 C CA . ILE A 1 352 ? -7.540 8.949 -32.377 1.00 47.25 352 ILE A CA 1
ATOM 2666 C C . ILE A 1 352 ? -8.294 8.571 -33.662 1.00 47.25 352 ILE A C 1
ATOM 2668 O O . ILE A 1 352 ? -8.441 7.386 -33.950 1.00 47.25 352 ILE A O 1
ATOM 2672 N N . ALA A 1 353 ? -8.756 9.550 -34.448 1.00 48.53 353 ALA A N 1
ATOM 2673 C CA . ALA A 1 353 ? -9.441 9.291 -35.715 1.00 48.53 353 ALA A CA 1
ATOM 2674 C C . ALA A 1 353 ? -8.500 8.821 -36.844 1.00 48.53 353 ALA A C 1
ATOM 2676 O O . ALA A 1 353 ? -8.982 8.295 -37.844 1.00 48.53 353 ALA A O 1
ATOM 2677 N N . GLY A 1 354 ? -7.179 8.984 -36.685 1.00 41.34 354 GLY A N 1
ATOM 2678 C CA . GLY A 1 354 ? -6.206 8.777 -37.758 1.00 41.34 354 GLY A CA 1
ATOM 2679 C C . GLY A 1 354 ? -6.406 9.748 -38.938 1.00 41.34 354 GLY A C 1
ATOM 2680 O O . GLY A 1 354 ? -7.445 10.401 -39.057 1.00 41.34 354 GLY A O 1
ATOM 2681 N N . PRO A 1 355 ? -5.421 9.889 -39.843 1.00 41.28 355 PRO A N 1
ATOM 2682 C CA . PRO A 1 355 ? -5.666 10.562 -41.108 1.00 41.28 355 PRO A CA 1
ATOM 2683 C C . PRO A 1 355 ? -6.677 9.720 -41.891 1.00 41.28 355 PRO A C 1
ATOM 2685 O O . PRO A 1 355 ? -6.403 8.563 -42.210 1.00 41.28 355 PRO A O 1
ATOM 2688 N N . CYS A 1 356 ? -7.851 10.288 -42.184 1.00 39.91 356 CYS A N 1
ATOM 2689 C CA . CYS A 1 356 ? -8.810 9.704 -43.116 1.00 39.91 356 CYS A CA 1
ATOM 2690 C C . CYS A 1 356 ? -8.077 9.347 -44.415 1.00 39.91 356 CYS A C 1
ATOM 2692 O O . CYS A 1 356 ? -7.725 10.224 -45.205 1.00 39.91 356 CYS A O 1
ATOM 2694 N N . SER A 1 357 ? -7.815 8.061 -44.623 1.00 42.12 357 SER A N 1
ATOM 2695 C CA . SER A 1 357 ? -7.323 7.555 -45.892 1.00 42.12 357 SER A CA 1
ATOM 2696 C C . SER A 1 357 ? -8.528 7.315 -46.797 1.00 42.12 357 SER A C 1
ATOM 2698 O O . SER A 1 357 ? -9.490 6.652 -46.418 1.00 42.12 357 SER A O 1
ATOM 2700 N N . SER A 1 358 ? -8.429 7.868 -48.006 1.00 36.38 358 SER A N 1
ATOM 2701 C CA . SER A 1 358 ? -9.329 7.756 -49.161 1.00 36.38 358 SER A CA 1
ATOM 2702 C C . SER A 1 358 ? -10.467 8.800 -49.292 1.00 36.38 358 SER A C 1
ATOM 2704 O O . SER A 1 358 ? -11.472 8.798 -48.595 1.00 36.38 358 SER A O 1
ATOM 2706 N N . VAL A 1 359 ? -10.248 9.676 -50.285 1.00 36.88 359 VAL A N 1
ATOM 2707 C 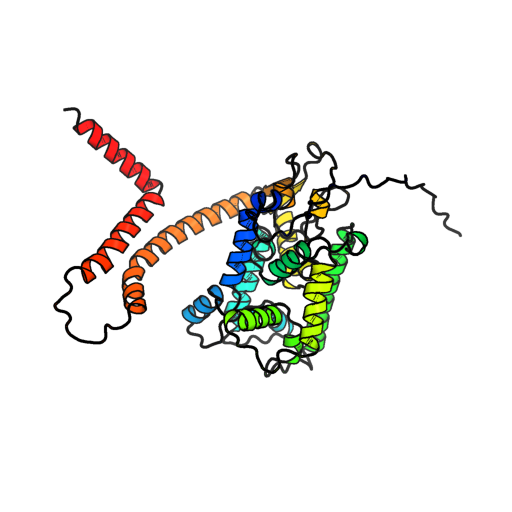CA . VAL A 1 359 ? -11.187 10.449 -51.126 1.00 36.88 359 VAL A CA 1
ATOM 2708 C C . VAL A 1 359 ? -12.109 11.498 -50.466 1.00 36.88 359 VAL A C 1
ATOM 2710 O O . VAL A 1 359 ? -13.230 11.219 -50.063 1.00 36.88 359 VAL A O 1
ATOM 2713 N N . GLY A 1 360 ? -11.680 12.767 -50.531 1.00 36.56 360 GLY A N 1
ATOM 2714 C CA . GLY A 1 360 ? -12.570 13.929 -50.699 1.00 36.56 360 GLY A CA 1
ATOM 2715 C C . GLY A 1 360 ? -13.110 14.608 -49.431 1.00 36.56 360 GLY A C 1
ATOM 2716 O O . GLY A 1 360 ? -14.198 14.301 -48.955 1.00 36.56 360 GLY A O 1
ATOM 2717 N N . CYS A 1 361 ? -12.432 15.665 -48.969 1.00 39.69 361 CYS A N 1
ATOM 2718 C CA . CYS A 1 361 ? -12.859 16.542 -47.862 1.00 39.69 361 CYS A CA 1
ATOM 2719 C C . CYS A 1 361 ? -14.095 17.433 -48.146 1.00 39.69 361 CYS A C 1
ATOM 2721 O O . CYS A 1 361 ? -14.304 18.421 -47.447 1.00 39.69 361 CYS A O 1
ATOM 2723 N N . ALA A 1 362 ? -14.929 17.116 -49.140 1.00 39.34 362 ALA A N 1
ATOM 2724 C CA . ALA A 1 362 ? -16.068 17.954 -49.536 1.00 39.34 362 ALA A CA 1
ATOM 2725 C C . ALA A 1 362 ? -17.449 17.440 -49.069 1.00 39.34 362 ALA A C 1
ATOM 2727 O O . ALA A 1 362 ? -18.445 18.116 -49.303 1.00 39.34 362 ALA A O 1
ATOM 2728 N N . ALA A 1 363 ? -17.546 16.283 -48.397 1.00 42.22 363 ALA A N 1
ATOM 2729 C CA . ALA A 1 363 ? -18.838 15.608 -48.185 1.00 42.22 363 ALA A CA 1
ATOM 2730 C C . ALA A 1 363 ? -19.293 15.407 -46.723 1.00 42.22 363 ALA A C 1
ATOM 2732 O O . ALA A 1 363 ? -20.187 14.600 -46.484 1.00 42.22 363 ALA A O 1
ATOM 2733 N N . CYS A 1 364 ? -18.754 16.123 -45.727 1.00 36.78 364 CYS A N 1
ATOM 2734 C CA . CYS A 1 364 ? -19.241 15.963 -44.346 1.00 36.78 364 CYS A CA 1
ATOM 2735 C C . CYS A 1 364 ? -19.491 17.300 -43.621 1.00 36.78 364 CYS A C 1
ATOM 2737 O O . CYS A 1 364 ? -18.659 17.737 -42.824 1.00 36.78 364 CYS A O 1
ATOM 2739 N N . PRO A 1 365 ? -20.664 17.938 -43.824 1.00 42.69 365 PRO A N 1
ATOM 2740 C CA . PRO A 1 365 ? -21.040 19.161 -43.106 1.00 42.69 365 PRO A CA 1
ATOM 2741 C C . PRO A 1 365 ? -21.260 18.931 -41.598 1.00 42.69 365 PRO A C 1
ATOM 2743 O O . PRO A 1 365 ? -21.282 19.878 -40.817 1.00 42.69 365 PRO A O 1
ATOM 2746 N N . LEU A 1 366 ? -21.410 17.671 -41.169 1.00 44.75 366 LEU A N 1
ATOM 2747 C CA . LEU A 1 366 ? -21.692 17.286 -39.780 1.00 44.75 366 LEU A CA 1
ATOM 2748 C C . LEU A 1 366 ? -20.437 16.900 -38.973 1.00 44.75 366 LEU A C 1
ATOM 2750 O O . LEU A 1 366 ? -20.464 16.964 -37.746 1.00 44.75 366 LEU A O 1
ATOM 2754 N N . GLY A 1 367 ? -19.316 16.563 -39.623 1.00 43.22 367 GLY A N 1
ATOM 2755 C CA . GLY A 1 367 ? -18.098 16.107 -38.933 1.00 43.22 367 GLY A CA 1
ATOM 2756 C C . GLY A 1 367 ? -17.382 17.213 -38.151 1.00 43.22 367 GLY A C 1
ATOM 2757 O O . GLY A 1 367 ? -17.034 17.030 -36.983 1.00 43.22 367 GLY A O 1
ATOM 2758 N N . GLY A 1 368 ? -17.231 18.396 -38.758 1.00 44.94 368 GLY A N 1
ATOM 2759 C CA . GLY A 1 368 ? -16.594 19.550 -38.108 1.00 44.94 368 GLY A CA 1
ATOM 2760 C C . GLY A 1 368 ? -17.432 20.131 -36.965 1.00 44.94 368 GLY A C 1
ATOM 2761 O O . GLY A 1 368 ? -16.900 20.487 -35.913 1.00 44.94 368 GLY A O 1
ATOM 2762 N N . ALA A 1 369 ? -18.759 20.148 -37.126 1.00 42.22 369 ALA A N 1
ATOM 2763 C CA . ALA A 1 369 ? -19.675 20.609 -36.088 1.00 42.22 369 ALA A CA 1
ATOM 2764 C C . ALA A 1 369 ? -19.702 19.650 -34.886 1.00 42.22 369 ALA A C 1
ATOM 2766 O O . ALA A 1 369 ? -19.679 20.108 -33.748 1.00 42.22 369 ALA A O 1
ATOM 2767 N N . CYS A 1 370 ? -19.672 18.329 -35.094 1.00 43.50 370 CYS A N 1
ATOM 2768 C CA . CYS A 1 370 ? -19.641 17.365 -33.991 1.00 43.50 370 CYS A CA 1
ATOM 2769 C C . CYS A 1 370 ? -18.303 17.355 -33.232 1.00 43.50 370 CYS A C 1
ATOM 2771 O O . CYS A 1 370 ? -18.316 17.241 -32.006 1.00 43.50 370 CYS A O 1
ATOM 2773 N N . ALA A 1 371 ? -17.170 17.532 -33.920 1.00 48.72 371 ALA A N 1
ATOM 2774 C CA . ALA A 1 371 ? -15.846 17.550 -33.292 1.00 48.72 371 ALA A CA 1
ATOM 2775 C C . ALA A 1 371 ? -15.593 18.801 -32.430 1.00 48.72 371 ALA A C 1
ATOM 2777 O O . ALA A 1 371 ? -14.836 18.734 -31.466 1.00 48.72 371 ALA A O 1
ATOM 2778 N N . VAL A 1 372 ? -16.245 19.929 -32.740 1.00 48.88 372 VAL A N 1
ATOM 2779 C CA . VAL A 1 372 ? -16.055 21.204 -32.024 1.00 48.88 372 VAL A CA 1
ATOM 2780 C C . VAL A 1 372 ? -17.222 21.514 -31.079 1.00 48.88 372 VAL A C 1
ATOM 2782 O O . VAL A 1 372 ? -17.002 21.914 -29.936 1.00 48.88 372 VAL A O 1
ATOM 2785 N N . ALA A 1 373 ? -18.474 21.282 -31.485 1.00 49.72 373 ALA A N 1
ATOM 2786 C CA . ALA A 1 373 ? -19.636 21.659 -30.679 1.00 49.72 373 ALA A CA 1
ATOM 2787 C C . ALA A 1 373 ? -19.862 20.729 -29.480 1.00 49.72 373 ALA A C 1
ATOM 2789 O O . ALA A 1 373 ? -20.239 21.210 -28.413 1.00 49.72 373 ALA A O 1
ATOM 2790 N N . MET A 1 374 ? -19.604 19.420 -29.600 1.00 52.06 374 MET A N 1
ATOM 2791 C CA . MET A 1 374 ? -19.803 18.497 -28.474 1.00 52.06 374 MET A CA 1
ATOM 2792 C C . MET A 1 374 ? -18.810 18.737 -27.332 1.00 52.06 374 MET A C 1
ATOM 2794 O O . MET A 1 374 ? -19.266 18.835 -26.195 1.00 52.06 374 MET A O 1
ATOM 2798 N N . PRO A 1 375 ? -17.497 18.926 -27.563 1.00 51.31 375 PRO A N 1
ATOM 2799 C CA . PRO A 1 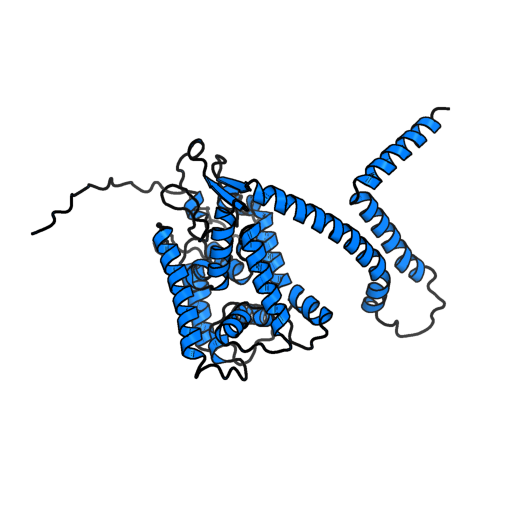375 ? -16.575 19.248 -26.476 1.00 51.31 375 PRO A CA 1
ATOM 2800 C C . PRO A 1 375 ? -16.821 20.623 -25.851 1.00 51.31 375 PRO A C 1
ATOM 2802 O O . PRO A 1 375 ? -16.671 20.766 -24.640 1.00 51.31 375 PRO A O 1
ATOM 2805 N N . ILE A 1 376 ? 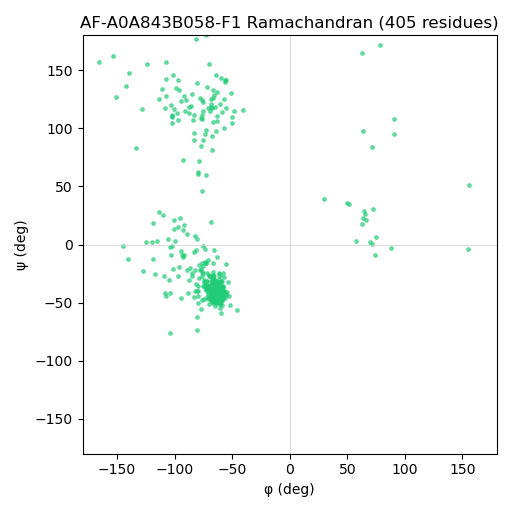-17.268 21.618 -26.626 1.00 54.47 376 ILE A N 1
ATOM 2806 C CA . ILE A 1 376 ? -17.615 22.947 -26.097 1.00 54.47 376 ILE A CA 1
ATOM 2807 C C . ILE A 1 376 ? -18.902 22.888 -25.265 1.00 54.47 376 ILE A C 1
ATOM 2809 O O . ILE A 1 376 ? -18.948 23.445 -24.167 1.00 54.47 376 ILE A O 1
ATOM 2813 N N . LEU A 1 377 ? -19.932 22.170 -25.723 1.00 52.88 377 LEU A N 1
ATOM 2814 C CA . LEU A 1 377 ? -21.172 21.982 -24.966 1.00 52.88 377 LEU A CA 1
ATOM 2815 C C . LEU A 1 377 ? -20.938 21.122 -23.720 1.00 52.88 377 LEU A C 1
ATOM 2817 O O . LEU A 1 377 ? -21.392 21.478 -22.635 1.00 52.88 377 LEU A O 1
ATOM 2821 N N . PHE A 1 378 ? -20.181 20.030 -23.828 1.00 51.44 378 PHE A N 1
ATOM 2822 C CA . PHE A 1 378 ? -19.882 19.146 -22.701 1.00 51.44 378 PHE A CA 1
ATOM 2823 C C . PHE A 1 378 ? -18.906 19.796 -21.710 1.00 51.44 378 PHE A C 1
ATOM 2825 O O . PHE A 1 378 ? -19.097 19.690 -20.498 1.00 51.44 378 PHE A O 1
ATOM 2832 N N . GLY A 1 379 ? -17.920 20.549 -22.204 1.00 53.31 379 GLY A N 1
ATOM 2833 C CA . GLY A 1 379 ? -17.013 21.388 -21.421 1.00 53.31 379 GLY A CA 1
ATOM 2834 C C . GLY A 1 379 ? -17.749 22.523 -20.710 1.00 53.31 379 GLY A C 1
ATOM 2835 O O . GLY A 1 379 ? -17.551 22.724 -19.512 1.00 53.31 379 GLY A O 1
ATOM 2836 N N . GLY A 1 380 ? -18.687 23.189 -21.388 1.00 54.31 380 GLY A N 1
ATOM 2837 C CA . GLY A 1 380 ? -19.586 24.186 -20.803 1.00 54.31 380 GLY A CA 1
ATOM 2838 C C . GLY A 1 380 ? -20.511 23.594 -19.734 1.00 54.31 380 GLY A C 1
ATOM 2839 O O . GLY A 1 380 ? -20.661 24.157 -18.647 1.00 54.31 380 GLY A O 1
ATOM 2840 N N . VAL A 1 381 ? -21.064 22.401 -19.973 1.00 54.16 381 VAL A N 1
ATOM 2841 C CA . VAL A 1 381 ? -21.892 21.666 -19.003 1.00 54.16 381 VAL A CA 1
ATOM 2842 C C . VAL A 1 381 ? -21.060 21.209 -17.796 1.00 54.16 381 VAL A C 1
ATOM 2844 O O . VAL A 1 381 ? -21.510 21.355 -16.655 1.00 54.16 381 VAL A O 1
ATOM 2847 N N . LEU A 1 382 ? -19.825 20.740 -17.991 1.00 50.94 382 LEU A N 1
ATOM 2848 C CA . LEU A 1 382 ? -18.908 20.356 -16.911 1.00 50.94 382 LEU A CA 1
ATOM 2849 C C . LEU A 1 382 ? -18.420 21.564 -16.095 1.00 50.94 382 LEU A C 1
ATOM 2851 O O . LEU A 1 382 ? -18.362 21.482 -14.864 1.00 50.94 382 LEU A O 1
ATOM 2855 N N . LEU A 1 383 ? -18.142 22.703 -16.734 1.00 51.19 383 LEU A N 1
ATOM 2856 C CA . LEU A 1 383 ? -17.817 23.974 -16.069 1.00 51.19 383 LEU A CA 1
ATOM 2857 C C . LEU A 1 383 ? -19.010 24.524 -15.272 1.00 51.19 383 LEU A C 1
ATOM 2859 O O . LEU A 1 383 ? -18.834 25.012 -14.146 1.00 51.19 383 LEU A O 1
ATOM 2863 N N . SER A 1 384 ? -20.233 24.365 -15.793 1.00 51.41 384 SER A N 1
ATOM 2864 C CA . SER A 1 384 ? -21.457 24.754 -15.084 1.00 51.41 384 SER A CA 1
ATOM 2865 C C . SER A 1 384 ? -21.737 23.891 -13.850 1.00 51.41 384 SER A C 1
ATOM 2867 O O . SER A 1 384 ? -22.234 24.383 -12.832 1.00 51.41 384 SER A O 1
ATOM 2869 N N . ARG A 1 385 ? -21.371 22.602 -13.905 1.00 48.50 385 ARG A N 1
ATOM 2870 C CA . ARG A 1 385 ? -21.508 21.669 -12.784 1.00 48.50 385 ARG A CA 1
ATOM 2871 C C . ARG A 1 385 ? -20.370 21.794 -11.774 1.00 48.50 385 ARG A C 1
ATOM 2873 O O . ARG A 1 385 ? -20.632 21.642 -10.583 1.00 48.50 385 ARG A O 1
ATOM 2880 N N . SER A 1 386 ? -19.137 22.091 -12.178 1.00 49.69 386 SER A N 1
ATOM 2881 C CA . SER A 1 386 ? -17.981 22.086 -11.265 1.00 49.69 386 SER A CA 1
ATOM 2882 C C . SER A 1 386 ? -17.780 23.395 -10.493 1.00 49.69 386 SER A C 1
ATOM 2884 O O . SER A 1 386 ? -17.279 23.362 -9.369 1.00 49.69 386 SER A O 1
ATOM 2886 N N . SER A 1 387 ? -18.222 24.543 -11.021 1.00 53.59 387 SER A N 1
ATOM 2887 C CA . SER A 1 387 ? -17.989 25.836 -10.369 1.00 53.59 387 SER A CA 1
ATOM 2888 C C . SER A 1 387 ? -19.200 26.313 -9.544 1.00 53.59 387 SER A C 1
ATOM 2890 O O . SER A 1 387 ? -20.260 26.687 -10.049 1.00 53.59 387 SER A O 1
ATOM 2892 N N . GLY A 1 388 ? -19.045 26.368 -8.215 1.00 53.53 388 GLY A N 1
ATOM 2893 C CA . GLY A 1 388 ? -20.069 26.918 -7.306 1.00 53.53 388 GLY A CA 1
ATOM 2894 C C . GLY A 1 388 ? -20.361 28.416 -7.515 1.00 53.53 388 GLY A C 1
ATOM 2895 O O . GLY A 1 388 ? -21.323 28.952 -6.964 1.00 53.53 388 GLY A O 1
ATOM 2896 N N . ARG A 1 389 ? -19.534 29.107 -8.311 1.00 55.09 389 ARG A N 1
ATOM 2897 C CA . ARG A 1 389 ? -19.714 30.510 -8.708 1.00 55.09 389 ARG A CA 1
ATOM 2898 C C . ARG A 1 389 ? -20.684 30.629 -9.897 1.00 55.09 389 ARG A C 1
ATOM 2900 O O . ARG A 1 389 ? -21.580 31.466 -9.849 1.00 55.09 389 ARG A O 1
ATOM 2907 N N . PHE A 1 390 ? -20.612 29.721 -10.874 1.00 51.66 390 PHE A N 1
ATOM 2908 C CA . PHE A 1 390 ? -21.540 29.686 -12.010 1.00 51.66 390 PHE A CA 1
ATOM 2909 C C . PHE A 1 390 ? -22.940 29.212 -11.613 1.00 51.66 390 PHE A C 1
ATOM 2911 O O . PHE A 1 390 ? -23.925 29.766 -12.083 1.00 51.66 390 PHE A O 1
ATOM 2918 N N . ARG A 1 391 ? -23.067 28.279 -10.656 1.00 57.88 391 ARG A N 1
ATOM 2919 C CA . ARG A 1 391 ? -24.385 27.927 -10.087 1.00 57.88 391 ARG A CA 1
ATOM 2920 C C . ARG A 1 391 ? -25.075 29.109 -9.404 1.00 57.88 391 ARG A C 1
ATOM 2922 O O . ARG A 1 391 ? -26.284 29.264 -9.544 1.00 57.88 391 ARG A O 1
ATOM 2929 N N . ARG A 1 392 ? -24.320 29.959 -8.698 1.00 66.56 392 ARG A N 1
ATOM 2930 C CA . ARG A 1 392 ? -24.853 31.195 -8.096 1.00 66.56 392 ARG A CA 1
ATOM 2931 C C . ARG A 1 392 ? -25.238 32.225 -9.157 1.00 66.56 392 ARG A C 1
ATOM 2933 O O . ARG A 1 392 ? -26.283 32.854 -9.024 1.00 66.56 392 ARG A O 1
ATOM 2940 N N . PHE A 1 393 ? -24.450 32.339 -10.224 1.00 69.69 393 PHE A N 1
ATOM 2941 C CA . PHE A 1 393 ? -24.773 33.182 -11.374 1.00 69.69 393 PHE A CA 1
ATOM 2942 C C . PHE A 1 393 ? -26.040 32.706 -12.106 1.00 69.69 393 PHE A C 1
ATOM 2944 O O . PHE A 1 393 ? -26.977 33.482 -12.252 1.00 69.69 393 PHE A O 1
ATOM 2951 N N . LEU A 1 394 ? -26.151 31.419 -12.448 1.00 63.44 394 LEU A N 1
ATOM 2952 C CA . LEU A 1 394 ? -27.357 30.836 -13.050 1.00 63.44 394 LEU A CA 1
ATOM 2953 C C . LEU A 1 394 ? -28.589 30.968 -12.145 1.00 63.44 394 LEU A C 1
ATOM 2955 O O . LEU A 1 394 ? -29.681 31.237 -12.634 1.00 63.44 394 LEU A O 1
ATOM 2959 N N . ALA A 1 395 ? -28.434 30.822 -10.826 1.00 70.69 395 ALA A N 1
ATOM 2960 C CA . ALA A 1 395 ? -29.525 31.035 -9.874 1.00 70.69 395 ALA A CA 1
ATOM 2961 C C . ALA A 1 395 ? -29.949 32.513 -9.756 1.00 70.69 395 ALA A C 1
ATOM 2963 O O . ALA A 1 395 ? -31.098 32.791 -9.415 1.00 70.69 395 ALA A O 1
ATOM 2964 N N . SER A 1 396 ? -29.036 33.453 -10.020 1.00 76.44 396 SER A N 1
ATOM 2965 C CA . SER A 1 396 ? -29.313 34.894 -10.123 1.00 76.44 396 SER A CA 1
ATOM 2966 C C . SER A 1 396 ? -30.034 35.221 -11.435 1.00 76.44 396 SER A C 1
ATOM 2968 O O . SER A 1 396 ? -31.074 35.873 -11.419 1.00 76.44 396 SER A O 1
ATOM 2970 N N . VAL A 1 397 ? -29.553 34.687 -12.561 1.00 75.56 397 VAL A N 1
ATOM 2971 C CA . VAL A 1 397 ? -30.164 34.881 -13.886 1.00 75.56 397 VAL A CA 1
ATOM 2972 C C . VAL A 1 397 ? -31.560 34.258 -13.947 1.00 75.56 397 VAL A C 1
ATOM 2974 O O . VAL A 1 397 ? -32.501 34.918 -14.368 1.00 75.56 397 VAL A O 1
ATOM 2977 N N . ARG A 1 398 ? -31.740 33.032 -13.436 1.00 77.88 398 ARG A N 1
ATOM 2978 C CA . ARG A 1 398 ? -33.057 32.377 -13.353 1.00 77.88 398 ARG A CA 1
ATOM 2979 C C . ARG A 1 398 ? -34.044 33.153 -12.474 1.00 77.88 398 ARG A C 1
ATOM 2981 O O . ARG A 1 398 ? -35.234 33.127 -12.760 1.00 77.88 398 ARG A O 1
ATOM 2988 N N . ARG A 1 399 ? -33.572 33.845 -11.428 1.00 74.94 399 ARG A N 1
ATOM 2989 C CA . ARG A 1 399 ? -34.421 34.751 -10.636 1.00 74.94 399 ARG A CA 1
ATOM 2990 C C . ARG A 1 399 ? -34.867 35.954 -11.466 1.00 74.94 399 ARG A C 1
ATOM 2992 O O . ARG A 1 399 ? -36.062 36.159 -11.593 1.00 74.94 399 ARG A O 1
ATOM 2999 N N . ARG A 1 400 ? -33.936 36.638 -12.140 1.00 75.31 400 ARG A N 1
ATOM 3000 C CA . ARG A 1 400 ? -34.258 37.797 -12.996 1.00 75.31 400 ARG A CA 1
ATOM 3001 C C . ARG A 1 400 ? -35.184 37.455 -14.166 1.00 75.31 400 ARG A C 1
ATOM 3003 O O . ARG A 1 400 ? -36.037 38.258 -14.510 1.00 75.31 400 ARG A O 1
ATOM 3010 N N . LEU A 1 401 ? -35.030 36.276 -14.770 1.00 72.31 401 LEU A N 1
ATOM 3011 C CA . LEU A 1 401 ? -35.910 35.823 -15.855 1.00 72.31 401 LEU A CA 1
ATOM 3012 C C . LEU A 1 401 ? -37.309 35.444 -15.360 1.00 72.31 401 LEU A C 1
ATOM 3014 O O . LEU A 1 401 ? -38.276 35.623 -16.086 1.00 72.31 401 LEU A O 1
ATOM 3018 N N . ARG A 1 402 ? -37.429 34.943 -14.126 1.00 69.69 402 ARG A N 1
ATOM 3019 C CA . ARG A 1 402 ? -38.726 34.648 -13.509 1.00 69.69 402 ARG A CA 1
ATOM 3020 C C . ARG A 1 402 ? -39.471 35.916 -13.093 1.00 69.69 402 ARG A C 1
ATOM 3022 O O . ARG A 1 402 ? -40.693 35.927 -13.157 1.00 69.69 402 ARG A O 1
ATOM 3029 N N . ASP A 1 403 ? -38.744 36.958 -12.701 1.00 65.81 403 ASP A N 1
ATOM 3030 C CA . ASP A 1 403 ? -39.341 38.242 -12.327 1.00 65.81 403 ASP A CA 1
ATOM 3031 C C . ASP A 1 403 ? -39.789 39.044 -13.567 1.00 65.81 403 ASP A C 1
ATOM 3033 O O . ASP A 1 403 ? -40.770 39.764 -13.488 1.00 65.81 403 ASP A O 1
ATOM 3037 N N . ARG A 1 404 ? -39.161 38.840 -14.738 1.00 60.16 404 ARG A N 1
ATOM 3038 C CA . ARG A 1 404 ? -39.593 39.423 -16.029 1.00 60.16 404 ARG A CA 1
ATOM 3039 C C . ARG A 1 404 ? -40.730 38.682 -16.746 1.00 60.16 404 ARG A C 1
ATOM 3041 O O . ARG A 1 404 ? -41.145 39.122 -17.806 1.00 60.16 404 ARG A O 1
ATOM 3048 N N . GLY A 1 405 ? -41.177 37.538 -16.228 1.00 53.72 405 GLY A N 1
ATOM 3049 C CA . GLY A 1 405 ? -42.321 36.791 -16.772 1.00 53.72 405 GLY A CA 1
ATOM 3050 C C . GLY A 1 405 ? -43.617 37.018 -15.992 1.00 53.72 405 GLY A C 1
ATOM 3051 O O . GLY A 1 405 ? -44.530 36.203 -16.097 1.00 53.72 405 GLY A O 1
ATOM 3052 N N . LYS A 1 406 ? -43.646 38.040 -15.128 1.00 54.84 406 LYS A N 1
ATOM 3053 C CA . LYS A 1 406 ? -44.787 38.418 -14.282 1.00 54.84 406 LYS A CA 1
ATOM 3054 C C . LYS A 1 406 ? -45.310 39.837 -14.544 1.00 54.84 406 LYS A C 1
ATOM 3056 O O . LYS A 1 406 ? -46.268 40.222 -13.879 1.00 54.84 406 LYS A O 1
ATOM 3061 N N . ASP A 1 407 ? -44.720 40.527 -15.512 1.00 46.31 407 ASP A N 1
ATOM 3062 C CA . ASP A 1 407 ? -45.261 41.716 -16.175 1.00 46.31 407 ASP A CA 1
ATOM 3063 C C . ASP A 1 407 ? -45.641 41.303 -17.603 1.00 46.31 407 ASP A C 1
ATOM 3065 O O . ASP A 1 407 ? -46.620 41.863 -18.143 1.00 46.31 407 ASP A O 1
#

Sequence (407 aa):
MALKMPSTKLPSLKLENIPRPDLKGLSLGGRIKVPKVVKRNIERYLGLVAGFFLFVAPFAVFTSIAYFLVGAEGEANIHSICYKLPLDWLITGSTPTTIGPIAVAFVIGVLVIALVFGPLFCGRLCPVGAISEFVSRIVPLPHRFRMRIRSTRITASLRYGFLAGFVIMGWLASGHIAECTYGVELGRYCSSSLLEFMSLGAFTGAVPANYWNSGLLMTLVVWLFLGGVMMVGGRGWCLFFCPLGAMSGISHAIGSRLGLYRIEHDGSKCRNCRKCEVSCPMWAIDEDRTVEPSLCMGCRECVNNCSFGAYRGNVGRNGLKIRGAVTNLMGRIKATGAFLFATSTAPVAAIIAGPCSSVGCAACPLGGACAVAMPILFGGVLLSRSSGRFRRFLASVRRRLRDRGKD

Mean predicted aligned error: 15.09 Å

Solvent-accessible surface area (backbone atoms only — not comparable to full-atom values): 22476 Å² total; per-residue (Å²): 137,86,86,82,80,84,88,74,84,76,80,86,74,78,80,74,83,73,84,70,83,84,74,88,69,92,58,96,86,60,85,82,77,73,51,72,68,55,66,69,41,40,74,41,54,54,32,24,54,51,21,34,48,34,37,32,29,89,56,6,45,55,42,44,52,54,32,60,77,70,71,52,93,71,82,48,38,46,57,71,54,31,59,64,58,46,52,46,27,69,62,64,71,56,72,59,92,84,62,40,65,62,22,39,51,48,47,51,49,51,33,52,43,2,20,53,68,20,19,45,54,72,35,25,30,35,38,69,50,41,50,17,27,48,48,29,69,67,51,89,68,59,70,91,67,39,50,78,73,63,52,37,67,63,52,48,49,52,17,52,50,42,42,50,50,53,54,52,51,49,53,67,38,52,82,82,66,67,81,72,79,73,75,60,77,75,50,32,62,33,66,57,48,54,50,32,48,54,36,23,39,72,76,71,63,58,56,64,93,72,64,88,38,72,48,38,54,50,33,48,43,50,38,42,42,54,9,0,51,29,20,58,46,2,23,37,33,49,50,42,74,32,58,68,44,46,52,20,8,49,30,14,32,53,18,35,75,66,28,16,27,43,63,44,60,42,71,91,49,52,81,83,78,62,59,50,56,66,56,30,35,53,41,22,44,31,91,88,58,43,55,44,47,52,52,40,38,64,60,52,49,43,38,66,70,39,89,61,60,25,36,45,82,45,60,32,76,57,23,50,52,52,51,51,52,49,53,52,48,52,52,49,49,49,53,53,45,51,49,49,50,49,65,41,49,56,61,50,51,55,62,74,65,46,84,84,77,81,85,73,99,83,79,58,88,58,57,65,51,54,60,50,49,50,47,52,53,51,39,50,52,50,49,47,69,70,34,77,64,48,47,52,48,51,56,50,51,55,47,57,56,56,61,66,72,74,118

Radius of gyration: 26.44 Å; Cα contacts (8 Å, |Δi|>4): 461; chains: 1; bounding box: 76×66×95 Å

Foldseek 3Di:
DDDDDDDDDDPPDDPDDDDDPPPPDPDPPDDPPDPPLCVLLVQQVVLLVVLCQCCAPPNVPVQVVVCVVLVHDDDSHNVLLDLVVQLLCVLLVDADPGSRPNSVVVLVVQLLCCLQVNNVCCQRRPNLQVQLLVLQVPDPDDVVLADDDQAPVVLLCLQVVLLVVVSVCSNVCSVPPPPPPDDPDVNLLDSRSLRNQVVCCVPVVDHPPCNPDPSVVVNCCVQNPVQRNRHQSRRNCLRHPDNSSQSSLVSQQNSVVVQRKDKAFAPVQDPPPCPLCSQQNQSQQHPSRGGNSSRDRNNCSSCSVDPRNRIDMGGGPVNVVVVVVVVVVVLVCCVVVLVVCLVCLLVVVDVVVDPPPDDDPPPCPPPVCCSNVVSVVVSVVVCCVSDPVNVVVVVVVVVVVVVVVVD

pLDDT: mean 73.38, std 19.6, range [29.09, 95.94]

Secondary structure (DSSP, 8-state):
-----------------PPP-------TTS-----HHHHHTHHHHHHHHHHHHHHSTTT-HHHHHHHHHHT--S---TTTT-THHHHHHHHH----TTTHHHHHHHHHHHHHHHHHH-SHHHHHT-HHHHHHHHHHHHS---GGG-B----HHHHHHHHHHHHHHHHHHHHHHTTTS---SSS-TTGGG-HHHHHHHHHHHHHT----TT-S-HHHHHHHIIIIIIIIISBTTS-HIIIII-HHHHHHHHHHHHHHHTTS-EEEE-GGG-----HHHHH-TT--B-TTS-B-TTT-----HHHHH-TT--EEEE--HHHHHHHHHHHHHHHHHHHHHHHHHHHHHHHHHHHHT----SS-TTS-TTHHHHHHHHHHHHHHHHHHHH-HHHHHHHHHHHHHHHHTT--